Protein AF-A0A926AVX8-F1 (afdb_monomer)

pLDDT: mean 85.63, std 16.53, range [31.19, 98.56]

Solvent-accessible surface area (backbone atoms only — not comparable to full-atom values): 35028 Å² total; per-residue (Å²): 134,72,65,56,65,64,80,76,30,74,44,33,40,34,42,50,52,87,84,45,58,72,36,53,54,46,38,57,54,56,36,50,76,71,71,48,70,72,44,80,40,50,66,49,30,65,89,67,63,47,70,69,58,46,65,71,46,37,43,97,56,89,71,49,60,70,45,52,20,52,32,48,34,52,52,48,54,28,48,51,30,49,77,69,69,33,66,30,37,38,39,32,34,45,43,59,40,75,42,98,58,33,56,56,57,48,42,54,37,51,60,56,55,72,71,55,84,74,34,34,34,39,38,36,42,32,50,91,77,59,79,85,89,75,88,84,55,96,83,57,51,61,38,78,54,93,60,80,63,72,58,66,48,30,36,33,39,29,30,60,32,25,47,49,45,51,58,47,52,74,77,42,62,44,64,59,50,49,36,56,41,49,47,56,37,28,68,74,67,66,35,46,53,27,30,42,74,69,52,42,28,44,57,30,46,58,55,32,80,39,83,44,85,84,45,72,76,52,58,76,49,57,49,69,57,38,30,53,48,41,53,48,53,49,51,44,40,74,74,73,49,78,61,90,76,74,79,57,89,78,78,85,85,59,62,69,61,52,52,47,25,56,50,21,45,51,51,17,52,53,21,41,43,40,18,35,50,11,31,39,75,35,65,68,50,17,51,53,20,46,51,50,17,50,53,25,36,69,68,13,78,55,35,68,60,32,50,56,54,29,58,73,34,59,38,34,41,25,43,54,50,34,54,48,45,48,55,58,23,35,78,64,23,78,45,60,68,67,53,14,50,53,42,50,58,50,47,49,35,51,58,44,21,44,54,31,35,46,67,30,44,42,69,67,57,48,49,52,41,39,50,56,48,32,54,54,44,45,53,50,45,51,52,16,51,53,33,45,74,68,57,62,29,77,79,46,97,78,30,64,60,24,32,78,32,86,39,36,57,53,38,23,52,51,32,47,52,28,27,51,38,23,54,46,52,35,75,72,42,60,93,87,44,70,65,37,56,50,26,50,48,51,24,50,53,30,49,50,40,42,65,77,50,25,76,34,74,57,40,56,55,28,44,51,42,29,51,52,39,34,23,65,60,72,39,61,73,70,57,21,54,54,42,48,51,49,50,52,52,50,51,52,49,46,56,74,74,25,67,65,54,55,52,52,55,50,48,48,54,49,38,56,73,41,39,89,77,52,90,65,85,44,85,52,32,50,42,54,51,36,45,52,52,49,50,53,50,29,68,76,28,47,60,54,26,44,4,25,58,20,55,36,61,60,45,46,61,49,32,60,73,77,35,60,74,72,67,33,63,79,54,79,66,56,38,19,38,64,61,48,37,24,33,19,24,2,50,56,37,42,52,33,47,50,47,26,54,52,21,56,70,64,40,92,54,76,62,56,48,32,36,43,31,45,17,49,49,53,16,51,55,63,40,17,68,66,25,38,45,74,52,38,71,39,50,14,36,32,50,16,36,49,40,12,42,29,60,16,50,38,56,80,72,66,73,59,70,97,82,82,86,80,84,90,79,82,89,84,133

Radius of gyration: 32.96 Å; Cα contacts (8 Å, |Δi|>4): 997; chains: 1; bounding box: 82×77×100 Å

Foldseek 3Di:
DFDQPCVLWVAEEEEDEPPPVVLVVVCCVQCVLSVHDHDYQHPLHLVNDDPVNQVVAADDAPDDSVLVSQQVSVLVVLVCQQVVVIFKYKYAYSQKHFAPCRRVLSRLQSVLVVPDDDWEKEDQECLLVDAADDPPDPPHQKDFDLDQQSDPRIMMTGNRLSVQLNVVSVVDHDHDGNSVSSRVSCVVSVYTYIYGNDRGIYGCCQLLNDPDPRDPVSNVPHSVVSNVVSVVVNCCCVFQNDDPVVSDDDDDDPPPLVVLQVVLLVQLLVLLLQLLLCLWQNVVSNVVSVVSNVVSLVSRPCNVVLLVVLCVALLSVLLVVLLVLQVVLLVQAPDPSVLSVVLSVLLCLSVLLSSLLSRQQAPVSLLVSLVSLLVSLLVLLVQLVVCQPPVVCPPPVQCHRSSNTNALVLNLLSLLSSLLSLLQVLLSGDPPDPVNVVSVVSNVSSLCCNLATSLDLLSLLLNLLLQLLLLVASDDDPSSVVSVVVSVVSNVCSVVVRPSNVVVVVVLVVCVVCLVVDPDDDLNSLLVLLVVLLVVQCVVPQAFANARSNQQVSSLVRQVVPDDDPSSDGDSFSQAQLSNQCNHGHPSSSVSVVSSLVSLLVGPADDSLSSSLNSSSVSCNVSNRRHNQCSDSSSVSSNSSSSSNSRRHHNVNVPDDPPPDPPPPPPDD

Structure (mmCIF, N/CA/C/O backbone):
data_AF-A0A926AVX8-F1
#
_entry.id   AF-A0A926AVX8-F1
#
loop_
_atom_site.group_PDB
_atom_site.id
_atom_site.type_symbol
_atom_site.label_atom_id
_atom_site.label_alt_id
_atom_site.label_comp_id
_atom_site.label_asym_id
_atom_site.label_entity_id
_atom_site.label_seq_id
_atom_site.pdbx_PDB_ins_code
_atom_site.Cartn_x
_atom_site.Cartn_y
_atom_site.Cartn_z
_atom_site.occupancy
_atom_site.B_iso_or_equiv
_atom_site.auth_seq_id
_atom_site.auth_comp_id
_atom_site.auth_asym_id
_atom_site.auth_atom_id
_atom_site.pdbx_PDB_model_num
ATOM 1 N N . MET A 1 1 ? -48.344 12.092 25.634 1.00 51.78 1 MET A N 1
ATOM 2 C CA . MET A 1 1 ? -47.621 12.722 26.759 1.00 51.78 1 MET A CA 1
ATOM 3 C C . MET A 1 1 ? -46.976 11.603 27.548 1.00 51.78 1 MET A C 1
ATOM 5 O O . MET A 1 1 ? -47.689 10.694 27.946 1.00 51.78 1 MET A O 1
ATOM 9 N N . HIS A 1 2 ? -45.653 11.618 27.679 1.00 68.19 2 HIS A N 1
ATOM 10 C CA . HIS A 1 2 ? -44.908 10.575 28.392 1.00 68.19 2 HIS A CA 1
ATOM 11 C C . HIS A 1 2 ? -44.983 10.832 29.889 1.00 68.19 2 HIS A C 1
ATOM 13 O O . HIS A 1 2 ? -45.101 11.986 30.309 1.00 68.19 2 HIS A O 1
ATOM 19 N N . ALA A 1 3 ? -44.926 9.768 30.686 1.00 78.25 3 ALA A N 1
ATOM 20 C CA . ALA A 1 3 ? -44.871 9.917 32.130 1.00 78.25 3 ALA A CA 1
ATOM 21 C C . ALA A 1 3 ? -43.577 10.665 32.525 1.00 78.25 3 ALA A C 1
ATOM 23 O O . ALA A 1 3 ? -42.517 10.383 31.956 1.00 78.25 3 ALA A O 1
ATOM 24 N N . PRO A 1 4 ? -43.624 11.599 33.493 1.00 86.81 4 PRO A N 1
ATOM 25 C CA . PRO A 1 4 ? -42.421 12.223 34.037 1.00 86.81 4 PRO A CA 1
ATOM 26 C C . PRO A 1 4 ? -41.419 11.167 34.519 1.00 86.81 4 PRO A C 1
ATOM 28 O O . PRO A 1 4 ? -41.816 10.102 34.988 1.00 86.81 4 PRO A O 1
ATOM 31 N N . VAL A 1 5 ? -40.117 11.456 34.449 1.00 91.25 5 VAL A N 1
ATOM 32 C CA . VAL A 1 5 ? -39.061 10.517 34.884 1.00 91.25 5 VAL A CA 1
ATOM 33 C C . VAL A 1 5 ? -39.277 10.090 36.340 1.00 91.25 5 VAL A C 1
ATOM 35 O O . VAL A 1 5 ? -39.290 8.899 36.632 1.00 91.25 5 VAL A O 1
ATOM 38 N N . ASN A 1 6 ? -39.556 11.046 37.231 1.00 94.38 6 ASN A N 1
ATOM 39 C CA . ASN A 1 6 ? -39.831 10.795 38.650 1.00 94.38 6 ASN A CA 1
ATOM 40 C C . ASN A 1 6 ? -41.132 10.027 38.932 1.00 94.38 6 ASN A C 1
ATOM 42 O O . ASN A 1 6 ? -41.327 9.592 40.057 1.00 94.38 6 ASN A O 1
ATOM 46 N N . ALA A 1 7 ? -42.021 9.854 37.950 1.00 91.56 7 ALA A N 1
ATOM 47 C CA . ALA A 1 7 ? -43.192 8.984 38.093 1.00 91.56 7 ALA A CA 1
ATOM 48 C C . ALA A 1 7 ? -42.873 7.519 37.743 1.00 91.56 7 ALA A C 1
ATOM 50 O O . ALA A 1 7 ? -43.683 6.630 37.989 1.00 91.56 7 ALA A O 1
ATOM 51 N N . GLN A 1 8 ? -41.711 7.268 37.133 1.00 93.06 8 GLN A N 1
ATOM 52 C CA . GLN A 1 8 ? -41.311 5.956 36.625 1.00 93.06 8 GLN A CA 1
ATOM 53 C C . GLN A 1 8 ? -40.211 5.302 37.464 1.00 93.06 8 GLN A C 1
ATOM 55 O O . GLN A 1 8 ? -40.005 4.096 37.343 1.00 93.06 8 GLN A O 1
ATOM 60 N N . VAL A 1 9 ? -39.524 6.067 38.314 1.00 95.00 9 VAL A N 1
ATOM 61 C CA . VAL A 1 9 ? -38.547 5.583 39.299 1.00 95.00 9 VAL A CA 1
ATOM 62 C C . VAL A 1 9 ? -38.852 6.174 40.668 1.00 95.00 9 VAL A C 1
ATOM 64 O O . VAL A 1 9 ? -39.303 7.312 40.750 1.00 95.00 9 VAL A O 1
ATOM 67 N N . ASP A 1 10 ? -38.576 5.427 41.737 1.00 95.56 10 ASP A N 1
ATOM 68 C CA . ASP A 1 10 ? -38.892 5.871 43.102 1.00 95.56 10 ASP A CA 1
ATOM 69 C C . ASP A 1 10 ? -37.887 6.907 43.620 1.00 95.56 10 ASP A C 1
ATOM 71 O O . ASP A 1 10 ? -38.207 7.729 44.476 1.00 95.56 10 ASP A O 1
ATOM 75 N N . ALA A 1 11 ? -36.662 6.881 43.089 1.00 96.38 11 ALA A N 1
ATOM 76 C CA . ALA A 1 11 ? -35.636 7.869 43.383 1.00 96.38 11 ALA A CA 1
ATOM 77 C C . ALA A 1 11 ? -34.667 8.052 42.212 1.00 96.38 11 ALA A C 1
ATOM 79 O O . ALA A 1 11 ? -34.384 7.121 41.449 1.00 96.38 11 ALA A O 1
ATOM 80 N N . VAL A 1 12 ? -34.124 9.265 42.122 1.00 97.56 12 VAL A N 1
ATOM 81 C CA . VAL A 1 12 ? -32.999 9.610 41.254 1.00 97.56 12 VAL A CA 1
ATOM 82 C C . VAL A 1 12 ? -31.847 10.046 42.149 1.00 97.56 12 VAL A C 1
ATOM 84 O O . VAL A 1 12 ? -32.004 10.981 42.931 1.00 97.56 12 VAL A O 1
ATOM 87 N N . PHE A 1 13 ? -30.702 9.384 42.038 1.00 97.81 13 PHE A N 1
ATOM 88 C CA . PHE A 1 13 ? -29.490 9.715 42.778 1.00 97.81 13 PHE A CA 1
ATOM 89 C C . PHE A 1 13 ? -28.431 10.289 41.845 1.00 97.81 13 PHE A C 1
ATOM 91 O O . PHE A 1 13 ? -28.248 9.785 40.736 1.00 97.81 13 PHE A O 1
ATOM 98 N N . VAL A 1 14 ? -27.695 11.299 42.307 1.00 96.50 14 VAL A N 1
ATOM 99 C CA . VAL A 1 14 ? -26.518 11.803 41.590 1.00 96.50 14 VAL A CA 1
ATOM 100 C C . VAL A 1 14 ? -25.284 11.720 42.476 1.00 96.50 14 VAL A C 1
ATOM 102 O O . VAL A 1 14 ? -25.272 12.226 43.599 1.00 96.50 14 VAL A O 1
ATOM 105 N N . LEU A 1 15 ? -24.237 11.078 41.962 1.00 95.19 15 LEU A N 1
ATOM 106 C CA . LEU A 1 15 ? -22.964 10.899 42.652 1.00 95.19 15 LEU A CA 1
ATOM 107 C C . LEU A 1 15 ? -22.029 12.054 42.299 1.00 95.19 15 LEU A C 1
ATOM 109 O O . LEU A 1 15 ? -21.693 12.237 41.132 1.00 95.19 15 LEU A O 1
ATOM 113 N N . SER A 1 16 ? -21.585 12.811 43.300 1.00 92.06 16 SER A N 1
ATOM 114 C CA . SER A 1 16 ? -20.639 13.919 43.118 1.00 92.06 16 SER A CA 1
ATOM 115 C C . SER A 1 16 ? -19.751 14.079 44.342 1.00 92.06 16 SER A C 1
ATOM 117 O O . SER A 1 16 ? -20.050 13.555 45.415 1.00 92.06 16 SER A O 1
ATOM 119 N N . VAL A 1 17 ? -18.680 14.852 44.180 1.00 87.81 17 VAL A N 1
ATOM 120 C CA . VAL A 1 17 ? -17.858 15.367 45.282 1.00 87.81 17 VAL A CA 1
ATOM 121 C C . VAL A 1 17 ? -18.250 16.816 45.575 1.00 87.81 17 VAL A C 1
ATOM 123 O O . VAL A 1 17 ? -18.502 17.588 44.645 1.00 87.81 17 VAL A O 1
ATOM 126 N N . ARG A 1 18 ? -18.290 17.228 46.849 1.00 87.38 18 ARG A N 1
ATOM 127 C CA . ARG A 1 18 ? -18.731 18.581 47.265 1.00 87.38 18 ARG A CA 1
ATOM 128 C C . ARG A 1 18 ? -17.867 19.711 46.704 1.00 87.38 18 ARG A C 1
ATOM 130 O O . ARG A 1 18 ? -18.332 20.853 46.588 1.00 87.38 18 ARG A O 1
ATOM 137 N N . SER A 1 19 ? -16.612 19.405 46.379 1.00 85.44 19 SER A N 1
ATOM 138 C CA . SER A 1 19 ? -15.644 20.341 45.805 1.00 85.44 19 SER A CA 1
ATOM 139 C C . SER A 1 19 ? -15.871 20.615 44.313 1.00 85.44 19 SER A C 1
ATOM 141 O O . SER A 1 19 ? -15.392 21.629 43.805 1.00 85.44 19 SER A O 1
ATOM 143 N N . PHE A 1 20 ? -16.641 19.785 43.598 1.00 86.69 20 PHE A N 1
ATOM 144 C CA . PHE A 1 20 ? -16.857 19.919 42.152 1.00 86.69 20 PHE A CA 1
ATOM 145 C C . PHE A 1 20 ? -18.002 20.885 41.819 1.00 86.69 20 PHE A C 1
ATOM 147 O O . PHE A 1 20 ? -18.997 20.513 41.199 1.00 86.69 20 PHE A O 1
ATOM 154 N N . LYS A 1 21 ? -17.848 22.157 42.209 1.00 87.56 21 LYS A N 1
ATOM 155 C CA . LYS A 1 21 ? -18.882 23.199 42.051 1.00 87.56 21 LYS A CA 1
ATOM 156 C C . LYS A 1 21 ? -19.420 23.319 40.621 1.00 87.56 21 LYS A C 1
ATOM 158 O O . LYS A 1 21 ? -20.630 23.381 40.439 1.00 87.56 21 LYS A O 1
ATOM 163 N N . ASP A 1 22 ? -18.543 23.256 39.619 1.00 81.06 22 ASP A N 1
ATOM 164 C CA . ASP A 1 22 ? -18.941 23.344 38.207 1.00 81.06 22 ASP A CA 1
ATOM 165 C C . ASP A 1 22 ? -19.785 22.145 37.742 1.00 81.06 22 ASP A C 1
ATOM 167 O O . ASP A 1 22 ? -20.680 22.302 36.913 1.00 81.06 22 ASP A O 1
ATOM 171 N N . ARG A 1 23 ? -19.509 20.940 38.263 1.00 86.38 23 ARG A N 1
ATOM 172 C CA . ARG A 1 23 ? -20.263 19.724 37.918 1.00 86.38 23 ARG A CA 1
ATOM 173 C C . ARG A 1 23 ? -21.626 19.701 38.603 1.00 86.38 23 ARG A C 1
ATOM 175 O O . ARG A 1 23 ? -22.620 19.384 37.960 1.00 86.38 23 ARG A O 1
ATOM 182 N N . ILE A 1 24 ? -21.677 20.138 39.862 1.00 90.19 24 ILE A N 1
ATOM 183 C CA . ILE A 1 24 ? -22.925 20.312 40.617 1.00 90.19 24 ILE A CA 1
ATOM 184 C C . ILE A 1 24 ? -23.860 21.277 39.876 1.00 90.19 24 ILE A C 1
ATOM 186 O O . ILE A 1 24 ? -24.984 20.901 39.549 1.00 90.19 24 ILE A O 1
ATOM 190 N N . ALA A 1 25 ? -23.369 22.468 39.515 1.00 88.00 25 ALA A N 1
ATOM 191 C CA . ALA A 1 25 ? -24.158 23.455 38.775 1.00 88.00 25 ALA A CA 1
ATOM 192 C C . ALA A 1 25 ? -24.605 22.941 37.392 1.00 88.00 25 ALA A C 1
ATOM 194 O O . ALA A 1 25 ? -25.724 23.209 36.955 1.00 88.00 25 ALA A O 1
ATOM 195 N N . HIS A 1 26 ? -23.745 22.179 36.700 1.00 89.69 26 HIS A N 1
ATOM 196 C CA . HIS A 1 26 ? -24.091 21.548 35.423 1.00 89.69 26 HIS A CA 1
ATOM 197 C C . HIS A 1 26 ? -25.247 20.558 35.571 1.00 89.69 26 HIS A C 1
ATOM 199 O O . HIS A 1 26 ? -26.196 20.636 34.799 1.00 89.69 26 HIS A O 1
ATOM 205 N N . ILE A 1 27 ? -25.201 19.664 36.558 1.00 92.56 27 ILE A N 1
ATOM 206 C CA . ILE A 1 27 ? -26.264 18.680 36.795 1.00 92.56 27 ILE A CA 1
ATOM 207 C C . ILE A 1 27 ? -27.577 19.353 37.193 1.00 92.56 27 ILE A C 1
ATOM 209 O O . ILE A 1 27 ? -28.620 18.981 36.660 1.00 92.56 27 ILE A O 1
ATOM 213 N N . GLU A 1 28 ? -27.543 20.346 38.085 1.00 92.56 28 GLU A N 1
ATOM 214 C CA . GLU A 1 28 ? -28.742 21.097 38.486 1.00 92.56 28 GLU A CA 1
ATOM 215 C C . GLU A 1 28 ? -29.423 21.734 37.271 1.00 92.56 28 GLU A C 1
ATOM 217 O O . GLU A 1 28 ? -30.640 21.636 37.102 1.00 92.56 28 GLU A O 1
ATOM 222 N N . GLN A 1 29 ? -28.630 22.323 36.371 1.00 90.12 29 GLN A N 1
ATOM 223 C CA . GLN A 1 29 ? -29.141 22.880 35.127 1.00 90.12 29 GLN A CA 1
ATOM 224 C C . GLN A 1 29 ? -29.639 21.790 34.166 1.00 90.12 29 GLN A C 1
ATOM 226 O O . GLN A 1 29 ? -30.690 21.949 33.548 1.00 90.12 29 GLN A O 1
ATOM 231 N N . GLU A 1 30 ? -28.881 20.707 33.990 1.00 91.25 30 GLU A N 1
ATOM 232 C CA . GLU A 1 30 ? -29.168 19.661 33.008 1.00 91.25 30 GLU A CA 1
ATOM 233 C C . GLU A 1 30 ? -30.417 18.857 33.383 1.00 91.25 30 GLU A C 1
ATOM 235 O O . GLU A 1 30 ? -31.342 18.765 32.580 1.00 91.25 30 GLU A O 1
ATOM 240 N N . LEU A 1 31 ? -30.500 18.348 34.615 1.00 92.19 31 LEU A N 1
ATOM 241 C CA . LEU A 1 31 ? -31.686 17.649 35.120 1.00 92.19 31 LEU A CA 1
ATOM 242 C C . LEU A 1 31 ? -32.885 18.601 35.243 1.00 92.19 31 LEU A C 1
ATOM 244 O O . LEU A 1 31 ? -34.017 18.200 34.957 1.00 92.19 31 LEU A O 1
ATOM 248 N N . GLY A 1 32 ? -32.640 19.877 35.566 1.00 89.44 32 GLY A N 1
ATOM 249 C CA . GLY A 1 32 ? -33.659 20.926 35.601 1.00 89.44 32 GLY A CA 1
ATOM 250 C C . GLY A 1 32 ? -34.366 21.140 34.258 1.00 89.44 32 GLY A C 1
ATOM 251 O O . GLY A 1 32 ? -35.588 21.273 34.232 1.00 89.44 32 GLY A O 1
ATOM 252 N N . LYS A 1 33 ? -33.646 21.074 33.124 1.00 88.25 33 LYS A N 1
ATOM 253 C CA . LYS A 1 33 ? -34.249 21.151 31.770 1.00 88.25 33 LYS A CA 1
ATOM 254 C C . LYS A 1 33 ? -35.266 20.043 31.505 1.00 88.25 33 LYS A C 1
ATOM 256 O O . LYS A 1 33 ? -36.189 20.236 30.720 1.00 88.25 33 LYS A O 1
ATOM 261 N N . HIS A 1 34 ? -35.074 18.889 32.137 1.00 87.94 34 HIS A N 1
ATOM 262 C CA . HIS A 1 34 ? -35.932 17.719 31.985 1.00 87.94 34 HIS A CA 1
ATOM 263 C C . HIS A 1 34 ? -36.956 17.576 33.121 1.00 87.94 34 HIS A C 1
ATOM 265 O O . HIS A 1 34 ? -37.720 16.613 33.122 1.00 87.94 34 HIS A O 1
ATOM 271 N N . GLY A 1 35 ? -36.986 18.517 34.075 1.00 90.62 35 GLY A N 1
ATOM 272 C CA . GLY A 1 35 ? -37.882 18.472 35.231 1.00 90.62 35 GLY A CA 1
ATOM 273 C C . GLY A 1 35 ? -37.626 17.278 36.154 1.00 90.62 35 GLY A C 1
ATOM 274 O O . GLY A 1 35 ? -38.568 16.768 36.755 1.00 90.62 35 GLY A O 1
ATOM 275 N N . ILE A 1 36 ? -36.379 16.800 36.234 1.00 94.81 36 ILE A N 1
ATOM 276 C CA . ILE A 1 36 ? -36.017 15.622 37.027 1.00 94.81 36 ILE A CA 1
ATOM 277 C C . ILE A 1 36 ? -35.621 16.066 38.436 1.00 94.81 36 ILE A C 1
ATOM 279 O O . ILE A 1 36 ? -34.623 16.759 38.614 1.00 94.81 36 ILE A O 1
ATOM 283 N N . SER A 1 37 ? -36.386 15.653 39.446 1.00 94.81 37 SER A N 1
ATOM 284 C CA . SER A 1 37 ? -36.007 15.805 40.858 1.00 94.81 37 SER A CA 1
ATOM 285 C C . SER A 1 37 ? -35.032 14.705 41.271 1.00 94.81 37 SER A C 1
ATOM 287 O O . SER A 1 37 ? -35.189 13.558 40.851 1.00 94.81 37 SER A O 1
ATOM 289 N N . PHE A 1 38 ? -34.036 15.029 42.092 1.00 96.69 38 PHE A N 1
ATOM 290 C CA . PHE A 1 38 ? -32.984 14.087 42.469 1.00 96.69 38 PHE A CA 1
ATOM 291 C C . PHE A 1 38 ? -32.404 14.375 43.859 1.00 96.69 38 PHE A C 1
ATOM 293 O O . PHE A 1 38 ? -32.599 15.450 44.424 1.00 96.69 38 PHE A O 1
ATOM 300 N N . GLU A 1 39 ? -31.681 13.395 44.396 1.00 96.62 39 GLU A N 1
ATOM 301 C CA . GLU A 1 39 ? -30.971 13.444 45.673 1.00 96.62 39 GLU A CA 1
ATOM 302 C C . GLU A 1 39 ? -29.462 13.280 45.433 1.00 96.62 39 GLU A C 1
ATOM 304 O O . GLU A 1 39 ? -29.022 12.408 44.680 1.00 96.62 39 GLU A O 1
ATOM 309 N N . TRP A 1 40 ? -28.654 14.125 46.072 1.00 96.50 40 TRP A N 1
ATOM 310 C CA . TRP A 1 40 ? -27.197 14.039 45.992 1.00 96.50 40 TRP A CA 1
ATOM 311 C C . TRP A 1 40 ? -26.642 12.956 46.921 1.00 96.50 40 TRP A C 1
ATOM 313 O O . TRP A 1 40 ? -27.041 12.871 48.081 1.00 96.50 40 TRP A O 1
ATOM 323 N N . ILE A 1 41 ? -25.651 12.205 46.435 1.00 95.69 41 ILE A N 1
ATOM 324 C CA . ILE A 1 41 ? -24.812 11.310 47.241 1.00 95.69 41 ILE A CA 1
ATOM 325 C C . ILE A 1 41 ? -23.423 11.942 47.372 1.00 95.69 41 ILE A C 1
ATOM 327 O O . ILE A 1 41 ? -22.554 11.797 46.502 1.00 95.69 41 ILE A O 1
ATOM 331 N N . PHE A 1 42 ? -23.233 12.685 48.460 1.00 91.56 42 PHE A N 1
ATOM 332 C CA . PHE A 1 42 ? -21.960 13.330 48.800 1.00 91.56 42 PHE A CA 1
ATOM 333 C C . PHE A 1 42 ? -21.149 12.536 49.818 1.00 91.56 42 PHE A C 1
ATOM 335 O O . PHE A 1 42 ? -19.959 12.780 49.953 1.00 91.56 42 PHE A O 1
ATOM 342 N N . GLU A 1 43 ? -21.768 11.580 50.498 1.00 90.12 43 GLU A N 1
ATOM 343 C CA . GLU A 1 43 ? -21.108 10.698 51.447 1.00 90.12 43 GLU A CA 1
ATOM 344 C C . GLU A 1 43 ? -19.907 10.020 50.790 1.00 90.12 43 GLU A C 1
ATOM 346 O O . GLU A 1 43 ? -19.909 9.751 49.580 1.00 90.12 43 GLU A O 1
ATOM 351 N N . TYR A 1 44 ? -18.888 9.742 51.600 1.00 90.56 44 TYR A N 1
ATOM 352 C CA . TYR A 1 44 ? -17.649 9.123 51.142 1.00 90.56 44 TYR A CA 1
ATOM 353 C C . TYR A 1 44 ? -16.862 10.022 50.188 1.00 90.56 44 TYR A C 1
ATOM 355 O O . TYR A 1 44 ? -16.199 9.521 49.275 1.00 90.56 44 TYR A O 1
ATOM 363 N N . ASP A 1 45 ? -16.921 11.344 50.376 1.00 87.00 45 ASP A N 1
ATOM 364 C CA . ASP A 1 45 ? -15.983 12.257 49.722 1.00 87.00 45 ASP A CA 1
ATOM 365 C C . ASP A 1 45 ? -14.539 11.872 50.077 1.00 87.00 45 ASP A C 1
ATOM 367 O O . ASP A 1 45 ? -14.265 11.214 51.080 1.00 87.00 45 ASP A O 1
ATOM 371 N N . THR A 1 46 ? -13.594 12.192 49.193 1.00 79.06 46 THR A N 1
ATOM 372 C CA . THR A 1 46 ? -12.232 11.633 49.277 1.00 79.06 46 THR A CA 1
ATOM 373 C C . THR A 1 46 ? -11.513 12.000 50.584 1.00 79.06 46 THR A C 1
ATOM 375 O O . THR A 1 46 ? -10.680 11.236 51.061 1.00 79.06 46 THR A O 1
ATOM 378 N N . ASP A 1 47 ? -11.850 13.147 51.164 1.00 79.94 47 ASP A N 1
ATOM 379 C CA . ASP A 1 47 ? -11.391 13.653 52.459 1.00 79.94 47 ASP A CA 1
ATOM 380 C C . ASP A 1 47 ? -12.114 13.033 53.670 1.00 79.94 47 ASP A C 1
ATOM 382 O O . ASP A 1 47 ? -11.597 13.102 54.782 1.00 79.94 47 ASP A O 1
ATOM 386 N N . GLU A 1 48 ? -13.252 12.367 53.466 1.00 83.50 48 GLU A N 1
ATOM 387 C CA . GLU A 1 48 ? -14.026 11.668 54.505 1.00 83.50 48 GLU A CA 1
ATOM 388 C C . GLU A 1 48 ? -13.624 10.182 54.654 1.00 83.50 48 GLU A C 1
ATOM 390 O O . GLU A 1 48 ? -14.096 9.486 55.557 1.00 83.50 48 GLU A O 1
ATOM 395 N N . LEU A 1 49 ? -12.752 9.662 53.778 1.00 87.12 49 LEU A N 1
ATOM 396 C CA . LEU A 1 49 ? -12.350 8.251 53.777 1.00 87.12 49 LEU A CA 1
ATOM 397 C C . LEU A 1 49 ? -11.329 7.945 54.885 1.00 87.12 49 LEU A C 1
ATOM 399 O O . LEU A 1 49 ? -10.131 8.194 54.741 1.00 87.12 49 LEU A O 1
ATOM 403 N N . THR A 1 50 ? -11.788 7.340 55.983 1.00 88.19 50 THR A N 1
ATOM 404 C CA . THR A 1 50 ? -10.903 6.908 57.075 1.00 88.19 50 THR A CA 1
ATOM 405 C C . THR A 1 50 ? -10.101 5.651 56.702 1.00 88.19 50 THR A C 1
ATOM 407 O O . THR A 1 50 ? -10.616 4.774 55.998 1.00 88.19 50 THR A O 1
ATOM 410 N N . PRO A 1 51 ? -8.858 5.490 57.202 1.00 85.81 51 PRO A N 1
ATOM 411 C CA . PRO A 1 51 ? -8.059 4.285 56.959 1.00 85.81 51 PRO A CA 1
ATOM 412 C C . PRO A 1 51 ? -8.779 2.988 57.354 1.00 85.81 51 PRO A C 1
ATOM 414 O O . PRO A 1 51 ? -8.719 2.001 56.627 1.00 85.81 51 PRO A O 1
ATOM 417 N N . GLN A 1 52 ? -9.534 3.008 58.455 1.00 88.38 52 GLN A N 1
ATOM 418 C CA . GLN A 1 52 ? -10.292 1.855 58.944 1.00 88.38 52 GLN A CA 1
ATOM 419 C C . GLN A 1 52 ? -11.415 1.446 57.976 1.00 88.38 52 GLN A C 1
ATOM 421 O O . GLN A 1 52 ? -11.640 0.255 57.744 1.00 88.38 52 GLN A O 1
ATOM 426 N N . LEU A 1 53 ? -12.116 2.418 57.380 1.00 89.12 53 LEU A N 1
ATOM 427 C CA . LEU A 1 53 ? -13.141 2.150 56.368 1.00 89.12 53 LEU A CA 1
ATOM 428 C C . LEU A 1 53 ? -12.516 1.559 55.098 1.00 89.12 53 LEU A C 1
ATOM 430 O O . LEU A 1 53 ? -13.062 0.623 54.511 1.00 89.12 53 LEU A O 1
ATOM 434 N N . ILE A 1 54 ? -11.349 2.069 54.697 1.00 89.00 54 ILE A N 1
ATOM 435 C CA . ILE A 1 54 ? -10.624 1.566 53.529 1.00 89.00 54 ILE A CA 1
ATOM 436 C C . ILE A 1 54 ? -10.165 0.121 53.758 1.00 89.00 54 ILE A C 1
ATOM 438 O O . ILE A 1 54 ? -10.430 -0.730 52.914 1.00 89.00 54 ILE A O 1
ATOM 442 N N . GLU A 1 55 ? -9.534 -0.184 54.893 1.00 87.50 55 GLU A N 1
ATOM 443 C CA . GLU A 1 55 ? -9.010 -1.526 55.201 1.00 87.50 55 GLU A CA 1
ATOM 444 C C . GLU A 1 55 ? -10.104 -2.589 55.379 1.00 87.50 55 GLU A C 1
ATOM 446 O O . GLU A 1 55 ? -9.899 -3.762 55.049 1.00 87.50 55 GLU A O 1
ATOM 451 N N . SER A 1 56 ? -11.269 -2.190 55.896 1.00 89.44 56 SER A N 1
ATOM 452 C CA . SER A 1 56 ? -12.421 -3.087 56.046 1.00 89.44 56 SER A CA 1
ATOM 453 C C . SER A 1 56 ? -13.137 -3.358 54.721 1.00 89.44 56 SER A C 1
ATOM 455 O O . SER A 1 56 ? -13.619 -4.472 54.517 1.00 89.44 56 SER A O 1
ATOM 457 N N . THR A 1 57 ? -13.164 -2.387 53.802 1.00 89.75 57 THR A N 1
ATOM 458 C CA . THR A 1 57 ? -13.931 -2.479 52.546 1.00 89.75 57 THR A CA 1
ATOM 459 C C . THR A 1 57 ? -13.093 -2.960 51.357 1.00 89.75 57 THR A C 1
ATOM 461 O O . THR A 1 57 ? -13.559 -3.752 50.534 1.00 89.75 57 THR A O 1
ATOM 464 N N . PHE A 1 58 ? -11.848 -2.501 51.240 1.00 91.25 58 PHE A N 1
ATOM 465 C CA . PHE A 1 58 ? -10.995 -2.735 50.076 1.00 91.25 58 PHE A CA 1
ATOM 466 C C . PHE A 1 58 ? -9.853 -3.701 50.398 1.00 91.25 58 PHE A C 1
ATOM 468 O O . PHE A 1 58 ? -9.270 -3.694 51.480 1.00 91.25 58 PHE A O 1
ATOM 475 N N . ALA A 1 59 ? -9.502 -4.540 49.427 1.00 87.12 59 ALA A N 1
ATOM 476 C CA . ALA A 1 59 ? -8.260 -5.305 49.458 1.00 87.12 59 ALA A CA 1
ATOM 477 C C . ALA A 1 59 ? -7.151 -4.527 48.720 1.00 87.12 59 ALA A C 1
ATOM 479 O O . ALA A 1 59 ? -7.459 -3.640 47.912 1.00 87.12 59 ALA A O 1
ATOM 480 N N . PRO A 1 60 ? -5.862 -4.844 48.966 1.00 84.19 60 PRO A N 1
ATOM 481 C CA . PRO A 1 60 ? -4.752 -4.197 48.270 1.00 84.19 60 PRO A CA 1
ATOM 482 C C . PRO A 1 60 ? -4.944 -4.226 46.744 1.00 84.19 60 PRO A C 1
ATOM 484 O O . PRO A 1 60 ? -5.078 -5.294 46.147 1.00 84.19 60 PRO A O 1
ATOM 487 N N . SER A 1 61 ? -4.997 -3.047 46.119 1.00 83.25 61 SER A N 1
ATOM 488 C CA . SER A 1 61 ? -5.275 -2.857 44.687 1.00 83.25 61 SER A CA 1
ATOM 489 C C . SER A 1 61 ? -4.674 -1.541 44.176 1.00 83.25 61 SER A C 1
ATOM 491 O O . SER A 1 61 ? -4.080 -0.780 44.939 1.00 83.25 61 SER A O 1
ATOM 493 N N . ASP A 1 62 ? -4.804 -1.270 42.877 1.00 81.19 62 ASP A N 1
ATOM 494 C CA . ASP A 1 62 ? -4.357 -0.033 42.225 1.00 81.19 62 ASP A CA 1
ATOM 495 C C . ASP A 1 62 ? -5.387 1.113 42.293 1.00 81.19 62 ASP A C 1
ATOM 497 O O . ASP A 1 62 ? -5.190 2.161 41.669 1.00 81.19 62 ASP A O 1
ATOM 501 N N . LEU A 1 63 ? -6.464 0.934 43.067 1.00 81.88 63 LEU A N 1
ATOM 502 C CA . LEU A 1 63 ? -7.520 1.923 43.254 1.00 81.88 63 LEU A CA 1
ATOM 503 C C . LEU A 1 63 ? -7.026 3.147 44.026 1.00 81.88 63 LEU A C 1
ATOM 505 O O . LEU A 1 63 ? -6.632 3.060 45.188 1.00 81.88 63 LEU A O 1
ATOM 509 N N . GLY A 1 64 ? -7.098 4.314 43.387 1.00 84.94 64 GLY A N 1
ATOM 510 C CA . GLY A 1 64 ? -6.832 5.587 44.055 1.00 84.94 64 GLY A CA 1
ATOM 511 C C . GLY A 1 64 ? -8.012 6.062 44.921 1.00 84.94 64 GLY A C 1
ATOM 512 O O . GLY A 1 64 ? -9.148 5.647 44.675 1.00 84.94 64 GLY A O 1
ATOM 513 N N . PRO A 1 65 ? -7.792 7.016 45.848 1.00 84.75 65 PRO A N 1
ATOM 514 C CA . PRO A 1 65 ? -8.848 7.545 46.719 1.00 84.75 65 PRO A CA 1
ATOM 515 C C . PRO A 1 65 ? -10.111 8.054 45.987 1.00 84.75 65 PRO A C 1
ATOM 517 O O . PRO A 1 65 ? -11.213 7.724 46.420 1.00 84.75 65 PRO A O 1
ATOM 520 N N . PRO A 1 66 ? -10.020 8.737 44.822 1.00 85.44 66 PRO A N 1
ATOM 521 C CA . PRO A 1 66 ? -11.216 9.123 44.063 1.00 85.44 66 PRO A CA 1
ATOM 522 C C . PRO A 1 66 ? -12.030 7.937 43.521 1.00 85.44 66 PRO A C 1
ATOM 524 O O . PRO A 1 66 ? -13.250 8.016 43.414 1.00 85.44 66 PRO A O 1
ATOM 527 N N . GLN A 1 67 ? -11.374 6.823 43.175 1.00 85.69 67 GLN A N 1
ATOM 528 C CA . GLN A 1 67 ? -12.065 5.619 42.703 1.00 85.69 67 GLN A CA 1
ATOM 529 C C . GLN A 1 67 ? -12.710 4.862 43.867 1.00 85.69 67 GLN A C 1
ATOM 531 O O . GLN A 1 67 ? -13.819 4.360 43.716 1.00 85.69 67 GLN A O 1
ATOM 536 N N . GLN A 1 68 ? -12.042 4.810 45.024 1.00 90.69 68 GLN A N 1
ATOM 537 C CA . GLN A 1 68 ? -12.601 4.242 46.256 1.00 90.69 68 GLN A CA 1
ATOM 538 C C . GLN A 1 68 ? -13.840 5.025 46.715 1.00 90.69 68 GLN A C 1
ATOM 540 O O . GLN A 1 68 ? -14.867 4.421 47.013 1.00 90.69 68 GLN A O 1
ATOM 545 N N . SER A 1 69 ? -13.766 6.360 46.678 1.00 92.69 69 SER A N 1
ATOM 546 C CA . SER A 1 69 ? -14.890 7.269 46.931 1.00 92.69 69 SER A CA 1
ATOM 547 C C . SER A 1 69 ? -16.083 6.959 46.019 1.00 92.69 69 SER A C 1
ATOM 549 O O . SER A 1 69 ? -17.182 6.699 46.505 1.00 92.69 69 SER A O 1
ATOM 551 N N . LEU A 1 70 ? -15.866 6.881 44.700 1.00 92.00 70 LEU A N 1
ATOM 552 C CA . LEU A 1 70 ? -16.940 6.586 43.746 1.00 92.00 70 LEU A CA 1
ATOM 553 C C . LEU A 1 70 ? -17.558 5.191 43.955 1.00 92.00 70 LEU A C 1
ATOM 555 O O . LEU A 1 70 ? -18.776 5.041 43.885 1.00 92.00 70 LEU A O 1
ATOM 559 N N . VAL A 1 71 ? -16.742 4.173 44.253 1.00 93.88 71 VAL A N 1
ATOM 560 C CA . VAL A 1 71 ? -17.232 2.823 44.584 1.00 93.88 71 VAL A CA 1
ATOM 561 C C . VAL A 1 71 ? -18.165 2.858 45.795 1.00 93.88 71 VAL A C 1
ATOM 563 O O . VAL A 1 71 ? -19.263 2.306 45.732 1.00 93.88 71 VAL A O 1
ATOM 566 N N . LEU A 1 72 ? -17.755 3.522 46.877 1.00 95.00 72 LEU A N 1
ATOM 567 C CA . LEU A 1 72 ? -18.563 3.637 48.092 1.00 95.00 72 LEU A CA 1
ATOM 568 C C . LEU A 1 72 ? -19.868 4.405 47.841 1.00 95.00 72 LEU A C 1
ATOM 570 O O . LEU A 1 72 ? -20.921 3.972 48.303 1.00 95.00 72 LEU A O 1
ATOM 574 N N . LYS A 1 73 ? -19.829 5.475 47.037 1.00 96.00 73 LYS A N 1
ATOM 575 C CA . LYS A 1 73 ? -21.026 6.220 46.611 1.00 96.00 73 LYS A CA 1
ATOM 576 C C . LYS A 1 73 ? -22.013 5.340 45.835 1.00 96.00 73 LYS A C 1
ATOM 578 O O . LYS A 1 73 ? -23.214 5.406 46.082 1.00 96.00 73 LYS A O 1
ATOM 583 N N . HIS A 1 74 ? -21.540 4.461 44.947 1.00 96.19 74 HIS A N 1
ATOM 584 C CA . HIS A 1 74 ? -22.424 3.491 44.288 1.00 96.19 74 HIS A CA 1
ATOM 585 C C . HIS A 1 74 ? -23.012 2.470 45.270 1.00 96.19 74 HIS A C 1
ATOM 587 O O . HIS A 1 74 ? -24.212 2.202 45.204 1.00 96.19 74 HIS A O 1
ATOM 593 N N . ILE A 1 75 ? -22.217 1.938 46.203 1.00 96.06 75 ILE A N 1
ATOM 594 C CA . ILE A 1 75 ? -22.711 1.015 47.242 1.00 96.06 75 ILE A CA 1
ATOM 595 C C . ILE A 1 75 ? -23.799 1.682 48.090 1.00 96.06 75 ILE A C 1
ATOM 597 O O . ILE A 1 75 ? -24.807 1.051 48.407 1.00 96.06 75 ILE A O 1
ATOM 601 N N . GLU A 1 76 ? -23.644 2.969 48.392 1.00 97.00 76 GLU A N 1
ATOM 602 C CA . GLU A 1 76 ? -24.640 3.749 49.123 1.00 97.00 76 GLU A CA 1
ATOM 603 C C . GLU A 1 76 ? -25.971 3.854 48.367 1.00 97.00 76 GLU A C 1
ATOM 605 O O . GLU A 1 76 ? -27.031 3.718 48.976 1.00 97.00 76 GLU A O 1
ATOM 610 N N . THR A 1 77 ? -25.955 3.984 47.033 1.00 97.31 77 THR A N 1
ATOM 611 C CA . THR A 1 77 ? -27.208 3.930 46.252 1.00 97.31 77 THR A CA 1
ATOM 612 C C . THR A 1 77 ? -27.903 2.575 46.347 1.00 97.31 77 THR A C 1
ATOM 614 O O . THR A 1 77 ? -29.134 2.522 46.401 1.00 97.31 77 THR A O 1
ATOM 617 N N . TRP A 1 78 ? -27.143 1.475 46.410 1.00 97.56 78 TRP A N 1
ATOM 618 C CA . TRP A 1 78 ? -27.713 0.138 46.594 1.00 97.56 78 TRP A CA 1
ATOM 619 C C . TRP A 1 78 ? -28.325 0.004 47.987 1.00 97.56 78 TRP A C 1
ATOM 621 O O . TRP A 1 78 ? -29.460 -0.458 48.107 1.00 97.56 78 TRP A O 1
ATOM 631 N N . ARG A 1 79 ? -27.614 0.472 49.022 1.00 97.50 79 ARG A N 1
ATOM 632 C CA . ARG A 1 79 ? -28.090 0.484 50.410 1.00 97.50 79 ARG A CA 1
ATOM 633 C C . ARG A 1 79 ? -29.389 1.277 50.542 1.00 97.50 79 ARG A C 1
ATOM 635 O O . ARG A 1 79 ? -30.383 0.721 50.991 1.00 97.50 79 ARG A O 1
ATOM 642 N N . ARG A 1 80 ? -29.439 2.520 50.047 1.00 98.00 80 ARG A N 1
ATOM 643 C CA . ARG A 1 80 ? -30.658 3.354 50.094 1.00 98.00 80 ARG A CA 1
ATOM 644 C C . ARG A 1 80 ? -31.832 2.735 49.351 1.00 98.00 80 ARG A C 1
ATOM 646 O O . ARG A 1 80 ? -32.957 2.819 49.832 1.00 98.00 80 ARG A O 1
ATOM 653 N N . CYS A 1 81 ? -31.588 2.114 48.197 1.00 97.44 81 CYS A N 1
ATOM 654 C CA . CYS A 1 81 ? -32.633 1.424 47.444 1.00 97.44 81 CYS A CA 1
ATOM 655 C C . CYS A 1 81 ? -33.262 0.277 48.257 1.00 97.44 81 CYS A C 1
ATOM 657 O O . CYS A 1 81 ? -34.486 0.128 48.278 1.00 97.44 81 CYS A O 1
ATOM 659 N N . VAL A 1 82 ? -32.441 -0.501 48.968 1.00 97.44 82 VAL A N 1
ATOM 660 C CA . VAL A 1 82 ? -32.917 -1.602 49.816 1.00 97.44 82 VAL A CA 1
ATOM 661 C C . VAL A 1 82 ? -33.582 -1.084 51.092 1.00 97.44 82 VAL A C 1
ATOM 663 O O . VAL A 1 82 ? -34.722 -1.462 51.360 1.00 97.44 82 VAL A O 1
ATOM 666 N N . ASP A 1 83 ? -32.921 -0.197 51.833 1.00 97.00 83 ASP A N 1
ATOM 667 C CA . ASP A 1 83 ? -33.379 0.294 53.140 1.00 97.00 83 ASP A CA 1
ATOM 668 C C . ASP A 1 83 ? -34.693 1.075 53.041 1.00 97.00 83 ASP A C 1
ATOM 670 O O . ASP A 1 83 ? -35.555 0.965 53.911 1.00 97.00 83 ASP A O 1
ATOM 674 N N . ARG A 1 84 ? -34.873 1.850 51.963 1.00 97.44 84 ARG A N 1
ATOM 675 C CA . ARG A 1 84 ? -36.072 2.676 51.753 1.00 97.44 84 ARG A CA 1
ATOM 676 C C . ARG A 1 84 ? -37.196 1.960 51.004 1.00 97.44 84 ARG A C 1
ATOM 678 O O . ARG A 1 84 ? -38.216 2.578 50.720 1.00 97.44 84 ARG A O 1
ATOM 685 N N . GLY A 1 85 ? -37.043 0.678 50.671 1.00 94.81 85 GLY A N 1
ATOM 686 C CA . GLY A 1 85 ? -38.130 -0.066 50.030 1.00 94.81 85 GLY A CA 1
ATOM 687 C C . GLY A 1 85 ? -38.380 0.294 48.556 1.00 94.81 85 GLY A C 1
ATOM 688 O O . GLY A 1 85 ? -39.451 -0.014 48.045 1.00 94.81 85 GLY A O 1
ATOM 689 N N . TYR A 1 86 ? -37.441 0.957 47.872 1.00 97.31 86 TYR A N 1
ATOM 690 C CA . TYR A 1 86 ? -37.642 1.427 46.496 1.00 97.31 86 TYR A CA 1
ATOM 691 C C . TYR A 1 86 ? -37.690 0.268 45.501 1.00 97.31 86 TYR A C 1
ATOM 693 O O . TYR A 1 86 ? -36.809 -0.586 45.517 1.00 97.31 86 TYR A O 1
ATOM 701 N N . ARG A 1 87 ? -38.671 0.269 44.591 1.00 95.12 87 ARG A N 1
ATOM 702 C CA . ARG A 1 87 ? -38.826 -0.726 43.519 1.00 95.12 87 ARG A CA 1
ATOM 703 C C . ARG A 1 87 ? -37.698 -0.608 42.498 1.00 95.12 87 ARG A C 1
ATOM 705 O O . ARG A 1 87 ? -37.103 -1.621 42.127 1.00 95.12 87 ARG A O 1
ATOM 712 N N . ARG A 1 88 ? -37.412 0.610 42.032 1.00 95.31 88 ARG A N 1
ATOM 713 C CA . ARG A 1 88 ? -36.315 0.911 41.100 1.00 95.31 88 ARG A CA 1
ATOM 714 C C . ARG A 1 88 ? -35.787 2.327 41.279 1.00 95.31 88 ARG A C 1
ATOM 716 O O . ARG A 1 88 ? -36.540 3.252 41.579 1.00 95.31 88 ARG A O 1
ATOM 723 N N . VAL A 1 89 ? -34.498 2.501 41.015 1.00 97.31 89 VAL A N 1
ATOM 724 C CA . VAL A 1 89 ? -33.818 3.797 41.126 1.00 97.31 89 VAL A CA 1
ATOM 725 C C . VAL A 1 89 ? -33.005 4.102 39.876 1.00 97.31 89 VAL A C 1
ATOM 727 O O . VAL A 1 89 ? -32.525 3.192 39.197 1.00 97.31 89 VAL A O 1
ATOM 730 N N . LEU A 1 90 ? -32.854 5.390 39.582 1.00 97.44 90 LEU A N 1
ATOM 731 C CA . LEU A 1 90 ? -31.991 5.921 38.529 1.00 97.44 90 LEU A CA 1
ATOM 732 C C . LEU A 1 90 ? -30.769 6.574 39.174 1.00 97.44 90 LEU A C 1
ATOM 734 O O . LEU A 1 90 ? -30.912 7.359 40.104 1.00 97.44 90 LEU A O 1
ATOM 738 N N . VAL A 1 91 ? -29.574 6.262 38.687 1.00 96.94 91 VAL A N 1
ATOM 739 C CA . VAL A 1 91 ? -28.318 6.806 39.208 1.00 96.94 91 VAL A CA 1
ATOM 740 C C . VAL A 1 91 ? -27.538 7.471 38.084 1.00 96.94 91 VAL A C 1
ATOM 742 O O . VAL A 1 91 ? -27.334 6.859 37.034 1.00 96.94 91 VAL A O 1
ATOM 745 N N . PHE A 1 92 ? -27.084 8.697 38.334 1.00 95.31 92 PHE A N 1
ATOM 746 C CA . PHE A 1 92 ? -26.184 9.456 37.470 1.00 95.31 92 PHE A CA 1
ATOM 747 C C . PHE A 1 92 ? -24.847 9.740 38.159 1.00 95.31 92 PHE A C 1
ATOM 749 O O . PHE A 1 92 ? -24.794 9.975 39.367 1.00 95.31 92 PHE A O 1
ATOM 756 N N . GLU A 1 93 ? -23.776 9.796 37.374 1.00 93.00 93 GLU A N 1
ATOM 757 C CA . GLU A 1 93 ? -22.554 10.515 37.744 1.00 93.00 93 GLU A CA 1
ATOM 758 C C . GLU A 1 93 ? -22.692 12.023 37.440 1.00 93.00 93 GLU A C 1
ATOM 760 O O . GLU A 1 93 ? -23.540 12.459 36.657 1.00 93.00 93 GLU A O 1
ATOM 765 N N . ASP A 1 94 ? -21.838 12.837 38.056 1.00 87.50 94 ASP A N 1
ATOM 766 C CA . ASP A 1 94 ? -21.870 14.304 37.995 1.00 87.50 94 ASP A CA 1
ATOM 767 C C . ASP A 1 94 ? -21.467 14.938 36.646 1.00 87.50 94 ASP A C 1
ATOM 769 O O . ASP A 1 94 ? -21.480 16.162 36.499 1.00 87.50 94 ASP A O 1
ATOM 773 N N . ASP A 1 95 ? -21.113 14.136 35.641 1.00 83.56 95 ASP A N 1
ATOM 774 C CA . ASP A 1 95 ? -20.806 14.589 34.282 1.00 83.56 95 ASP A CA 1
ATOM 775 C C . ASP A 1 95 ? -21.797 14.094 33.219 1.00 83.56 95 ASP A C 1
ATOM 777 O O . ASP A 1 95 ? -21.506 14.188 32.020 1.00 83.56 95 ASP A O 1
ATOM 781 N N . ALA A 1 96 ? -22.975 13.625 33.639 1.00 87.00 96 ALA A N 1
ATOM 782 C CA . ALA A 1 96 ? -24.051 13.214 32.746 1.00 87.00 96 ALA A CA 1
ATOM 783 C C . ALA A 1 96 ? -24.585 14.381 31.891 1.00 87.00 96 ALA A C 1
ATOM 785 O O . ALA A 1 96 ? -24.819 15.492 32.372 1.00 87.00 96 ALA A O 1
ATOM 786 N N . MET A 1 97 ? -24.800 14.123 30.599 1.00 85.31 97 MET A N 1
ATOM 787 C CA . MET A 1 97 ? -25.463 15.029 29.655 1.00 85.31 97 MET A CA 1
ATOM 788 C C . MET A 1 97 ? -26.629 14.309 28.986 1.00 85.31 97 MET A C 1
ATOM 790 O O . MET A 1 97 ? -26.431 13.234 28.419 1.00 85.31 97 MET A O 1
ATOM 794 N N . LEU A 1 98 ? -27.825 14.892 29.040 1.00 88.38 98 LEU A N 1
ATOM 795 C CA . LEU A 1 98 ? -29.060 14.234 28.613 1.00 88.38 98 LEU A CA 1
ATOM 796 C C . LEU A 1 98 ? -29.434 14.658 27.185 1.00 88.38 98 LEU A C 1
ATOM 798 O O . LEU A 1 98 ? -29.280 15.814 26.788 1.00 88.38 98 LEU A O 1
ATOM 802 N N . ALA A 1 99 ? -29.927 13.708 26.390 1.00 84.56 99 ALA A N 1
ATOM 803 C CA . ALA A 1 99 ? -30.480 13.996 25.071 1.00 84.56 99 ALA A CA 1
ATOM 804 C C . ALA A 1 99 ? -31.799 14.784 25.179 1.00 84.56 99 ALA A C 1
ATOM 806 O O . ALA A 1 99 ? -32.553 14.635 26.139 1.00 84.56 99 ALA A O 1
ATOM 807 N N . SER A 1 100 ? -32.131 15.599 24.174 1.00 80.88 100 SER A N 1
ATOM 808 C CA . SER A 1 100 ? -33.363 16.407 24.189 1.00 80.88 100 SER A CA 1
ATOM 809 C C . SER A 1 100 ? -34.643 15.569 24.293 1.00 80.88 100 SER A C 1
ATOM 811 O O . SER A 1 100 ? -35.638 16.022 24.846 1.00 80.88 100 SER A O 1
ATOM 813 N N . ASP A 1 101 ? -34.609 14.340 23.786 1.00 83.12 101 ASP A N 1
ATOM 814 C CA . ASP A 1 101 ? -35.681 13.347 23.809 1.00 83.12 101 ASP A CA 1
ATOM 815 C C . ASP A 1 101 ? -35.575 12.359 24.989 1.00 83.12 101 ASP A C 1
ATOM 817 O O . ASP A 1 101 ? -36.284 11.351 25.007 1.00 83.12 101 ASP A O 1
ATOM 821 N N . PHE A 1 102 ? -34.749 12.653 26.007 1.00 89.69 102 PHE A N 1
ATOM 822 C CA . PHE A 1 102 ? -34.481 11.763 27.145 1.00 89.69 102 PHE A CA 1
ATOM 823 C C . PHE A 1 102 ? -35.754 11.178 27.769 1.00 89.69 102 PHE A C 1
ATOM 825 O O . PHE A 1 102 ? -35.870 9.963 27.894 1.00 89.69 102 PHE A O 1
ATOM 832 N N . ALA A 1 103 ? -36.732 12.019 28.125 1.00 87.94 103 ALA A N 1
ATOM 833 C CA . ALA A 1 103 ? -37.955 11.573 28.799 1.00 87.94 103 ALA A CA 1
ATOM 834 C C . ALA A 1 103 ? -38.784 10.594 27.949 1.00 87.94 103 ALA A C 1
ATOM 836 O O . ALA A 1 103 ? -39.402 9.680 28.493 1.00 87.94 103 ALA A O 1
ATOM 837 N N . GLN A 1 104 ? -38.765 10.760 26.623 1.00 85.44 104 GLN A N 1
ATOM 838 C CA . GLN A 1 104 ? -39.452 9.867 25.693 1.00 85.44 104 GLN A CA 1
ATOM 839 C C . GLN A 1 104 ? -38.834 8.478 25.724 1.00 85.44 104 GLN A C 1
ATOM 841 O O . GLN A 1 104 ? -39.517 7.504 26.026 1.00 85.44 104 GLN A O 1
ATOM 846 N N . VAL A 1 105 ? -37.535 8.406 25.434 1.00 86.06 105 VAL A N 1
ATOM 847 C CA . VAL A 1 105 ? -36.820 7.136 25.289 1.00 86.06 105 VAL A CA 1
ATOM 848 C C . VAL A 1 105 ? -36.709 6.430 26.638 1.00 86.06 105 VAL A C 1
ATOM 850 O O . VAL A 1 105 ? -36.816 5.207 26.713 1.00 86.06 105 VAL A O 1
ATOM 853 N N . PHE A 1 106 ? -36.548 7.195 27.720 1.00 92.00 106 PHE A N 1
ATOM 854 C CA . PHE A 1 106 ? -36.578 6.670 29.078 1.00 92.00 106 PHE A CA 1
ATOM 855 C C . PHE A 1 106 ? -37.927 6.018 29.397 1.00 92.00 106 PHE A C 1
ATOM 857 O O . PHE A 1 106 ? -37.950 4.940 29.987 1.00 92.00 106 PHE A O 1
ATOM 864 N N . SER A 1 107 ? -39.042 6.623 28.971 1.00 90.56 107 SER A N 1
ATOM 865 C CA . SER A 1 107 ? -40.371 6.063 29.226 1.00 90.56 107 SER A CA 1
ATOM 866 C C . SER A 1 107 ? -40.607 4.739 28.501 1.00 90.56 107 SER A C 1
ATOM 868 O O . SER A 1 107 ? -41.097 3.777 29.100 1.00 90.56 107 SER A O 1
ATOM 870 N N . ASP A 1 108 ? -40.171 4.655 27.246 1.00 87.50 108 ASP A N 1
ATOM 871 C CA . ASP A 1 108 ? -40.244 3.422 26.461 1.00 87.50 108 ASP A CA 1
ATOM 872 C C . ASP A 1 108 ? -39.367 2.324 27.092 1.00 87.50 108 ASP A C 1
ATOM 874 O O . ASP A 1 108 ? -39.774 1.166 27.215 1.00 87.50 108 ASP A O 1
ATOM 878 N N . ALA A 1 109 ? -38.173 2.694 27.566 1.00 89.94 109 ALA A N 1
ATOM 879 C CA . ALA A 1 109 ? -37.253 1.782 28.237 1.00 89.94 109 ALA A CA 1
ATOM 880 C C . ALA A 1 109 ? -37.794 1.260 29.575 1.00 89.94 109 ALA A C 1
ATOM 882 O O . ALA A 1 109 ? -37.637 0.076 29.866 1.00 89.94 109 ALA A O 1
ATOM 883 N N . MET A 1 110 ? -38.432 2.108 30.388 1.00 93.81 110 MET A N 1
ATOM 884 C CA . MET A 1 110 ? -39.013 1.693 31.671 1.00 93.81 110 MET A CA 1
ATOM 885 C C . MET A 1 110 ? -40.238 0.800 31.488 1.00 93.81 110 MET A C 1
ATOM 887 O O . MET A 1 110 ? -40.375 -0.175 32.226 1.00 93.81 110 MET A O 1
ATOM 891 N N . SER A 1 111 ? -41.049 1.070 30.462 1.00 90.75 111 SER A N 1
ATOM 892 C CA . SER A 1 111 ? -42.167 0.204 30.071 1.00 90.75 111 SER A CA 1
ATOM 893 C C . SER A 1 111 ? -41.673 -1.185 29.649 1.00 90.75 111 SER A C 1
ATOM 895 O O . SER A 1 111 ? -42.234 -2.200 30.049 1.00 90.75 111 SER A O 1
ATOM 897 N N . ALA A 1 112 ? -40.570 -1.253 28.895 1.00 88.31 112 ALA A N 1
ATOM 898 C CA . ALA A 1 112 ? -39.929 -2.523 28.558 1.00 88.31 112 ALA A CA 1
ATOM 899 C C . ALA A 1 112 ? -39.284 -3.205 29.780 1.00 88.31 112 ALA A C 1
ATOM 901 O O . ALA A 1 112 ? -39.297 -4.430 29.873 1.00 88.31 112 ALA A O 1
ATOM 902 N N . ALA A 1 113 ? -38.741 -2.432 30.728 1.00 90.19 113 ALA A N 1
ATOM 903 C CA . ALA A 1 113 ? -38.146 -2.957 31.956 1.00 90.19 113 ALA A CA 1
ATOM 904 C C . ALA A 1 113 ? -39.189 -3.561 32.912 1.00 90.19 113 ALA A C 1
ATOM 906 O O . ALA A 1 113 ? -38.867 -4.485 33.654 1.00 90.19 113 ALA A O 1
ATOM 907 N N . ASP A 1 114 ? -40.436 -3.077 32.889 1.00 90.00 114 ASP A N 1
ATOM 908 C CA . ASP A 1 114 ? -41.547 -3.659 33.657 1.00 90.00 114 ASP A CA 1
ATOM 909 C C . ASP A 1 114 ? -41.898 -5.090 33.216 1.00 90.00 114 ASP A C 1
ATOM 911 O O . ASP A 1 114 ? -42.440 -5.853 34.011 1.00 90.00 114 ASP A O 1
ATOM 915 N N . ALA A 1 115 ? -41.546 -5.473 31.984 1.00 88.25 115 ALA A N 1
ATOM 916 C CA . ALA A 1 115 ? -41.745 -6.822 31.457 1.00 88.25 115 ALA A CA 1
ATOM 917 C C . ALA A 1 115 ? -40.569 -7.781 31.736 1.00 88.25 115 ALA A C 1
ATOM 919 O O . ALA A 1 115 ? -40.620 -8.939 31.323 1.00 88.25 115 ALA A O 1
ATOM 920 N N . LEU A 1 116 ? -39.493 -7.325 32.390 1.00 87.88 116 LEU A N 1
ATOM 921 C CA . LEU A 1 116 ? -38.328 -8.166 32.672 1.00 87.88 116 LEU A CA 1
ATOM 922 C C . LEU A 1 116 ? -38.579 -9.098 33.864 1.00 87.88 116 LEU A C 1
ATOM 924 O O . LEU A 1 116 ? -38.950 -8.668 34.959 1.00 87.88 116 LEU A O 1
ATOM 928 N N . GLU A 1 117 ? -38.296 -10.383 33.663 1.00 83.69 117 GLU A N 1
ATOM 929 C CA . GLU A 1 117 ? -38.293 -11.383 34.727 1.00 83.69 117 GLU A CA 1
ATOM 930 C C . GLU A 1 117 ? -36.931 -11.394 35.442 1.00 83.69 117 GLU A C 1
ATOM 932 O O . GLU A 1 117 ? -35.878 -11.472 34.811 1.00 83.69 117 GLU A O 1
ATOM 937 N N . GLY A 1 118 ? -36.943 -11.335 36.777 1.00 88.19 118 GLY A N 1
ATOM 938 C CA . GLY A 1 118 ? -35.726 -11.362 37.599 1.00 88.19 118 GLY A CA 1
ATOM 939 C C . GLY A 1 118 ? -35.038 -10.000 37.819 1.00 88.19 118 GLY A C 1
ATOM 940 O O . GLY A 1 118 ? -35.554 -8.963 37.399 1.00 88.19 118 GLY A O 1
ATOM 941 N N . PRO A 1 119 ? -33.914 -9.983 38.563 1.00 93.62 119 PRO A N 1
ATOM 942 C CA . PRO A 1 119 ? -33.157 -8.770 38.875 1.00 93.62 119 PRO A CA 1
ATOM 943 C C . PRO A 1 119 ? -32.459 -8.213 37.631 1.00 93.62 119 PRO A C 1
ATOM 945 O O . PRO A 1 119 ? -31.857 -8.967 36.860 1.00 93.62 119 PRO A O 1
ATOM 948 N N . TYR A 1 120 ? -32.479 -6.892 37.456 1.00 93.75 120 TYR A N 1
ATOM 949 C CA . TYR A 1 120 ? -31.938 -6.274 36.246 1.00 93.75 120 TYR A CA 1
ATOM 950 C C . TYR A 1 120 ? -31.224 -4.946 36.497 1.00 93.75 120 TYR A C 1
ATOM 952 O O . TYR A 1 120 ? -31.440 -4.242 37.487 1.00 93.75 120 TYR A O 1
ATOM 960 N N . MET A 1 121 ? -30.412 -4.570 35.512 1.00 93.88 121 MET A N 1
ATOM 961 C CA . MET A 1 121 ? -29.859 -3.233 35.353 1.00 93.88 121 MET A CA 1
ATOM 962 C C . MET A 1 121 ? -29.998 -2.776 33.896 1.00 93.88 121 MET A C 1
ATOM 964 O O . MET A 1 121 ? -29.681 -3.529 32.979 1.00 93.88 121 MET A O 1
ATOM 968 N N . VAL A 1 122 ? -30.420 -1.530 33.681 1.00 92.62 122 VAL A N 1
ATOM 969 C CA . VAL A 1 122 ? -30.458 -0.865 32.373 1.00 92.62 122 VAL A CA 1
ATOM 970 C C . VAL A 1 122 ? -29.381 0.217 32.310 1.00 92.62 122 VAL A C 1
ATOM 972 O O . VAL A 1 122 ? -29.373 1.135 33.126 1.00 92.62 122 VAL A O 1
ATOM 975 N N . TYR A 1 123 ? -28.493 0.136 31.323 1.00 91.88 123 TYR A N 1
ATOM 976 C CA . TYR A 1 123 ? -27.482 1.149 31.024 1.00 91.88 123 TYR A CA 1
ATOM 977 C C . TYR A 1 123 ? -28.001 2.157 29.988 1.00 91.88 123 TYR A C 1
ATOM 979 O O . TYR A 1 123 ? -28.401 1.766 28.887 1.00 91.88 123 TYR A O 1
ATOM 987 N N . LEU A 1 124 ? -27.985 3.450 30.338 1.00 89.44 124 LEU A N 1
ATOM 988 C CA . LEU A 1 124 ? -28.517 4.542 29.504 1.00 89.44 124 LEU A CA 1
ATOM 989 C C . LEU A 1 124 ? -27.433 5.292 28.707 1.00 89.44 124 LEU A C 1
ATOM 991 O O . LEU A 1 124 ? -27.754 6.067 27.798 1.00 89.44 124 LEU A O 1
ATOM 995 N N . GLY A 1 125 ? -26.163 5.090 29.068 1.00 82.69 125 GLY A N 1
ATOM 996 C CA . GLY A 1 125 ? -25.024 5.831 28.537 1.00 82.69 125 GLY A CA 1
ATOM 997 C C . GLY A 1 125 ? -24.516 5.341 27.178 1.00 82.69 125 GLY A C 1
ATOM 998 O O . GLY A 1 125 ? -24.867 4.270 26.682 1.00 82.69 125 GLY A O 1
ATOM 999 N N . CYS A 1 126 ? -23.642 6.137 26.558 1.00 71.19 126 CYS A N 1
ATOM 1000 C CA . CYS A 1 126 ? -23.072 5.842 25.239 1.00 71.19 126 CYS A CA 1
ATOM 1001 C C . CYS A 1 126 ? -21.795 4.981 25.269 1.00 71.19 126 CYS A C 1
ATOM 1003 O O . CYS A 1 126 ? -21.277 4.620 24.206 1.00 71.19 126 CYS A O 1
ATOM 1005 N N . GLY A 1 127 ? -21.270 4.645 26.455 1.00 59.50 127 GLY A N 1
ATOM 1006 C CA . GLY A 1 127 ? -20.239 3.620 26.633 1.00 59.50 127 GLY A CA 1
ATOM 1007 C C . GLY A 1 127 ? -18.967 3.792 25.794 1.00 59.50 127 GLY A C 1
ATOM 1008 O O . GLY A 1 127 ? -18.427 2.800 25.305 1.00 59.50 127 GLY A O 1
ATOM 1009 N N . ASP A 1 128 ? -18.508 5.029 25.575 1.00 60.41 128 ASP A N 1
ATOM 1010 C CA . ASP A 1 128 ? -17.404 5.383 24.658 1.00 60.41 128 ASP A CA 1
ATOM 1011 C C . ASP A 1 128 ? -17.720 5.031 23.191 1.00 60.41 128 ASP A C 1
ATOM 1013 O O . ASP A 1 128 ? -16.899 4.457 22.473 1.00 60.41 128 ASP A O 1
ATOM 1017 N N . ASN A 1 129 ? -18.946 5.330 22.744 1.00 55.31 129 ASN A N 1
ATOM 1018 C CA . ASN A 1 129 ? -19.494 4.983 21.427 1.00 55.31 129 ASN A CA 1
ATOM 1019 C C . ASN A 1 129 ? -19.481 3.470 21.127 1.00 55.31 129 ASN A C 1
ATOM 1021 O O . ASN A 1 129 ? -19.288 3.066 19.971 1.00 55.31 129 ASN A O 1
ATOM 1025 N N . LYS A 1 130 ? -19.580 2.608 22.146 1.00 54.56 130 LYS A N 1
ATOM 1026 C CA . LYS A 1 130 ? -19.773 1.161 21.951 1.00 54.56 130 LYS A CA 1
ATOM 1027 C C . LYS A 1 130 ? -21.251 0.913 21.643 1.00 54.56 130 LYS A C 1
ATOM 1029 O O . LYS A 1 130 ? -22.115 1.489 22.289 1.00 54.56 130 LYS A O 1
ATOM 1034 N N . HIS A 1 131 ? -21.542 0.089 20.639 1.00 53.97 131 HIS A N 1
ATOM 1035 C CA . HIS A 1 131 ? -22.909 -0.182 20.188 1.00 53.97 131 HIS A CA 1
ATOM 1036 C C . HIS A 1 131 ? -23.193 -1.681 20.265 1.00 53.97 131 HIS A C 1
ATOM 1038 O O . HIS A 1 131 ? -22.404 -2.473 19.747 1.00 53.97 131 HIS A O 1
ATOM 1044 N N . VAL A 1 132 ? -24.311 -2.053 20.887 1.00 52.41 132 VAL A N 1
ATOM 1045 C CA . VAL A 1 132 ? -24.761 -3.446 20.993 1.00 52.41 132 VAL A CA 1
ATOM 1046 C C . VAL A 1 132 ? -25.508 -3.810 19.714 1.00 52.41 132 VAL A C 1
ATOM 1048 O O . VAL A 1 132 ? -26.543 -3.227 19.395 1.00 52.41 132 VAL A O 1
ATOM 1051 N N . ARG A 1 133 ? -24.978 -4.769 18.948 1.00 45.78 133 ARG A N 1
ATOM 1052 C CA . ARG A 1 133 ? -25.659 -5.328 17.772 1.00 45.78 133 ARG A CA 1
ATOM 1053 C C . ARG A 1 133 ? -26.458 -6.552 18.205 1.00 45.78 133 ARG A C 1
ATOM 1055 O O . ARG A 1 133 ? -25.992 -7.667 18.008 1.00 45.78 133 ARG A O 1
ATOM 1062 N N . SER A 1 134 ? -27.669 -6.371 18.725 1.00 46.97 134 SER A N 1
ATOM 1063 C CA . SER A 1 134 ? -28.587 -7.512 18.828 1.00 46.97 134 SER A CA 1
ATOM 1064 C C . SER A 1 134 ? -29.658 -7.467 17.751 1.00 46.97 134 SER A C 1
ATOM 1066 O O . SER A 1 134 ? -30.364 -6.474 17.582 1.00 46.97 134 SER A O 1
ATOM 1068 N N . ALA A 1 135 ? -29.746 -8.585 17.033 1.00 42.97 135 ALA A N 1
ATOM 1069 C CA . ALA A 1 135 ? -30.695 -8.886 15.970 1.00 42.97 135 ALA A CA 1
ATOM 1070 C C . ALA A 1 135 ? -31.972 -9.587 16.481 1.00 42.97 135 ALA A C 1
ATOM 1072 O O . ALA A 1 135 ? -32.776 -10.030 15.669 1.00 42.97 135 ALA A O 1
ATOM 1073 N N . ALA A 1 136 ? -32.154 -9.735 17.800 1.00 44.81 136 ALA A N 1
ATOM 1074 C CA . ALA A 1 136 ? -33.169 -10.642 18.338 1.00 44.81 136 ALA A CA 1
ATOM 1075 C C . ALA A 1 136 ? -34.601 -10.072 18.347 1.00 44.81 136 ALA A C 1
ATOM 1077 O O . ALA A 1 136 ? -35.546 -10.841 18.217 1.00 44.81 136 ALA A O 1
ATOM 1078 N N . ASN A 1 137 ? -34.787 -8.751 18.466 1.00 52.53 137 ASN A N 1
ATOM 1079 C CA . ASN A 1 137 ? -36.118 -8.141 18.372 1.00 52.53 137 ASN A CA 1
ATOM 1080 C C . ASN A 1 137 ? -36.031 -6.656 17.962 1.00 52.53 137 ASN A C 1
ATOM 1082 O O . ASN A 1 137 ? -35.636 -5.830 18.788 1.00 52.53 137 ASN A O 1
ATOM 1086 N N . PRO A 1 138 ? -36.365 -6.276 16.714 1.00 57.47 138 PRO A N 1
ATOM 1087 C CA . PRO A 1 138 ? -36.288 -4.893 16.246 1.00 57.47 138 PRO A CA 1
ATOM 1088 C C . PRO A 1 138 ? -37.266 -3.934 16.942 1.00 57.47 138 PRO A C 1
ATOM 1090 O O . PRO A 1 138 ? -37.113 -2.732 16.757 1.00 57.47 138 PRO A O 1
ATOM 1093 N N . GLU A 1 139 ? -38.182 -4.402 17.791 1.00 61.50 139 GLU A N 1
ATOM 1094 C CA . GLU A 1 139 ? -39.190 -3.532 18.419 1.00 61.50 139 GLU A CA 1
ATOM 1095 C C . GLU A 1 139 ? -38.888 -3.147 19.878 1.00 61.50 139 GLU A C 1
ATOM 1097 O O . GLU A 1 139 ? -39.421 -2.156 20.364 1.00 61.50 139 GLU A O 1
ATOM 1102 N N . SER A 1 140 ? -37.997 -3.858 20.583 1.00 71.75 140 SER A N 1
ATOM 1103 C CA . SER A 1 140 ? -37.678 -3.517 21.981 1.00 71.75 140 SER A CA 1
ATOM 1104 C C . SER A 1 140 ? -36.615 -2.406 22.092 1.00 71.75 140 SER A C 1
ATOM 1106 O O . SER A 1 140 ? -35.577 -2.492 21.419 1.00 71.75 140 SER A O 1
ATOM 1108 N N . PRO A 1 141 ? -36.811 -1.389 22.963 1.00 78.50 141 PRO A N 1
ATOM 1109 C CA . PRO A 1 141 ? -35.799 -0.368 23.252 1.00 78.50 141 PRO A CA 1
ATOM 1110 C C . PRO A 1 141 ? -34.628 -0.914 24.085 1.00 78.50 141 PRO A C 1
ATOM 1112 O O . PRO A 1 141 ? -33.543 -0.322 24.081 1.00 78.50 141 PRO A O 1
ATOM 1115 N N . LEU A 1 142 ? -34.831 -2.051 24.764 1.00 82.38 142 LEU A N 1
ATOM 1116 C CA . LEU A 1 142 ? -33.837 -2.731 25.586 1.00 82.38 142 LEU A CA 1
ATOM 1117 C C . LEU A 1 142 ? -33.192 -3.882 24.824 1.00 82.38 142 LEU A C 1
ATOM 1119 O O . LEU A 1 142 ? -33.852 -4.699 24.183 1.00 82.38 142 LEU A O 1
ATOM 1123 N N . VAL A 1 143 ? -31.877 -3.983 24.951 1.00 79.00 143 VAL A N 1
ATOM 1124 C CA . VAL A 1 143 ? -31.098 -5.066 24.368 1.00 79.00 143 VAL A CA 1
ATOM 1125 C C . VAL A 1 143 ? -30.305 -5.747 25.470 1.00 79.00 143 VAL A C 1
ATOM 1127 O O . VAL A 1 143 ? -29.577 -5.075 26.195 1.00 79.00 143 VAL A O 1
ATOM 1130 N N . LEU A 1 144 ? -30.432 -7.071 25.603 1.00 76.38 144 LEU A N 1
ATOM 1131 C CA . LEU A 1 144 ? -29.570 -7.833 26.507 1.00 76.38 144 LEU A CA 1
ATOM 1132 C C . LEU A 1 144 ? -28.112 -7.650 26.067 1.00 76.38 144 LEU A C 1
ATOM 1134 O O . LEU A 1 144 ? -27.785 -7.866 24.896 1.00 76.38 144 LEU A O 1
ATOM 1138 N N . ALA A 1 145 ? -27.262 -7.204 26.986 1.00 65.38 145 ALA A N 1
ATOM 1139 C CA . ALA A 1 145 ? -25.889 -6.857 26.675 1.00 65.38 145 ALA A CA 1
ATOM 1140 C C . ALA A 1 145 ? -25.087 -8.111 26.302 1.00 65.38 145 ALA A C 1
ATOM 1142 O O . ALA A 1 145 ? -24.928 -9.025 27.106 1.00 65.38 145 ALA A O 1
ATOM 1143 N N . ASP A 1 146 ? -24.532 -8.135 25.090 1.00 61.12 146 ASP A N 1
ATOM 1144 C CA . ASP A 1 146 ? -23.523 -9.113 24.662 1.00 61.12 146 ASP A CA 1
ATOM 1145 C C . ASP A 1 146 ? -22.096 -8.688 25.068 1.00 61.12 146 ASP A C 1
ATOM 1147 O O . ASP A 1 146 ? -21.119 -9.390 24.798 1.00 61.12 146 ASP A O 1
ATOM 1151 N N . MET A 1 147 ? -21.973 -7.524 25.714 1.00 61.19 147 MET A N 1
ATOM 1152 C CA . MET A 1 147 ? -20.723 -6.851 26.051 1.00 61.19 147 MET A CA 1
ATOM 1153 C C . MET A 1 147 ? -20.722 -6.379 27.517 1.00 61.19 147 MET A C 1
ATOM 1155 O O . MET A 1 147 ? -21.767 -5.983 28.031 1.00 61.19 147 MET A O 1
ATOM 1159 N N . PRO A 1 148 ? -19.556 -6.337 28.195 1.00 67.25 148 PRO A N 1
ATOM 1160 C CA . PRO A 1 148 ? -19.472 -5.870 29.582 1.00 67.25 148 PRO A CA 1
ATOM 1161 C C . PRO A 1 148 ? -19.826 -4.377 29.742 1.00 67.25 148 PRO A C 1
ATOM 1163 O O . PRO A 1 148 ? -19.402 -3.564 28.915 1.00 67.25 148 PRO A O 1
ATOM 1166 N N . LEU A 1 149 ? -20.518 -4.011 30.835 1.00 76.44 149 LEU A N 1
ATOM 1167 C CA . LEU A 1 149 ? -20.945 -2.640 31.196 1.00 76.44 149 LEU A CA 1
ATOM 1168 C C . LEU A 1 149 ? -19.825 -1.590 31.055 1.00 76.44 149 LEU A C 1
ATOM 1170 O O . LEU A 1 149 ? -18.935 -1.569 31.893 1.00 76.44 149 LEU A O 1
ATOM 1174 N N . PRO A 1 150 ? -19.817 -0.689 30.066 1.00 68.44 150 PRO A N 1
ATOM 1175 C CA . PRO A 1 150 ? -18.636 0.093 29.702 1.00 68.44 150 PRO A CA 1
ATOM 1176 C C . PRO A 1 150 ? -18.290 1.214 30.687 1.00 68.44 150 PRO A C 1
ATOM 1178 O O . PRO A 1 150 ? -17.119 1.583 30.744 1.00 68.44 150 PRO A O 1
ATOM 1181 N N . ALA A 1 151 ? -19.283 1.730 31.408 1.00 80.94 151 ALA A N 1
ATOM 1182 C CA . ALA A 1 151 ? -19.185 2.754 32.444 1.00 80.94 151 ALA A CA 1
ATOM 1183 C C . ALA A 1 151 ? -20.430 2.672 33.351 1.00 80.94 151 ALA A C 1
ATOM 1185 O O . ALA A 1 151 ? -21.387 1.976 33.008 1.00 80.94 151 ALA A O 1
ATOM 1186 N N . ALA A 1 152 ? -20.417 3.370 34.488 1.00 80.06 152 ALA A N 1
ATOM 1187 C CA . ALA A 1 152 ? -21.531 3.435 35.442 1.00 80.06 152 ALA A CA 1
ATOM 1188 C C . ALA A 1 152 ? -22.174 4.840 35.505 1.00 80.06 152 ALA A C 1
ATOM 1190 O O . ALA A 1 152 ? -22.861 5.165 36.470 1.00 80.06 152 ALA A O 1
ATOM 1191 N N . ASP A 1 153 ? -21.987 5.638 34.448 1.00 81.62 153 ASP A N 1
ATOM 1192 C CA . ASP A 1 153 ? -22.343 7.060 34.354 1.00 81.62 153 ASP A CA 1
ATOM 1193 C C . ASP A 1 153 ? -23.853 7.336 34.373 1.00 81.62 153 ASP A C 1
ATOM 1195 O O . ASP A 1 153 ? -24.284 8.374 34.873 1.00 81.62 153 ASP A O 1
ATOM 1199 N N . ALA A 1 154 ? -24.663 6.414 33.845 1.00 91.81 154 ALA A N 1
ATOM 1200 C CA . ALA A 1 154 ? -26.120 6.491 33.908 1.00 91.81 154 ALA A CA 1
ATOM 1201 C C . ALA A 1 154 ? -26.757 5.097 33.876 1.00 91.81 154 ALA A C 1
ATOM 1203 O O . ALA A 1 154 ? -26.780 4.431 32.832 1.00 91.81 154 ALA A O 1
ATOM 1204 N N . ILE A 1 155 ? -27.286 4.658 35.018 1.00 94.56 155 ILE A N 1
ATOM 1205 C CA . ILE A 1 155 ? -27.849 3.313 35.198 1.00 94.56 155 ILE A CA 1
ATOM 1206 C C . ILE A 1 155 ? -29.192 3.343 35.925 1.00 94.56 155 ILE A C 1
ATOM 1208 O O . ILE A 1 155 ? -29.410 4.139 36.831 1.00 94.56 155 ILE A O 1
ATOM 1212 N N . VAL A 1 156 ? -30.073 2.411 35.568 1.00 96.12 156 VAL A N 1
ATOM 1213 C CA . VAL A 1 156 ? -31.284 2.071 36.327 1.00 96.12 156 VAL A CA 1
ATOM 1214 C C . VAL A 1 156 ? -31.139 0.649 36.838 1.00 96.12 156 VAL A C 1
ATOM 1216 O O . VAL A 1 156 ? -30.700 -0.218 36.090 1.00 96.12 156 VAL A O 1
ATOM 1219 N N . PHE A 1 157 ? -31.525 0.375 38.077 1.00 96.25 157 PHE A N 1
ATOM 1220 C CA . PHE A 1 157 ? -31.589 -0.993 38.597 1.00 96.25 157 PHE A CA 1
ATOM 1221 C C . PHE A 1 157 ? -32.775 -1.167 39.542 1.00 96.25 157 PHE A C 1
ATOM 1223 O O . PHE A 1 157 ? -33.291 -0.192 40.098 1.00 96.25 157 PHE A O 1
ATOM 1230 N N . ASP A 1 158 ? -33.220 -2.413 39.694 1.00 96.19 158 ASP A N 1
ATOM 1231 C CA . ASP A 1 158 ? -34.292 -2.770 40.617 1.00 96.19 158 ASP A CA 1
ATOM 1232 C C . ASP A 1 158 ? -33.767 -3.140 42.011 1.00 96.19 158 ASP A C 1
ATOM 1234 O O . ASP A 1 158 ? -32.578 -3.402 42.224 1.00 96.19 158 ASP A O 1
ATOM 1238 N N . GLN A 1 159 ? -34.672 -3.172 42.989 1.00 96.62 159 GLN A N 1
ATOM 1239 C CA . GLN A 1 159 ? -34.318 -3.476 44.376 1.00 96.62 159 GLN A CA 1
ATOM 1240 C C . GLN A 1 159 ? -33.632 -4.835 44.548 1.00 96.62 159 GLN A C 1
ATOM 1242 O O . GLN A 1 159 ? -32.756 -5.003 45.399 1.00 96.62 159 GLN A O 1
ATOM 1247 N N . ARG A 1 160 ? -34.039 -5.824 43.744 1.00 96.56 160 ARG A N 1
ATOM 1248 C CA . ARG A 1 160 ? -33.485 -7.181 43.791 1.00 96.56 160 ARG A CA 1
ATOM 1249 C C . ARG A 1 160 ? -32.021 -7.171 43.362 1.00 96.56 160 ARG A C 1
ATOM 1251 O O . ARG A 1 160 ? -31.196 -7.739 44.073 1.00 96.56 160 ARG A O 1
ATOM 1258 N N . ALA A 1 161 ? -31.684 -6.472 42.274 1.00 96.19 161 ALA A N 1
ATOM 1259 C CA . ALA A 1 161 ? -30.297 -6.268 41.868 1.00 96.19 161 ALA A CA 1
ATOM 1260 C C . ALA A 1 161 ? -29.481 -5.547 42.955 1.00 96.19 161 ALA A C 1
ATOM 1262 O O . ALA A 1 161 ? -28.360 -5.958 43.253 1.00 96.19 161 ALA A O 1
ATOM 1263 N N . ALA A 1 162 ? -30.046 -4.518 43.597 1.00 97.00 162 ALA A N 1
ATOM 1264 C CA . ALA A 1 162 ? -29.381 -3.805 44.690 1.00 97.00 162 ALA A CA 1
ATOM 1265 C C . ALA A 1 162 ? -29.049 -4.727 45.877 1.00 97.00 162 ALA A C 1
ATOM 1267 O O . ALA A 1 162 ? -27.911 -4.740 46.344 1.00 97.00 162 ALA A O 1
ATOM 1268 N N . ARG A 1 163 ? -30.012 -5.545 46.325 1.00 97.56 163 ARG A N 1
ATOM 1269 C CA . ARG A 1 163 ? -29.820 -6.499 47.430 1.00 97.56 163 ARG A CA 1
ATOM 1270 C C . ARG A 1 163 ? -28.748 -7.537 47.110 1.00 97.56 163 ARG A C 1
ATOM 1272 O O . ARG A 1 163 ? -27.832 -7.724 47.899 1.00 97.56 163 ARG A O 1
ATOM 1279 N N . LEU A 1 164 ? -28.801 -8.122 45.916 1.00 97.06 164 LEU A N 1
ATOM 1280 C CA . LEU A 1 164 ? -27.807 -9.095 45.464 1.00 97.06 164 LEU A CA 1
ATOM 1281 C C . LEU A 1 164 ? -26.391 -8.498 45.389 1.00 97.06 164 LEU A C 1
ATOM 1283 O O . LEU A 1 164 ? -25.419 -9.153 45.760 1.00 97.06 164 LEU A O 1
ATOM 1287 N N . ARG A 1 165 ? -26.250 -7.242 44.951 1.00 96.88 165 ARG A N 1
ATOM 1288 C CA . ARG A 1 165 ? -24.953 -6.546 44.954 1.00 96.88 165 ARG A CA 1
ATOM 1289 C C . ARG A 1 165 ? -24.442 -6.272 46.367 1.00 96.88 165 ARG A C 1
ATOM 1291 O O . ARG A 1 165 ? -23.242 -6.403 46.596 1.00 96.88 165 ARG A O 1
ATOM 1298 N N . LEU A 1 166 ? -25.324 -5.926 47.308 1.00 97.25 166 LEU A N 1
ATOM 1299 C CA . LEU A 1 166 ? -24.958 -5.770 48.721 1.00 97.25 166 LEU A CA 1
A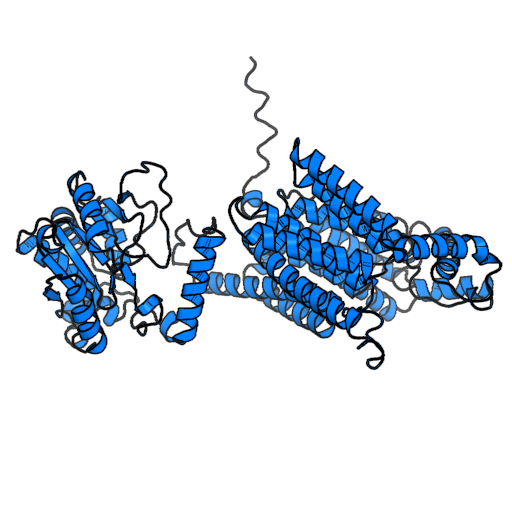TOM 1300 C C . LEU A 1 166 ? -24.481 -7.096 49.324 1.00 97.25 166 LEU A C 1
ATOM 1302 O O . LEU A 1 166 ? -23.427 -7.120 49.958 1.00 97.25 166 LEU A O 1
ATOM 1306 N N . ASP A 1 167 ? -25.179 -8.200 49.050 1.00 95.56 167 ASP A N 1
ATOM 1307 C CA . ASP A 1 167 ? -24.764 -9.542 49.477 1.00 95.56 167 ASP A CA 1
ATOM 1308 C C . ASP A 1 167 ? -23.391 -9.917 48.889 1.00 95.56 167 ASP A C 1
ATOM 1310 O O . ASP A 1 167 ? -22.542 -10.488 49.578 1.00 95.56 167 ASP A O 1
ATOM 1314 N N . TYR A 1 168 ? -23.137 -9.538 47.629 1.00 94.81 168 TYR A N 1
ATOM 1315 C CA . TYR A 1 168 ? -21.856 -9.764 46.957 1.00 94.81 168 TYR A CA 1
ATOM 1316 C C . TYR A 1 168 ? -20.689 -9.056 47.658 1.00 94.81 168 TYR A C 1
ATOM 1318 O O . TYR A 1 168 ? -19.646 -9.678 47.885 1.00 94.81 168 TYR A O 1
ATOM 1326 N N . VAL A 1 169 ? -20.851 -7.769 47.992 1.00 95.19 169 VAL A N 1
ATOM 1327 C CA . VAL A 1 169 ? -19.794 -6.969 48.639 1.00 95.19 169 VAL A CA 1
ATOM 1328 C C . VAL A 1 169 ? -19.673 -7.241 50.137 1.00 95.19 169 VAL A C 1
ATOM 1330 O O . VAL A 1 169 ? -18.597 -7.058 50.693 1.00 95.19 169 VAL A O 1
ATOM 1333 N N . ALA A 1 170 ? -20.719 -7.747 50.796 1.00 92.62 170 ALA A N 1
ATOM 1334 C CA . ALA A 1 170 ? -20.645 -8.158 52.200 1.00 92.62 170 ALA A CA 1
ATOM 1335 C C . ALA A 1 170 ? -19.691 -9.348 52.418 1.00 92.62 170 ALA A C 1
ATOM 1337 O O . ALA A 1 170 ? -19.114 -9.500 53.492 1.00 92.62 170 ALA A O 1
ATOM 1338 N N . GLN A 1 171 ? -19.503 -10.188 51.395 1.00 91.06 171 GLN A N 1
ATOM 1339 C CA . GLN A 1 171 ? -18.683 -11.402 51.467 1.00 91.06 171 GLN A CA 1
ATOM 1340 C C . GLN A 1 171 ? -17.265 -11.219 50.907 1.00 91.06 171 GLN A C 1
ATOM 1342 O O . GLN A 1 171 ? -16.451 -12.143 50.979 1.00 91.06 171 GLN A O 1
ATOM 1347 N N . ARG A 1 172 ? -16.953 -10.067 50.296 1.00 91.25 172 ARG A N 1
ATOM 1348 C CA . ARG A 1 172 ? -15.715 -9.867 49.528 1.00 91.25 172 ARG A CA 1
ATOM 1349 C C . ARG A 1 172 ? -15.150 -8.470 49.723 1.00 91.25 172 ARG A C 1
ATOM 1351 O O . ARG A 1 172 ? -15.859 -7.479 49.611 1.00 91.25 172 ARG A O 1
ATOM 1358 N N . ARG A 1 173 ? -13.831 -8.388 49.891 1.00 91.19 173 ARG A N 1
ATOM 1359 C CA . ARG A 1 173 ? -13.125 -7.106 49.815 1.00 91.19 173 ARG A CA 1
ATOM 1360 C C . ARG A 1 173 ? -12.995 -6.648 48.365 1.00 91.19 173 ARG A C 1
ATOM 1362 O O . ARG A 1 173 ? -12.673 -7.440 47.479 1.00 91.19 173 ARG A O 1
ATOM 1369 N N . ILE A 1 174 ? -13.203 -5.358 48.132 1.00 91.25 174 ILE A N 1
ATOM 1370 C CA . ILE A 1 174 ? -13.258 -4.777 46.789 1.00 91.25 174 ILE A CA 1
ATOM 1371 C C . ILE A 1 174 ? -11.846 -4.496 46.268 1.00 91.25 174 ILE A C 1
ATOM 1373 O O . ILE A 1 174 ? -11.007 -3.939 46.972 1.00 91.25 174 ILE A O 1
ATOM 1377 N N . THR A 1 175 ? -11.591 -4.857 45.010 1.00 87.94 175 THR A N 1
ATOM 1378 C CA . THR A 1 175 ? -10.316 -4.593 44.311 1.00 87.94 175 THR A CA 1
ATOM 1379 C C . THR A 1 175 ? -10.501 -3.880 42.972 1.00 87.94 175 THR A C 1
ATOM 1381 O O . THR A 1 175 ? -9.531 -3.637 42.258 1.00 87.94 175 THR A O 1
ATOM 1384 N N . ARG A 1 176 ? -11.748 -3.570 42.599 1.00 87.31 176 ARG A N 1
ATOM 1385 C CA . ARG A 1 176 ? -12.131 -3.087 41.269 1.00 87.31 176 ARG A CA 1
ATOM 1386 C C . ARG A 1 176 ? -12.902 -1.764 41.346 1.00 87.31 176 ARG A C 1
ATOM 1388 O O . ARG A 1 176 ? -13.614 -1.549 42.326 1.00 87.31 176 ARG A O 1
ATOM 1395 N N . PRO A 1 177 ? -12.780 -0.885 40.333 1.00 88.25 177 PRO A N 1
ATOM 1396 C CA . PRO A 1 177 ? -13.579 0.339 40.249 1.00 88.25 177 PRO A CA 1
ATOM 1397 C C . PRO A 1 177 ? -15.061 0.008 40.013 1.00 88.25 177 PRO A C 1
ATOM 1399 O O . PRO A 1 177 ? -15.394 -1.127 39.675 1.00 88.25 177 PRO A O 1
ATOM 1402 N N . ALA A 1 178 ? -15.950 0.987 40.198 1.00 88.31 178 ALA A N 1
ATOM 1403 C CA . ALA A 1 178 ? -17.396 0.764 40.294 1.00 88.31 178 ALA A CA 1
ATOM 1404 C C . ALA A 1 178 ? -18.009 0.021 39.093 1.00 88.31 178 ALA A C 1
ATOM 1406 O O . ALA A 1 178 ? -18.782 -0.917 39.281 1.00 88.31 178 ALA A O 1
ATOM 1407 N N . ASP A 1 179 ? -17.620 0.379 37.868 1.00 84.12 179 ASP A N 1
ATOM 1408 C CA . ASP A 1 179 ? -18.090 -0.271 36.642 1.00 84.12 179 ASP A CA 1
ATOM 1409 C C . ASP A 1 179 ? -17.672 -1.749 36.583 1.00 84.12 179 ASP A C 1
ATOM 1411 O O . ASP A 1 179 ? -18.474 -2.622 36.254 1.00 84.12 179 ASP A O 1
ATOM 1415 N N . TRP A 1 180 ? -16.426 -2.055 36.948 1.00 82.62 180 TRP A N 1
ATOM 1416 C CA . TRP A 1 180 ? -15.918 -3.426 37.005 1.00 82.62 180 TRP A CA 1
ATOM 1417 C C . TRP A 1 180 ? -16.512 -4.230 38.157 1.00 82.62 180 TRP A C 1
ATOM 1419 O O . TRP A 1 180 ? -16.832 -5.401 37.964 1.00 82.62 180 TRP A O 1
ATOM 1429 N N . LEU A 1 181 ? -16.700 -3.606 39.320 1.00 89.25 181 LEU A N 1
ATOM 1430 C CA . LEU A 1 181 ? -17.354 -4.224 40.467 1.00 89.25 181 LEU A CA 1
ATOM 1431 C C . LEU A 1 181 ? -18.780 -4.652 40.109 1.00 89.25 181 LEU A C 1
ATOM 1433 O O . LEU A 1 181 ? -19.150 -5.790 40.377 1.00 89.25 181 LEU A O 1
ATOM 1437 N N . MET A 1 182 ? -19.553 -3.781 39.452 1.00 90.50 182 MET A N 1
ATOM 1438 C CA . MET A 1 182 ? -20.904 -4.121 38.995 1.00 90.50 182 MET A CA 1
ATOM 1439 C C . MET A 1 182 ? -20.895 -5.264 37.982 1.00 90.50 182 MET A C 1
ATOM 1441 O O . MET A 1 182 ? -21.719 -6.158 38.090 1.00 90.50 182 MET A O 1
ATOM 1445 N N . ARG A 1 183 ? -19.952 -5.296 37.027 1.00 87.56 183 ARG A N 1
ATOM 1446 C CA . ARG A 1 183 ? -19.834 -6.431 36.087 1.00 87.56 183 ARG A CA 1
ATOM 1447 C C . ARG A 1 183 ? -19.620 -7.756 36.813 1.00 87.56 183 ARG A C 1
ATOM 1449 O O . ARG A 1 183 ? -20.240 -8.752 36.459 1.00 87.56 183 ARG A O 1
ATOM 1456 N N . GLU A 1 184 ? -18.708 -7.770 37.779 1.00 86.44 184 GLU A N 1
ATOM 1457 C CA . GLU A 1 184 ? -18.337 -8.979 38.512 1.00 86.44 184 GLU A CA 1
ATOM 1458 C C . GLU A 1 184 ? -19.473 -9.443 39.432 1.00 86.44 184 GLU A C 1
ATOM 1460 O O . GLU A 1 184 ? -19.833 -10.623 39.425 1.00 86.44 184 GLU A O 1
ATOM 1465 N N . ALA A 1 185 ? -20.084 -8.502 40.158 1.00 89.31 185 ALA A N 1
ATOM 1466 C CA . ALA A 1 185 ? -21.224 -8.761 41.025 1.00 89.31 185 ALA A CA 1
ATOM 1467 C C . ALA A 1 185 ? -22.437 -9.246 40.222 1.00 89.31 185 ALA A C 1
ATOM 1469 O O . ALA A 1 185 ? -23.007 -10.282 40.549 1.00 89.31 185 ALA A O 1
ATOM 1470 N N . ASP A 1 186 ? -22.790 -8.562 39.133 1.00 92.44 186 ASP A N 1
ATOM 1471 C CA . ASP A 1 186 ? -23.955 -8.908 38.318 1.00 92.44 186 ASP A CA 1
ATOM 1472 C C . ASP A 1 186 ? -23.804 -10.278 37.661 1.00 92.44 186 ASP A C 1
ATOM 1474 O O . ASP A 1 186 ? -24.729 -11.087 37.705 1.00 92.44 186 ASP A O 1
ATOM 1478 N N . ALA A 1 187 ? -22.622 -10.575 37.112 1.00 86.69 187 ALA A N 1
ATOM 1479 C CA . ALA A 1 187 ? -22.343 -11.880 36.525 1.00 86.69 187 ALA A CA 1
ATOM 1480 C C . ALA A 1 187 ? -22.396 -13.006 37.569 1.00 86.69 187 ALA A C 1
ATOM 1482 O O . ALA A 1 187 ? -22.896 -14.090 37.274 1.00 86.69 187 ALA A O 1
ATOM 1483 N N . THR A 1 188 ? -21.904 -12.756 38.786 1.00 87.62 188 THR A N 1
ATOM 1484 C CA . THR A 1 188 ? -21.887 -13.764 39.857 1.00 87.62 188 THR A CA 1
ATOM 1485 C C . THR A 1 188 ? -23.270 -13.990 40.459 1.00 87.62 188 THR A C 1
ATOM 1487 O O . THR A 1 188 ? -23.623 -15.123 40.775 1.00 87.62 188 THR A O 1
ATOM 1490 N N . MET A 1 189 ? -24.055 -12.924 40.618 1.00 92.25 189 MET A N 1
ATOM 1491 C CA . MET A 1 189 ? -25.362 -12.969 41.277 1.00 92.25 189 MET A CA 1
ATOM 1492 C C . MET A 1 189 ? -26.528 -13.187 40.302 1.00 92.25 189 MET A C 1
ATOM 1494 O O . MET A 1 189 ? -27.678 -13.233 40.730 1.00 92.25 189 MET A O 1
ATOM 1498 N N . GLY A 1 190 ? -26.253 -13.316 38.999 1.00 88.50 190 GLY A N 1
ATOM 1499 C CA . GLY A 1 190 ? -27.274 -13.560 37.979 1.00 88.50 190 GLY A CA 1
ATOM 1500 C C . GLY A 1 190 ? -28.160 -12.347 37.676 1.00 88.50 190 GLY A C 1
ATOM 1501 O O . GLY A 1 190 ? -29.342 -12.513 37.390 1.00 88.50 190 GLY A O 1
ATOM 1502 N N . ILE A 1 191 ? -27.611 -11.131 37.749 1.00 92.38 191 ILE A N 1
ATOM 1503 C CA . ILE A 1 191 ? -28.324 -9.887 37.423 1.00 92.38 191 ILE A CA 1
ATOM 1504 C C . ILE A 1 191 ? -28.211 -9.625 35.917 1.00 92.38 191 ILE A C 1
ATOM 1506 O O . ILE A 1 191 ? -27.110 -9.523 35.371 1.00 92.38 191 ILE A O 1
ATOM 1510 N N . ALA A 1 192 ? -29.348 -9.486 35.231 1.00 88.69 192 ALA A N 1
ATOM 1511 C CA . ALA A 1 192 ? -29.367 -9.248 33.791 1.00 88.69 192 ALA A CA 1
ATOM 1512 C C . ALA A 1 192 ? -28.991 -7.794 33.453 1.00 88.69 192 ALA A C 1
ATOM 1514 O O . ALA A 1 192 ? -29.622 -6.846 33.925 1.00 88.69 192 ALA A O 1
ATOM 1515 N N . GLN A 1 193 ? -27.977 -7.605 32.600 1.00 89.75 193 GLN A N 1
ATOM 1516 C CA . GLN A 1 193 ? -27.574 -6.282 32.116 1.00 89.75 193 GLN A CA 1
ATOM 1517 C C . GLN A 1 193 ? -28.193 -5.994 30.744 1.00 89.75 193 GLN A C 1
ATOM 1519 O O . GLN A 1 193 ? -27.900 -6.668 29.755 1.00 89.75 193 GLN A O 1
ATOM 1524 N N . HIS A 1 194 ? -29.011 -4.950 30.670 1.00 88.19 194 HIS A N 1
ATOM 1525 C CA . HIS A 1 194 ? -29.645 -4.457 29.451 1.00 88.19 194 HIS A CA 1
ATOM 1526 C C . HIS A 1 194 ? -29.075 -3.094 29.068 1.00 88.19 194 HIS A C 1
ATOM 1528 O O . HIS A 1 194 ? -28.759 -2.278 29.929 1.00 88.19 194 HIS A O 1
ATOM 1534 N N . TRP A 1 195 ? -28.918 -2.830 27.776 1.00 87.06 195 TRP A N 1
ATOM 1535 C CA . TRP A 1 195 ? -28.501 -1.526 27.257 1.00 87.06 195 TRP A CA 1
ATOM 1536 C C . TRP A 1 195 ? -29.619 -0.928 26.417 1.00 87.06 195 TRP A C 1
ATOM 1538 O O . TRP A 1 195 ? -30.371 -1.656 25.760 1.00 87.06 195 TRP A O 1
ATOM 1548 N N . LEU A 1 196 ? -29.687 0.400 26.383 1.00 80.50 196 LEU A N 1
ATOM 1549 C CA . LEU A 1 196 ? -30.504 1.075 25.386 1.00 80.50 196 LEU A CA 1
ATOM 1550 C C . LEU A 1 196 ? -29.943 0.849 23.986 1.00 80.50 196 LEU A C 1
ATOM 1552 O O . LEU A 1 196 ? -28.741 0.975 23.738 1.00 80.50 196 LEU A O 1
ATOM 1556 N N . ARG A 1 197 ? -30.840 0.601 23.031 1.00 72.44 197 ARG A N 1
ATOM 1557 C CA . ARG A 1 197 ? -30.471 0.584 21.611 1.00 72.44 197 ARG A CA 1
ATOM 1558 C C . ARG A 1 197 ? -29.934 1.938 21.143 1.00 72.44 197 ARG A C 1
ATOM 1560 O O . ARG A 1 197 ? -28.993 1.989 20.348 1.00 72.44 197 ARG A O 1
ATOM 1567 N N . GLN A 1 198 ? -30.551 3.018 21.610 1.00 73.50 198 GLN A N 1
ATOM 1568 C CA . GLN A 1 198 ? -30.108 4.385 21.370 1.00 73.50 198 GLN A CA 1
ATOM 1569 C C . GLN A 1 198 ? -29.704 4.995 22.714 1.00 73.50 198 GLN A C 1
ATOM 1571 O O . GLN A 1 198 ? -30.573 5.184 23.562 1.00 73.50 198 GLN A O 1
ATOM 1576 N N . PRO A 1 199 ? -28.405 5.249 22.950 1.00 81.44 199 PRO A N 1
ATOM 1577 C CA . PRO A 1 199 ? -27.972 5.857 24.197 1.00 81.44 199 PRO A CA 1
ATOM 1578 C C . PRO A 1 199 ? -28.495 7.291 24.279 1.00 81.44 199 PRO A C 1
ATOM 1580 O O . PRO A 1 199 ? -28.403 8.040 23.306 1.00 81.44 199 PRO A O 1
ATOM 1583 N N . ILE A 1 200 ? -29.011 7.663 25.447 1.00 82.94 200 ILE A N 1
ATOM 1584 C CA . ILE A 1 200 ? -29.621 8.980 25.702 1.00 82.94 200 ILE A CA 1
ATOM 1585 C C . ILE A 1 200 ? -28.843 9.809 26.719 1.00 82.94 200 ILE A C 1
ATOM 1587 O O . ILE A 1 200 ? -29.254 10.921 27.049 1.00 82.94 200 ILE A O 1
ATOM 1591 N N . VAL A 1 201 ? -27.717 9.271 27.200 1.00 82.81 201 VAL A N 1
ATOM 1592 C CA . VAL A 1 201 ? -26.788 9.968 28.086 1.00 82.81 201 VAL A CA 1
ATOM 1593 C C . VAL A 1 201 ? -25.374 9.925 27.504 1.00 82.81 201 VAL A C 1
ATOM 1595 O O . VAL A 1 201 ? -24.871 8.868 27.112 1.00 82.81 201 VAL A O 1
ATOM 1598 N N . GLU A 1 202 ? -24.730 11.088 27.428 1.00 81.62 202 GLU A N 1
ATOM 1599 C CA . GLU A 1 202 ? -23.312 11.226 27.086 1.00 81.62 202 GLU A CA 1
ATOM 1600 C C . GLU A 1 202 ? -22.494 11.631 28.323 1.00 81.62 202 GLU A C 1
ATOM 1602 O O . GLU A 1 202 ? -22.930 12.451 29.127 1.00 81.62 202 GLU A O 1
ATOM 1607 N N . GLN A 1 203 ? -21.269 11.107 28.434 1.00 74.31 203 GLN A N 1
ATOM 1608 C CA . GLN A 1 203 ? -20.344 11.457 29.513 1.00 74.31 203 GLN A CA 1
ATOM 1609 C C . GLN A 1 203 ? -19.507 12.702 29.156 1.00 74.31 203 GLN A C 1
ATOM 1611 O O . GLN A 1 203 ? -18.663 12.677 28.248 1.00 74.31 203 GLN A O 1
ATOM 1616 N N . GLY A 1 204 ? -19.686 13.797 29.898 1.00 55.97 204 GLY A N 1
ATOM 1617 C CA . GLY A 1 204 ? -19.034 15.088 29.651 1.00 55.97 204 GLY A CA 1
ATOM 1618 C C . GLY A 1 204 ? -17.505 15.086 29.819 1.00 55.97 204 GLY A C 1
ATOM 1619 O O . GLY A 1 204 ? -16.797 15.857 29.163 1.00 55.97 204 GLY A O 1
ATOM 1620 N N . SER A 1 205 ? -16.939 14.198 30.642 1.00 59.06 205 SER A N 1
ATOM 1621 C CA . SER A 1 205 ? -15.478 14.026 30.718 1.00 59.06 205 SER A CA 1
ATOM 1622 C C . SER A 1 205 ? -14.878 13.305 29.500 1.00 59.06 205 SER A C 1
ATOM 1624 O O . SER A 1 205 ? -13.672 13.404 29.251 1.00 59.06 205 SER A O 1
ATOM 1626 N N . MET A 1 206 ? -15.702 12.621 28.694 1.00 54.28 206 MET A N 1
ATOM 1627 C CA . MET A 1 206 ? -15.268 11.931 27.472 1.00 54.28 206 MET A CA 1
ATOM 1628 C C . MET A 1 206 ? -15.317 12.812 26.225 1.00 54.28 206 MET A C 1
ATOM 1630 O O . MET A 1 206 ? -14.444 12.689 25.364 1.00 54.28 206 MET A O 1
ATOM 1634 N N . ASN A 1 207 ? -16.281 13.731 26.135 1.00 54.56 207 ASN A N 1
ATOM 1635 C CA . ASN A 1 207 ? -16.401 14.660 25.004 1.00 54.56 207 ASN A CA 1
ATOM 1636 C C . ASN A 1 207 ? -15.521 15.926 25.145 1.00 54.56 207 ASN A C 1
ATOM 1638 O O . ASN A 1 207 ? -15.460 16.745 24.226 1.00 54.56 207 ASN A O 1
ATOM 1642 N N . GLY A 1 208 ? -14.791 16.055 26.262 1.00 49.97 208 GLY A N 1
ATOM 1643 C CA . GLY A 1 208 ? -13.838 17.138 26.522 1.00 49.97 208 GLY A CA 1
ATOM 1644 C C . GLY A 1 208 ? -14.427 18.367 27.221 1.00 49.97 208 GLY A C 1
ATOM 1645 O O . GLY A 1 208 ? -13.697 19.348 27.387 1.00 49.97 208 GLY A O 1
ATOM 1646 N N . ARG A 1 209 ? -15.700 18.322 27.644 1.00 57.28 209 ARG A N 1
ATOM 1647 C CA . ARG A 1 209 ? -16.368 19.399 28.395 1.00 57.28 209 ARG A CA 1
ATOM 1648 C C . ARG A 1 209 ? -15.843 19.520 29.828 1.00 57.28 209 ARG A C 1
ATOM 1650 O O . ARG A 1 209 ? -15.620 20.635 30.289 1.00 57.28 209 ARG A O 1
ATOM 1657 N N . PHE A 1 210 ? -15.546 18.395 30.484 1.00 54.97 210 PHE A N 1
ATOM 1658 C CA . PHE A 1 210 ? -14.906 18.359 31.806 1.00 54.97 210 PHE A CA 1
ATOM 1659 C C . PHE A 1 210 ? -13.533 17.679 31.763 1.00 54.97 210 PHE A C 1
ATOM 1661 O O . PHE A 1 210 ? -13.256 16.835 30.909 1.00 54.97 210 PHE A O 1
ATOM 1668 N N . ALA A 1 211 ? -12.648 18.031 32.700 1.00 46.78 211 ALA A N 1
ATOM 1669 C CA . ALA A 1 211 ? -11.395 17.304 32.882 1.00 46.78 211 ALA A CA 1
ATOM 1670 C C . ALA A 1 211 ? -11.672 15.902 33.457 1.00 46.78 211 ALA A C 1
ATOM 1672 O O . ALA A 1 211 ? -12.464 15.750 34.388 1.00 46.78 211 ALA A O 1
ATOM 1673 N N . SER A 1 212 ? -11.005 14.879 32.915 1.00 58.66 212 SER A N 1
ATOM 1674 C CA . SER A 1 212 ? -11.044 13.520 33.464 1.00 58.66 212 SER A CA 1
ATOM 1675 C C . SER A 1 212 ? -10.237 13.468 34.761 1.00 58.66 212 SER A C 1
ATOM 1677 O O . SER A 1 212 ? -9.018 13.591 34.703 1.00 58.66 212 SER A O 1
ATOM 1679 N N . VAL A 1 213 ? -10.893 13.254 35.903 1.00 53.97 213 VAL A N 1
ATOM 1680 C CA . VAL A 1 213 ? -10.235 13.163 37.224 1.00 53.97 213 VAL A CA 1
ATOM 1681 C C . VAL A 1 213 ? -9.788 11.728 37.543 1.00 53.97 213 VAL A C 1
ATOM 1683 O O . VAL A 1 213 ? -8.769 11.527 38.196 1.00 53.97 213 VAL A O 1
ATOM 1686 N N . LEU A 1 214 ? -10.505 10.723 37.024 1.00 49.62 214 LEU A N 1
ATOM 1687 C CA . LEU A 1 214 ? -10.282 9.306 37.346 1.00 49.62 214 LEU A CA 1
ATOM 1688 C C . LEU A 1 214 ? -9.281 8.609 36.401 1.00 49.62 214 LEU A C 1
ATOM 1690 O O . LEU A 1 214 ? -8.504 7.763 36.839 1.00 49.62 214 LEU A O 1
ATOM 1694 N N . ASP A 1 215 ? -9.233 8.972 35.111 1.00 51.31 215 ASP A N 1
ATOM 1695 C CA . ASP A 1 215 ? -8.314 8.352 34.139 1.00 51.31 215 ASP A CA 1
ATOM 1696 C C . ASP A 1 215 ? -7.018 9.170 33.949 1.00 51.31 215 ASP A C 1
ATOM 1698 O O . ASP A 1 215 ? -6.953 10.122 33.158 1.00 51.31 215 ASP A O 1
ATOM 1702 N N . ARG A 1 216 ? -5.932 8.732 34.611 1.00 48.12 216 ARG A N 1
ATOM 1703 C CA . ARG A 1 216 ? -4.576 9.318 34.498 1.00 48.12 216 ARG A CA 1
ATOM 1704 C C . ARG A 1 216 ? -4.047 9.389 33.055 1.00 48.12 216 ARG A C 1
ATOM 1706 O O . ARG A 1 216 ? -3.208 10.240 32.751 1.00 48.12 216 ARG A O 1
ATOM 1713 N N . LYS A 1 217 ? -4.495 8.516 32.139 1.00 46.88 217 LYS A N 1
ATOM 1714 C CA . LYS A 1 217 ? -4.069 8.531 30.721 1.00 46.88 217 LYS A CA 1
ATOM 1715 C C . LYS A 1 217 ? -4.759 9.650 29.945 1.00 46.88 217 LYS A C 1
ATOM 1717 O O . LYS A 1 217 ? -4.162 10.179 29.005 1.00 46.88 217 LYS A O 1
ATOM 1722 N N . ARG A 1 218 ? -5.991 10.001 30.326 1.00 49.59 218 ARG A N 1
ATOM 1723 C CA . ARG A 1 218 ? -6.755 11.120 29.757 1.00 49.59 218 ARG A CA 1
ATOM 1724 C C . ARG A 1 218 ? -6.324 12.458 30.355 1.00 49.59 218 ARG A C 1
ATOM 1726 O O . ARG A 1 218 ? -6.230 13.413 29.599 1.00 49.59 218 ARG A O 1
ATOM 1733 N N . MET A 1 219 ? -5.918 12.505 31.629 1.00 49.84 219 MET A N 1
ATOM 1734 C CA . MET A 1 219 ? -5.331 13.709 32.254 1.00 49.84 219 MET A CA 1
ATOM 1735 C C . MET A 1 219 ? -4.112 14.258 31.494 1.00 49.84 219 MET A C 1
ATOM 1737 O O . MET A 1 219 ? -3.913 15.465 31.426 1.00 49.84 219 MET A O 1
ATOM 1741 N N . ARG A 1 220 ? -3.298 13.380 30.886 1.00 47.88 220 ARG A N 1
ATOM 1742 C CA . ARG A 1 220 ? -2.101 13.772 30.114 1.00 47.88 220 ARG A CA 1
ATOM 1743 C C . ARG A 1 220 ? -2.400 14.328 28.714 1.00 47.88 220 ARG A C 1
ATOM 1745 O O . ARG A 1 220 ? -1.470 14.727 28.019 1.00 47.88 220 ARG A O 1
ATOM 1752 N N . ARG A 1 221 ? -3.652 14.297 28.250 1.00 54.19 221 ARG A N 1
ATOM 1753 C CA . ARG A 1 221 ? -4.042 14.698 26.888 1.00 54.19 221 ARG A CA 1
ATOM 1754 C C . ARG A 1 221 ? -4.980 15.907 26.970 1.00 54.19 221 ARG A C 1
ATOM 1756 O O . ARG A 1 221 ? -5.967 15.867 27.689 1.00 54.19 221 ARG A O 1
ATOM 1763 N N . GLY A 1 222 ? -4.665 16.990 26.255 1.00 52.31 222 GLY A N 1
ATOM 1764 C CA . GLY A 1 222 ? -5.429 18.245 26.323 1.00 52.31 222 GLY A CA 1
ATOM 1765 C C . GLY A 1 222 ? -6.889 18.115 25.859 1.00 52.31 222 GLY A C 1
ATOM 1766 O O . GLY A 1 222 ? -7.216 17.246 25.050 1.00 52.31 222 GLY A O 1
ATOM 1767 N N . ARG A 1 223 ? -7.769 19.016 26.327 1.00 54.97 223 ARG A N 1
ATOM 1768 C CA . ARG A 1 223 ? -9.230 18.984 26.071 1.00 54.97 223 ARG A CA 1
ATOM 1769 C C . ARG A 1 223 ? -9.583 18.935 24.577 1.00 54.97 223 ARG A C 1
ATOM 1771 O O . ARG A 1 223 ? -10.427 18.142 24.170 1.00 54.97 223 ARG A O 1
ATOM 1778 N N . ALA A 1 224 ? -8.866 19.703 23.753 1.00 54.72 224 ALA A N 1
ATOM 1779 C CA . ALA A 1 224 ? -9.048 19.730 22.299 1.00 54.72 224 ALA A CA 1
ATOM 1780 C C . ALA A 1 224 ? -8.768 18.371 21.630 1.00 54.72 224 ALA A C 1
ATOM 1782 O O . ALA A 1 224 ? -9.451 17.986 20.682 1.00 54.72 224 ALA A O 1
ATOM 1783 N N . TRP A 1 225 ? -7.795 17.612 22.145 1.00 59.03 225 TRP A N 1
ATOM 1784 C CA . TRP A 1 225 ? -7.482 16.277 21.638 1.00 59.03 225 TRP A CA 1
ATOM 1785 C C . TRP A 1 225 ? -8.586 15.272 21.971 1.00 59.03 225 TRP A C 1
ATOM 1787 O O . TRP A 1 225 ? -8.958 14.473 21.114 1.00 59.03 225 TRP A O 1
ATOM 1797 N N . SER A 1 226 ? -9.127 15.317 23.192 1.00 54.53 226 SER A N 1
ATOM 1798 C CA . SER A 1 226 ? -10.252 14.464 23.595 1.00 54.53 226 SER A CA 1
ATOM 1799 C C . SER A 1 226 ? -11.497 14.756 22.757 1.00 54.53 226 SER A C 1
ATOM 1801 O O . SER A 1 226 ? -12.112 13.823 22.247 1.00 54.53 226 SER A O 1
ATOM 1803 N N . TRP A 1 227 ? -11.787 16.035 22.502 1.00 62.84 227 TRP A N 1
ATOM 1804 C CA . TRP A 1 227 ? -12.880 16.459 21.626 1.00 62.84 227 TRP A CA 1
ATOM 1805 C C . TRP A 1 227 ? -12.705 15.972 20.175 1.00 62.84 227 TRP A C 1
ATOM 1807 O O . TRP A 1 227 ? -13.600 15.327 19.622 1.00 62.84 227 TRP A O 1
ATOM 1817 N N . LEU A 1 228 ? -11.532 16.203 19.564 1.00 60.69 228 LEU A N 1
ATOM 1818 C CA . LEU A 1 228 ? -11.234 15.752 18.195 1.00 60.69 228 LEU A CA 1
ATOM 1819 C C . LEU A 1 228 ? -11.299 14.230 18.072 1.00 60.69 228 LEU A C 1
ATOM 1821 O O . LEU A 1 228 ? -11.885 13.705 17.125 1.00 60.69 228 LEU A O 1
ATOM 1825 N N . ARG A 1 229 ? -10.721 13.513 19.040 1.00 66.12 229 ARG A N 1
ATOM 1826 C CA . ARG A 1 229 ? -10.748 12.053 19.075 1.00 66.12 229 ARG A CA 1
ATOM 1827 C C . ARG A 1 229 ? -12.174 11.530 19.215 1.00 66.12 229 ARG A C 1
ATOM 1829 O O . ARG A 1 229 ? -12.520 10.610 18.486 1.00 66.12 229 ARG A O 1
ATOM 1836 N N . PHE A 1 230 ? -12.988 12.095 20.106 1.00 59.41 230 PHE A N 1
ATOM 1837 C CA . PHE A 1 230 ? -14.370 11.659 20.307 1.00 59.41 230 PHE A CA 1
ATOM 1838 C C . PHE A 1 230 ? -15.196 11.826 19.028 1.00 59.41 230 PHE A C 1
ATOM 1840 O O . PHE A 1 230 ? -15.869 10.889 18.600 1.00 59.41 230 PHE A O 1
ATOM 1847 N N . ARG A 1 231 ? -15.075 12.975 18.344 1.00 65.38 231 ARG A N 1
ATOM 1848 C CA . ARG A 1 231 ? -15.738 13.195 17.047 1.00 65.38 231 ARG A CA 1
ATOM 1849 C C . ARG A 1 231 ? -15.207 12.271 15.956 1.00 65.38 231 ARG A C 1
ATOM 1851 O O . ARG A 1 231 ? -16.000 11.764 15.168 1.00 65.38 231 ARG A O 1
ATOM 1858 N N . TRP A 1 232 ? -13.897 12.026 15.926 1.00 61.91 232 TRP A N 1
ATOM 1859 C CA . TRP A 1 232 ? -13.283 11.077 15.000 1.00 61.91 232 TRP A CA 1
ATOM 1860 C C . TRP A 1 232 ? -13.769 9.648 15.241 1.00 61.91 232 TRP A C 1
ATOM 1862 O O . TRP A 1 232 ? -14.161 8.985 14.290 1.00 61.91 232 TRP A O 1
ATOM 1872 N N . ASP A 1 233 ? -13.777 9.172 16.486 1.00 61.69 233 ASP A N 1
ATOM 1873 C CA . ASP A 1 233 ? -14.207 7.820 16.844 1.00 61.69 233 ASP A CA 1
ATOM 1874 C C . ASP A 1 233 ? -15.718 7.646 16.593 1.00 61.69 233 ASP A C 1
ATOM 1876 O O . ASP A 1 233 ? -16.118 6.618 16.040 1.00 61.69 233 ASP A O 1
ATOM 1880 N N . ARG A 1 234 ? -16.542 8.671 16.877 1.00 60.81 234 ARG A N 1
ATOM 1881 C CA . ARG A 1 234 ? -17.975 8.723 16.524 1.00 60.81 234 ARG A CA 1
ATOM 1882 C C . ARG A 1 234 ? -18.175 8.640 15.013 1.00 60.81 234 ARG A C 1
ATOM 1884 O O . ARG A 1 234 ? -18.844 7.724 14.542 1.00 60.81 234 ARG A O 1
ATOM 1891 N N . TRP A 1 235 ? -17.538 9.531 14.249 1.00 65.12 235 TRP A N 1
ATOM 1892 C CA . TRP A 1 235 ? -17.602 9.523 12.785 1.00 65.12 235 TRP A CA 1
ATOM 1893 C C . TRP A 1 235 ? -17.130 8.181 12.226 1.00 65.12 235 TRP A C 1
ATOM 1895 O O . TRP A 1 235 ? -17.846 7.562 11.447 1.00 65.12 235 TRP A O 1
ATOM 1905 N N . ARG A 1 236 ? -15.977 7.676 12.676 1.00 64.69 236 ARG A N 1
ATOM 1906 C CA . ARG A 1 236 ? -15.375 6.407 12.247 1.00 64.69 236 ARG A CA 1
ATOM 1907 C C . ARG A 1 236 ? -16.307 5.226 12.490 1.00 64.69 236 ARG A C 1
ATOM 1909 O O . ARG A 1 236 ? -16.504 4.428 11.580 1.00 64.69 236 ARG A O 1
ATOM 1916 N N . ARG A 1 237 ? -16.866 5.084 13.695 1.00 59.34 237 ARG A N 1
ATOM 1917 C CA . ARG A 1 237 ? -17.741 3.947 14.028 1.00 59.34 237 ARG A CA 1
ATOM 1918 C C . ARG A 1 237 ? -19.093 4.035 13.317 1.00 59.34 237 ARG A C 1
ATOM 1920 O O . ARG A 1 237 ? -19.602 2.997 12.904 1.00 59.34 237 ARG A O 1
ATOM 1927 N N . GLN A 1 238 ? -19.619 5.243 13.095 1.00 54.25 238 GLN A N 1
ATOM 1928 C CA . GLN A 1 238 ? -20.851 5.470 12.329 1.00 54.25 238 GLN A CA 1
ATOM 1929 C C . GLN A 1 238 ? -20.671 5.262 10.815 1.00 54.25 238 GLN A C 1
ATOM 1931 O O . GLN A 1 238 ? -21.577 4.757 10.159 1.00 54.25 238 GLN A O 1
ATOM 1936 N N . THR A 1 239 ? -19.510 5.613 10.248 1.00 44.38 239 THR A N 1
ATOM 1937 C CA . THR A 1 239 ? -19.268 5.555 8.790 1.00 44.38 239 THR A CA 1
ATOM 1938 C C . THR A 1 239 ? -18.600 4.269 8.308 1.00 44.38 239 THR A C 1
ATOM 1940 O O . THR A 1 239 ? -18.899 3.808 7.208 1.00 44.38 239 THR A O 1
ATOM 1943 N N . LEU A 1 240 ? -17.707 3.675 9.104 1.00 45.31 240 LEU A N 1
ATOM 1944 C CA . LEU A 1 240 ? -16.899 2.509 8.718 1.00 45.31 240 LEU A CA 1
ATOM 1945 C C . LEU A 1 240 ? -17.269 1.227 9.490 1.00 45.31 240 LEU A C 1
ATOM 1947 O O . LEU A 1 240 ? -16.766 0.154 9.153 1.00 45.31 240 LEU A O 1
ATOM 1951 N N . GLY A 1 241 ? -18.148 1.323 10.496 1.00 44.62 241 GLY A N 1
ATOM 1952 C CA . GLY A 1 241 ? -18.510 0.226 11.401 1.00 44.62 241 GLY A CA 1
ATOM 1953 C C . GLY A 1 241 ? -17.445 -0.079 12.469 1.00 44.62 241 GLY A C 1
ATOM 1954 O O . GLY A 1 241 ? -16.289 0.337 12.367 1.00 44.62 241 GLY A O 1
ATOM 1955 N N . ALA A 1 242 ? -17.832 -0.811 13.522 1.00 45.34 242 ALA A N 1
ATOM 1956 C CA . ALA A 1 242 ? -16.910 -1.285 14.561 1.00 45.34 242 ALA A CA 1
ATOM 1957 C C . ALA A 1 242 ? -15.971 -2.383 14.023 1.00 45.34 242 ALA A C 1
ATOM 1959 O O . ALA A 1 242 ? -16.360 -3.195 13.177 1.00 45.34 242 ALA A O 1
ATOM 1960 N N . LEU A 1 243 ? -14.721 -2.418 14.501 1.00 45.09 243 LEU A N 1
ATOM 1961 C CA . LEU A 1 243 ? -13.770 -3.447 14.075 1.00 45.09 243 LEU A CA 1
ATOM 1962 C C . LEU A 1 243 ? -14.134 -4.813 14.672 1.00 45.09 243 LEU A C 1
ATOM 1964 O O . LEU A 1 243 ? -14.479 -4.879 15.847 1.00 45.09 243 LEU A O 1
ATOM 1968 N N . PRO A 1 244 ? -13.922 -5.919 13.937 1.00 40.28 244 PRO A N 1
ATOM 1969 C CA . PRO A 1 244 ? -14.059 -7.281 14.457 1.00 40.28 244 PRO A CA 1
ATOM 1970 C C . PRO A 1 244 ? -13.262 -7.625 15.722 1.00 40.28 244 PRO A C 1
ATOM 1972 O O . PRO A 1 244 ? -13.518 -8.655 16.327 1.00 40.28 244 PRO A O 1
ATOM 1975 N N . ASP A 1 245 ? -12.251 -6.822 16.052 1.00 39.25 245 ASP A N 1
ATOM 1976 C CA . ASP A 1 245 ? -11.327 -7.024 17.175 1.00 39.25 245 ASP A CA 1
ATOM 1977 C C . ASP A 1 245 ? -11.745 -6.220 18.427 1.00 39.25 245 ASP A C 1
ATOM 1979 O O . ASP A 1 245 ? -11.091 -6.281 19.463 1.00 39.25 245 ASP A O 1
ATOM 1983 N N . GLU A 1 246 ? -12.829 -5.437 18.334 1.00 40.81 246 GLU A N 1
ATOM 1984 C CA . GLU A 1 246 ? -13.388 -4.657 19.451 1.00 40.81 246 GLU A CA 1
ATOM 1985 C C . GLU A 1 246 ? -14.458 -5.446 20.247 1.00 40.81 246 GLU A C 1
ATOM 1987 O O . GLU A 1 246 ? -14.895 -4.966 21.288 1.00 40.81 246 GLU A O 1
ATOM 1992 N N . SER A 1 247 ? -14.839 -6.658 19.805 1.00 35.66 247 SER A N 1
ATOM 1993 C CA . SER A 1 247 ? -15.863 -7.527 20.425 1.00 35.66 247 SER A CA 1
ATOM 1994 C C . SER A 1 247 ? -15.303 -8.645 21.321 1.00 35.66 247 SER A C 1
ATOM 1996 O O . SER A 1 247 ? -16.035 -9.552 21.701 1.00 35.66 247 SER A O 1
ATOM 1998 N N . VAL A 1 248 ? -14.000 -8.636 21.619 1.00 31.19 248 VAL A N 1
ATOM 1999 C CA . VAL A 1 248 ? -13.355 -9.627 22.496 1.00 31.19 248 VAL A CA 1
ATOM 2000 C C . VAL A 1 248 ? -12.802 -8.898 23.726 1.00 31.19 248 VAL A C 1
ATOM 2002 O O . VAL A 1 248 ? -11.970 -7.999 23.560 1.00 31.19 248 VAL A O 1
ATOM 2005 N N . PRO A 1 249 ? -13.234 -9.235 24.958 1.00 32.66 249 PRO A N 1
ATOM 2006 C CA . PRO A 1 249 ? -12.701 -8.607 26.160 1.00 32.66 249 PRO A CA 1
ATOM 2007 C C . PRO A 1 249 ? -11.201 -8.909 26.289 1.00 32.66 249 PRO A C 1
ATOM 2009 O O . PRO A 1 249 ? -10.774 -10.062 26.352 1.00 32.66 249 PRO A O 1
ATOM 2012 N N . ARG A 1 250 ? -10.378 -7.854 26.294 1.00 35.78 250 ARG A N 1
ATOM 2013 C CA . ARG A 1 250 ? -8.928 -7.955 26.505 1.00 35.78 250 ARG A CA 1
ATOM 2014 C C . ARG A 1 250 ? -8.663 -8.129 28.004 1.00 35.78 250 ARG A C 1
ATOM 2016 O O . ARG A 1 250 ? -8.842 -7.186 28.766 1.00 35.78 250 ARG A O 1
ATOM 2023 N N . VAL A 1 251 ? -8.232 -9.326 28.406 1.00 34.38 251 VAL A N 1
ATOM 2024 C CA . VAL A 1 251 ? -7.779 -9.652 29.770 1.00 34.38 251 VAL A CA 1
ATOM 2025 C C . VAL A 1 251 ? -6.567 -8.783 30.146 1.00 34.38 251 VAL A C 1
ATOM 2027 O O . VAL A 1 251 ? -5.614 -8.649 29.378 1.00 34.38 251 VAL A O 1
ATOM 2030 N N . GLU A 1 252 ? -6.614 -8.167 31.327 1.00 38.44 252 GLU A N 1
ATOM 2031 C CA . GLU A 1 252 ? -5.833 -6.974 31.697 1.00 38.44 252 GLU A CA 1
ATOM 2032 C C . GLU A 1 252 ? -4.396 -7.236 32.213 1.00 38.44 252 GLU A C 1
ATOM 2034 O O . GLU A 1 252 ? -3.744 -6.337 32.734 1.00 38.44 252 GLU A O 1
ATOM 2039 N N . VAL A 1 253 ? -3.844 -8.444 32.035 1.00 38.97 253 VAL A N 1
ATOM 2040 C CA . VAL A 1 253 ? -2.578 -8.852 32.695 1.00 38.97 253 VAL A CA 1
ATOM 2041 C C . VAL A 1 253 ? -1.309 -8.661 31.816 1.00 38.97 253 VAL A C 1
ATOM 2043 O O . VAL A 1 253 ? -0.195 -8.772 32.312 1.00 38.97 253 VAL A O 1
ATOM 2046 N N . ALA A 1 254 ? -1.414 -8.267 30.532 1.00 41.03 254 ALA A N 1
ATOM 2047 C CA . ALA A 1 254 ? -0.267 -8.179 29.585 1.00 41.03 254 ALA A CA 1
ATOM 2048 C C . ALA A 1 254 ? 0.081 -6.754 29.055 1.00 41.03 254 ALA A C 1
ATOM 2050 O O . ALA A 1 254 ? 0.562 -6.567 27.932 1.00 41.03 254 ALA A O 1
ATOM 2051 N N . HIS A 1 255 ? -0.207 -5.702 29.825 1.00 56.75 255 HIS A N 1
ATOM 2052 C CA . HIS A 1 255 ? -0.490 -4.366 29.279 1.00 56.75 255 HIS A CA 1
ATOM 2053 C C . HIS A 1 255 ? 0.660 -3.481 28.763 1.00 56.75 255 HIS A C 1
ATOM 2055 O O . HIS A 1 255 ? 0.402 -2.627 27.911 1.00 56.75 255 HIS A O 1
ATOM 2061 N N . SER A 1 256 ? 1.909 -3.618 29.210 1.00 59.44 256 SER A N 1
ATOM 2062 C CA . SER A 1 256 ? 2.984 -2.713 28.752 1.00 59.44 256 SER A CA 1
ATOM 2063 C C . SER A 1 256 ? 3.544 -3.120 27.384 1.00 59.44 256 SER A C 1
ATOM 2065 O O . SER A 1 256 ? 3.701 -2.276 26.499 1.00 59.44 256 SER A O 1
ATOM 2067 N N . GLN A 1 257 ? 3.784 -4.416 27.186 1.00 60.81 257 GLN A N 1
ATOM 2068 C CA . GLN A 1 257 ? 4.343 -4.974 25.956 1.00 60.81 257 GLN A CA 1
ATOM 2069 C C . GLN A 1 257 ? 3.341 -4.910 24.801 1.00 60.81 257 GLN A C 1
ATOM 2071 O O . GLN A 1 257 ? 3.694 -4.432 23.726 1.00 60.81 257 GLN A O 1
ATOM 2076 N N . GLN A 1 258 ? 2.077 -5.274 25.038 1.00 71.88 258 GLN A N 1
ATOM 2077 C CA . GLN A 1 258 ? 1.036 -5.224 24.007 1.00 71.88 258 GLN A CA 1
ATOM 2078 C C . GLN A 1 258 ? 0.742 -3.788 23.545 1.00 71.88 258 GLN A C 1
ATOM 2080 O O . GLN A 1 258 ? 0.586 -3.534 22.356 1.00 71.88 258 GLN A O 1
ATOM 2085 N N . ARG A 1 259 ? 0.736 -2.811 24.463 1.00 76.25 259 ARG A N 1
ATOM 2086 C CA . ARG A 1 259 ? 0.569 -1.392 24.101 1.00 76.25 259 ARG A CA 1
ATOM 2087 C C . ARG A 1 259 ? 1.744 -0.842 23.297 1.00 76.25 259 ARG A C 1
ATOM 2089 O O . ARG A 1 259 ? 1.526 -0.049 22.382 1.00 76.25 259 ARG A O 1
ATOM 2096 N N . ARG A 1 260 ? 2.976 -1.228 23.650 1.00 79.38 260 ARG A N 1
ATOM 2097 C CA . ARG A 1 260 ? 4.179 -0.867 22.883 1.00 79.38 260 ARG A CA 1
ATOM 2098 C C . ARG A 1 260 ? 4.125 -1.469 21.482 1.00 79.38 260 ARG A C 1
ATOM 2100 O O . ARG A 1 260 ? 4.397 -0.754 20.526 1.00 79.38 260 ARG A O 1
ATOM 2107 N N . ASP A 1 261 ? 3.705 -2.726 21.369 1.00 86.19 261 ASP A N 1
ATOM 2108 C CA . ASP A 1 261 ? 3.533 -3.420 20.092 1.00 86.19 261 ASP A CA 1
ATOM 2109 C C . ASP A 1 261 ? 2.483 -2.742 19.200 1.00 86.19 261 ASP A C 1
ATOM 2111 O O . ASP A 1 261 ? 2.773 -2.379 18.060 1.00 86.19 261 ASP A O 1
ATOM 2115 N N . ASP A 1 262 ? 1.298 -2.458 19.749 1.00 86.56 262 ASP A N 1
ATOM 2116 C CA . ASP A 1 262 ? 0.220 -1.768 19.035 1.00 86.56 262 ASP A CA 1
ATOM 2117 C C . ASP A 1 262 ? 0.668 -0.390 18.520 1.00 86.56 262 ASP A C 1
ATOM 2119 O O . ASP A 1 262 ? 0.391 -0.028 17.370 1.00 86.56 262 ASP A O 1
ATOM 2123 N N . TRP A 1 263 ? 1.375 0.385 19.352 1.00 91.44 263 TRP A N 1
ATOM 2124 C CA . TRP A 1 263 ? 1.898 1.697 18.968 1.00 91.44 263 TRP A CA 1
ATOM 2125 C C . TRP A 1 263 ? 2.971 1.585 17.881 1.00 91.44 263 TRP A C 1
ATOM 2127 O O . TRP A 1 263 ? 2.853 2.238 16.845 1.00 91.44 263 TRP A O 1
ATOM 2137 N N . ALA A 1 264 ? 3.968 0.723 18.081 1.00 93.94 264 ALA A N 1
ATOM 2138 C CA . ALA A 1 264 ? 5.079 0.522 17.159 1.00 93.94 264 ALA A CA 1
ATOM 2139 C C . ALA A 1 264 ? 4.586 0.085 15.769 1.00 93.94 264 ALA A C 1
ATOM 2141 O O . ALA A 1 264 ? 4.933 0.684 14.751 1.00 93.94 264 ALA A O 1
ATOM 2142 N N . LEU A 1 265 ? 3.667 -0.881 15.716 1.00 95.19 265 LEU A N 1
ATOM 2143 C CA . LEU A 1 265 ? 3.095 -1.361 14.458 1.00 95.19 265 LEU A CA 1
ATOM 2144 C C . LEU A 1 265 ? 2.174 -0.333 13.798 1.00 95.19 265 LEU A C 1
ATOM 2146 O O . LEU A 1 265 ? 2.109 -0.259 12.571 1.00 95.19 265 LEU A O 1
ATOM 2150 N N . LYS A 1 266 ? 1.444 0.477 14.575 1.00 95.12 266 LYS A N 1
ATOM 2151 C CA . LYS A 1 266 ? 0.661 1.585 14.012 1.00 95.12 266 LYS A CA 1
ATOM 2152 C C . LYS A 1 266 ? 1.578 2.624 13.364 1.00 95.12 266 LYS A C 1
ATOM 2154 O O . LYS A 1 266 ? 1.295 3.035 12.240 1.00 95.12 266 LYS A O 1
ATOM 2159 N N . THR A 1 267 ? 2.677 2.985 14.024 1.00 96.75 267 THR A N 1
ATOM 2160 C CA . THR A 1 267 ? 3.707 3.876 13.471 1.00 96.75 267 THR A CA 1
ATOM 2161 C C . THR A 1 267 ? 4.304 3.293 12.191 1.00 96.75 267 THR A C 1
ATOM 2163 O O . THR A 1 267 ? 4.343 3.986 11.178 1.00 96.75 267 THR A O 1
ATOM 2166 N N . ALA A 1 268 ? 4.657 2.002 12.184 1.00 97.81 268 ALA A N 1
ATOM 2167 C CA . ALA A 1 268 ? 5.186 1.328 10.999 1.00 97.81 268 ALA A CA 1
ATOM 2168 C C . ALA A 1 268 ? 4.207 1.357 9.810 1.00 97.81 268 ALA A C 1
ATOM 2170 O O . ALA A 1 268 ? 4.614 1.629 8.686 1.00 97.81 268 ALA A O 1
ATOM 2171 N N . ARG A 1 269 ? 2.903 1.141 10.035 1.00 98.00 269 ARG A N 1
ATOM 2172 C CA . ARG A 1 269 ? 1.880 1.182 8.967 1.00 98.00 269 ARG A CA 1
ATOM 2173 C C . ARG A 1 269 ? 1.676 2.580 8.386 1.00 98.00 269 ARG A C 1
ATOM 2175 O O . ARG A 1 269 ? 1.516 2.712 7.176 1.00 98.00 269 ARG A O 1
ATOM 2182 N N . VAL A 1 270 ? 1.664 3.615 9.232 1.00 97.19 270 VAL A N 1
ATOM 2183 C CA . VAL A 1 270 ? 1.576 5.010 8.764 1.00 97.19 270 VAL A CA 1
ATOM 2184 C C . VAL A 1 270 ? 2.831 5.360 7.972 1.00 97.19 270 VAL A C 1
ATOM 2186 O O . VAL A 1 270 ? 2.726 5.881 6.867 1.00 97.19 270 VAL A O 1
ATOM 2189 N N . ALA A 1 271 ? 4.007 4.995 8.482 1.00 98.06 271 ALA A N 1
ATOM 2190 C CA . ALA A 1 271 ? 5.265 5.175 7.775 1.00 98.06 271 ALA A CA 1
ATOM 2191 C C . ALA A 1 271 ? 5.274 4.433 6.424 1.00 98.06 271 ALA A C 1
ATOM 2193 O O . ALA A 1 271 ? 5.670 5.023 5.429 1.00 98.06 271 ALA A O 1
ATOM 2194 N N . ALA A 1 272 ? 4.731 3.213 6.336 1.00 98.31 272 ALA A N 1
ATOM 2195 C CA . ALA A 1 272 ? 4.572 2.487 5.071 1.00 98.31 272 ALA A CA 1
ATOM 2196 C C . ALA A 1 272 ? 3.711 3.254 4.046 1.00 98.31 272 ALA A C 1
ATOM 2198 O O . ALA A 1 272 ? 4.064 3.332 2.869 1.00 98.31 272 ALA A O 1
ATOM 2199 N N . ALA A 1 273 ? 2.605 3.871 4.482 1.00 98.12 273 ALA A N 1
ATOM 2200 C CA . ALA A 1 273 ? 1.809 4.745 3.615 1.00 98.12 273 ALA A CA 1
ATOM 2201 C C . ALA A 1 273 ? 2.622 5.962 3.143 1.00 98.12 273 ALA A C 1
ATOM 2203 O O . ALA A 1 273 ? 2.581 6.312 1.964 1.00 98.12 273 ALA A O 1
ATOM 2204 N N . MET A 1 274 ? 3.426 6.556 4.029 1.00 97.94 274 MET A N 1
ATOM 2205 C CA . MET A 1 274 ? 4.310 7.674 3.686 1.00 97.94 274 MET A CA 1
ATOM 2206 C C . MET A 1 274 ? 5.466 7.272 2.760 1.00 97.94 274 MET A C 1
ATOM 2208 O O . MET A 1 274 ? 5.872 8.090 1.944 1.00 97.94 274 MET A O 1
ATOM 2212 N N . VAL A 1 275 ? 5.961 6.028 2.813 1.00 98.25 275 VAL A N 1
ATOM 2213 C CA . VAL A 1 275 ? 6.914 5.496 1.818 1.00 98.25 275 VAL A CA 1
ATOM 2214 C C . VAL A 1 275 ? 6.259 5.447 0.442 1.00 98.25 275 VAL A C 1
ATOM 2216 O O . VAL A 1 275 ? 6.837 5.934 -0.529 1.00 98.25 275 VAL A O 1
ATOM 2219 N N . ALA A 1 276 ? 5.038 4.906 0.358 1.00 97.75 276 ALA A N 1
ATOM 2220 C CA . ALA A 1 276 ? 4.297 4.827 -0.897 1.00 97.75 276 ALA A CA 1
ATOM 2221 C C . ALA A 1 276 ? 4.028 6.222 -1.476 1.00 97.75 276 ALA A C 1
ATOM 2223 O O . ALA A 1 276 ? 4.247 6.439 -2.661 1.00 97.75 276 ALA A O 1
ATOM 2224 N N . ILE A 1 277 ? 3.625 7.181 -0.639 1.00 96.56 277 ILE A N 1
ATOM 2225 C CA . ILE A 1 277 ? 3.395 8.575 -1.043 1.00 96.56 277 ILE A CA 1
ATOM 2226 C C . ILE A 1 277 ? 4.707 9.264 -1.447 1.00 96.56 277 ILE A C 1
ATOM 2228 O O . ILE A 1 277 ? 4.802 9.863 -2.516 1.00 96.56 277 ILE A O 1
ATOM 2232 N N . GLY A 1 278 ? 5.745 9.138 -0.619 1.00 95.06 278 GLY A N 1
ATOM 2233 C CA . GLY A 1 278 ? 7.069 9.705 -0.866 1.00 95.06 278 GLY A CA 1
ATOM 2234 C C . GLY A 1 278 ? 7.699 9.202 -2.161 1.00 95.06 278 GLY A C 1
ATOM 2235 O O . GLY A 1 278 ? 8.441 9.937 -2.807 1.00 95.06 278 GLY A O 1
ATOM 2236 N N . SER A 1 279 ? 7.379 7.978 -2.583 1.00 94.12 279 SER A N 1
ATOM 2237 C CA . SER A 1 279 ? 7.927 7.402 -3.811 1.00 94.12 279 SER A CA 1
ATOM 2238 C C . SER A 1 279 ? 7.650 8.255 -5.060 1.00 94.12 279 SER A C 1
ATOM 2240 O O . SER A 1 279 ? 8.504 8.323 -5.939 1.00 94.12 279 SER A O 1
ATOM 2242 N N . PHE A 1 280 ? 6.525 8.979 -5.110 1.00 90.38 280 PHE A N 1
ATOM 2243 C CA . PHE A 1 280 ? 6.172 9.851 -6.236 1.00 90.38 280 PHE A CA 1
ATOM 2244 C C . PHE A 1 280 ? 6.214 11.352 -5.914 1.00 90.38 280 PHE A C 1
ATOM 2246 O O . PHE A 1 280 ? 6.293 12.155 -6.844 1.00 90.38 280 PHE A O 1
ATOM 2253 N N . THR A 1 281 ? 6.222 11.745 -4.634 1.00 88.75 281 THR A N 1
ATOM 2254 C CA . THR A 1 281 ? 6.331 13.159 -4.223 1.00 88.75 281 THR A CA 1
ATOM 2255 C C . THR A 1 281 ? 7.758 13.595 -3.881 1.00 88.75 281 THR A C 1
ATOM 2257 O O . THR A 1 281 ? 8.141 14.717 -4.194 1.00 88.75 281 THR A O 1
ATOM 2260 N N . GLY A 1 282 ? 8.582 12.737 -3.268 1.00 89.25 282 GLY A N 1
ATOM 2261 C CA . GLY A 1 282 ? 9.923 13.114 -2.809 1.00 89.25 282 GLY A CA 1
ATOM 2262 C C . GLY A 1 282 ? 10.720 11.971 -2.167 1.00 89.25 282 GLY A C 1
ATOM 2263 O O . GLY A 1 282 ? 10.277 11.325 -1.219 1.00 89.25 282 GLY A O 1
ATOM 2264 N N . ALA A 1 283 ? 11.970 11.769 -2.610 1.00 89.69 283 ALA A N 1
ATOM 2265 C CA . ALA A 1 283 ? 12.785 10.630 -2.146 1.00 89.69 283 ALA A CA 1
ATOM 2266 C C . ALA A 1 283 ? 13.231 10.789 -0.691 1.00 89.69 283 ALA A C 1
ATOM 2268 O O . ALA A 1 283 ? 13.385 9.789 0.005 1.00 89.69 283 ALA A O 1
ATOM 2269 N N . ALA A 1 284 ? 13.410 12.029 -0.224 1.00 93.25 284 ALA A N 1
ATOM 2270 C CA . ALA A 1 284 ? 13.692 12.307 1.179 1.00 93.25 284 ALA A CA 1
ATOM 2271 C C . ALA A 1 284 ? 12.555 11.785 2.070 1.00 93.25 284 ALA A C 1
ATOM 2273 O O . ALA A 1 284 ? 12.812 11.026 3.001 1.00 93.25 284 ALA A O 1
ATOM 2274 N N . LEU A 1 285 ? 11.300 12.092 1.718 1.00 94.69 285 LEU A N 1
ATOM 2275 C CA . LEU A 1 285 ? 10.128 11.581 2.427 1.00 94.69 285 LEU A CA 1
ATOM 2276 C C . LEU A 1 285 ? 10.084 10.050 2.394 1.00 94.69 285 LEU A C 1
ATOM 2278 O O . LEU A 1 285 ? 9.918 9.433 3.443 1.00 94.69 285 LEU A O 1
ATOM 2282 N N . ALA A 1 286 ? 10.291 9.437 1.223 1.00 95.19 286 ALA A N 1
ATOM 2283 C CA . ALA A 1 286 ? 10.291 7.980 1.092 1.00 95.19 286 ALA A CA 1
ATOM 2284 C C . ALA A 1 286 ? 11.365 7.309 1.964 1.00 95.19 286 ALA A C 1
ATOM 2286 O O . ALA A 1 286 ? 11.070 6.347 2.669 1.00 95.19 286 ALA A O 1
ATOM 2287 N N . ASN A 1 287 ? 12.601 7.819 1.954 1.00 94.81 287 ASN A N 1
ATOM 2288 C CA . ASN A 1 287 ? 13.707 7.238 2.716 1.00 94.81 287 ASN A CA 1
ATOM 2289 C C . ASN A 1 287 ? 13.554 7.458 4.227 1.00 94.81 287 ASN A C 1
ATOM 2291 O O . ASN A 1 287 ? 13.750 6.513 4.990 1.00 94.81 287 ASN A O 1
ATOM 2295 N N . ILE A 1 288 ? 13.156 8.659 4.666 1.00 97.19 288 ILE A N 1
ATOM 2296 C CA . ILE A 1 288 ? 12.897 8.943 6.087 1.00 97.19 288 ILE A CA 1
ATOM 2297 C C . ILE A 1 288 ? 11.754 8.057 6.586 1.00 97.19 288 ILE A C 1
ATOM 2299 O O . ILE A 1 288 ? 11.887 7.398 7.616 1.00 97.19 288 ILE A O 1
ATOM 2303 N N . ALA A 1 289 ? 10.654 7.974 5.833 1.00 97.81 289 ALA A N 1
ATOM 2304 C CA . ALA A 1 289 ? 9.530 7.116 6.179 1.00 97.81 289 ALA A CA 1
ATOM 2305 C C . ALA A 1 289 ? 9.926 5.632 6.204 1.00 97.81 289 ALA A C 1
ATOM 2307 O O . ALA A 1 289 ? 9.506 4.914 7.106 1.00 97.81 289 ALA A O 1
ATOM 2308 N N . ALA A 1 290 ? 10.773 5.167 5.280 1.00 97.12 290 ALA A N 1
ATOM 2309 C CA . ALA A 1 290 ? 11.263 3.790 5.286 1.00 97.12 290 ALA A CA 1
ATOM 2310 C C . ALA A 1 290 ? 12.127 3.511 6.525 1.00 97.12 290 ALA A C 1
ATOM 2312 O O . ALA A 1 290 ? 11.961 2.470 7.159 1.00 97.12 290 ALA A O 1
ATOM 2313 N N . GLY A 1 291 ? 12.985 4.457 6.921 1.00 97.31 291 GLY A N 1
ATOM 2314 C CA . GLY A 1 291 ? 13.759 4.383 8.162 1.00 97.31 291 GLY A CA 1
ATOM 2315 C C . GLY A 1 291 ? 12.864 4.317 9.402 1.00 97.31 291 GLY A C 1
ATOM 2316 O O . GLY A 1 291 ? 13.017 3.416 10.222 1.00 97.31 291 GLY A O 1
ATOM 2317 N N . VAL A 1 292 ? 11.869 5.205 9.506 1.00 98.00 292 VAL A N 1
ATOM 2318 C CA . VAL A 1 292 ? 10.882 5.188 10.603 1.00 98.00 292 VAL A CA 1
ATOM 2319 C C . VAL A 1 292 ? 10.091 3.881 10.615 1.00 98.00 292 VAL A C 1
ATOM 2321 O O . VAL A 1 292 ? 9.885 3.305 11.680 1.00 98.00 292 VAL A O 1
ATOM 2324 N N . MET A 1 293 ? 9.676 3.382 9.448 1.00 97.94 293 MET A N 1
ATOM 2325 C CA . MET A 1 293 ? 8.968 2.108 9.320 1.00 97.94 293 MET A CA 1
ATOM 2326 C C . MET A 1 293 ? 9.811 0.952 9.858 1.00 97.94 293 MET A C 1
ATOM 2328 O O . MET A 1 293 ? 9.304 0.147 10.637 1.00 97.94 293 MET A O 1
ATOM 2332 N N . LEU A 1 294 ? 11.087 0.887 9.470 1.00 96.81 294 LEU A N 1
ATOM 2333 C CA . LEU A 1 294 ? 12.029 -0.139 9.913 1.00 96.81 294 LEU A CA 1
ATOM 2334 C C . LEU A 1 294 ? 12.276 -0.069 11.420 1.00 96.81 294 LEU A C 1
ATOM 2336 O O . LEU A 1 294 ? 12.129 -1.077 12.103 1.00 96.81 294 LEU A O 1
ATOM 2340 N N . LEU A 1 295 ? 12.593 1.114 11.951 1.00 97.56 295 LEU A N 1
ATOM 2341 C CA . LEU A 1 295 ? 12.853 1.304 13.380 1.00 97.56 295 LEU A CA 1
ATOM 2342 C C . LEU A 1 295 ? 11.617 0.985 14.227 1.00 97.56 295 LEU A C 1
ATOM 2344 O O . LEU A 1 295 ? 11.723 0.295 15.239 1.00 97.56 295 LEU A O 1
ATOM 2348 N N . ALA A 1 296 ? 10.434 1.427 13.793 1.00 97.06 296 ALA A N 1
ATOM 2349 C CA . ALA A 1 296 ? 9.183 1.118 14.473 1.00 97.06 296 ALA A CA 1
ATOM 2350 C C . ALA A 1 296 ? 8.852 -0.380 14.401 1.00 97.06 296 ALA A C 1
ATOM 2352 O O . ALA A 1 296 ? 8.410 -0.954 15.391 1.00 97.06 296 ALA A O 1
ATOM 2353 N N . PHE A 1 297 ? 9.097 -1.039 13.265 1.00 96.69 297 PHE A N 1
ATOM 2354 C CA . PHE A 1 297 ? 8.899 -2.481 13.138 1.00 96.69 297 PHE A CA 1
ATOM 2355 C C . PHE A 1 297 ? 9.859 -3.279 14.026 1.00 96.69 297 PHE A C 1
ATOM 2357 O O . PHE A 1 297 ? 9.415 -4.171 14.741 1.00 96.69 297 PHE A O 1
ATOM 2364 N N . LEU A 1 298 ? 11.151 -2.944 14.026 1.00 95.31 298 LEU A N 1
ATOM 2365 C CA . LEU A 1 298 ? 12.160 -3.613 14.854 1.00 95.31 298 LEU A CA 1
ATOM 2366 C C . LEU A 1 298 ? 11.938 -3.364 16.352 1.00 95.31 298 LEU A C 1
ATOM 2368 O O . LEU A 1 298 ? 12.184 -4.257 17.159 1.00 95.31 298 LEU A O 1
ATOM 2372 N N . GLY A 1 299 ? 11.424 -2.186 16.718 1.00 92.56 299 GLY A N 1
ATOM 2373 C CA . GLY A 1 299 ? 11.052 -1.840 18.092 1.00 92.56 299 GLY A CA 1
ATOM 2374 C C . GLY A 1 299 ? 9.753 -2.487 18.590 1.00 92.56 299 GLY A C 1
ATOM 2375 O O . GLY A 1 299 ? 9.441 -2.380 19.777 1.00 92.56 299 GLY A O 1
ATOM 2376 N N . ALA A 1 300 ? 8.984 -3.149 17.719 1.00 92.56 300 ALA A N 1
ATOM 2377 C CA . ALA A 1 300 ? 7.775 -3.866 18.108 1.00 92.56 300 ALA A CA 1
ATOM 2378 C C . ALA A 1 300 ? 8.146 -5.190 18.812 1.00 92.56 300 ALA A C 1
ATOM 2380 O O . ALA A 1 300 ? 8.835 -6.013 18.209 1.00 92.56 300 ALA A O 1
ATOM 2381 N N . PRO A 1 301 ? 7.682 -5.461 20.049 1.00 90.44 301 PRO A N 1
ATOM 2382 C CA . PRO A 1 301 ? 7.975 -6.718 20.744 1.00 90.44 301 PRO A CA 1
ATOM 2383 C C . PRO A 1 301 ? 7.612 -7.988 19.954 1.00 90.44 301 PRO A C 1
ATOM 2385 O O . PRO A 1 301 ? 8.252 -9.023 20.126 1.00 90.44 301 PRO A O 1
ATOM 2388 N N . SER A 1 302 ? 6.613 -7.924 19.067 1.00 89.81 302 SER A N 1
ATOM 2389 C CA . SER A 1 302 ? 6.199 -9.042 18.208 1.00 89.81 302 SER A CA 1
ATOM 2390 C C . SER A 1 302 ? 7.009 -9.190 16.909 1.00 89.81 302 SER A C 1
ATOM 2392 O O . SER A 1 302 ? 6.702 -10.080 16.108 1.00 89.81 302 SER A O 1
ATOM 2394 N N . CYS A 1 303 ? 8.037 -8.365 16.664 1.00 93.69 303 CYS A N 1
ATOM 2395 C CA . CYS A 1 303 ? 8.747 -8.293 15.379 1.00 93.69 303 CYS A CA 1
ATOM 2396 C C . CYS A 1 303 ? 9.261 -9.659 14.901 1.00 93.69 303 CYS A C 1
ATOM 2398 O O . CYS A 1 303 ? 8.966 -10.076 13.780 1.00 93.69 303 CYS A O 1
ATOM 2400 N N . TRP A 1 304 ? 9.920 -10.425 15.771 1.00 90.69 304 TRP A N 1
ATOM 2401 C CA . TRP A 1 304 ? 10.440 -11.752 15.440 1.00 90.69 304 TRP A CA 1
ATOM 2402 C C . TRP A 1 304 ? 9.340 -12.754 15.102 1.00 90.69 304 TRP A C 1
ATOM 2404 O O . TRP A 1 304 ? 9.484 -13.547 14.169 1.00 90.69 304 TRP A O 1
ATOM 2414 N N . GLN A 1 305 ? 8.210 -12.699 15.810 1.00 90.56 305 GLN A N 1
ATOM 2415 C CA . GLN A 1 305 ? 7.057 -13.543 15.508 1.00 90.56 305 GLN A CA 1
ATOM 2416 C C . GLN A 1 305 ? 6.490 -13.209 14.121 1.00 90.56 305 GLN A C 1
ATOM 2418 O O . GLN A 1 305 ? 6.148 -14.110 13.356 1.00 90.56 305 GLN A O 1
ATOM 2423 N N . ARG A 1 306 ? 6.432 -11.922 13.766 1.00 92.88 306 ARG A N 1
ATOM 2424 C CA . ARG A 1 306 ? 5.945 -11.435 12.466 1.00 92.88 306 ARG A CA 1
ATOM 2425 C C . ARG A 1 306 ? 6.891 -11.766 11.318 1.00 92.88 306 ARG A C 1
ATOM 2427 O O . ARG A 1 306 ? 6.426 -12.189 10.258 1.00 92.88 306 ARG A O 1
ATOM 2434 N N . ILE A 1 307 ? 8.201 -11.659 11.541 1.00 93.19 307 ILE A N 1
ATOM 2435 C CA . ILE A 1 307 ? 9.230 -12.114 10.598 1.00 93.19 307 ILE A CA 1
ATOM 2436 C C . ILE A 1 307 ? 9.036 -13.606 10.328 1.00 93.19 307 ILE A C 1
ATOM 2438 O O . ILE A 1 307 ? 8.826 -13.986 9.178 1.00 93.19 307 ILE A O 1
ATOM 2442 N N . ARG A 1 308 ? 8.996 -14.444 11.376 1.00 92.06 308 ARG A N 1
ATOM 2443 C CA . ARG A 1 308 ? 8.775 -15.896 11.241 1.00 92.06 308 ARG A CA 1
ATOM 2444 C C . ARG A 1 308 ? 7.490 -16.216 10.478 1.00 92.06 308 ARG A C 1
ATOM 2446 O O . ARG A 1 308 ? 7.502 -17.061 9.593 1.00 92.06 308 ARG A O 1
ATOM 2453 N N . ARG A 1 309 ? 6.390 -15.509 10.758 1.00 88.75 309 ARG A N 1
ATOM 2454 C CA . ARG A 1 309 ? 5.129 -15.673 10.012 1.00 88.75 309 ARG A CA 1
ATOM 2455 C C . ARG A 1 309 ? 5.287 -15.325 8.536 1.00 88.75 309 ARG A C 1
ATOM 2457 O O . ARG A 1 309 ? 4.771 -16.045 7.689 1.00 88.75 309 ARG A O 1
ATOM 2464 N N . THR A 1 310 ? 5.996 -14.252 8.211 1.00 93.62 310 THR A N 1
ATOM 2465 C CA . THR A 1 310 ? 6.206 -13.819 6.820 1.00 93.62 310 THR A CA 1
ATOM 2466 C C . THR A 1 310 ? 7.064 -14.813 6.044 1.00 93.62 310 THR A C 1
ATOM 2468 O O . THR A 1 310 ? 6.734 -15.131 4.906 1.00 93.62 310 THR A O 1
ATOM 2471 N N . TRP A 1 311 ? 8.071 -15.404 6.691 1.00 91.56 311 TRP A N 1
ATOM 2472 C CA . TRP A 1 311 ? 8.858 -16.513 6.143 1.00 91.56 311 TRP A CA 1
ATOM 2473 C C . TRP A 1 311 ? 8.032 -17.756 5.792 1.00 91.56 311 TRP A C 1
ATOM 2475 O O . TRP A 1 311 ? 8.470 -18.549 4.975 1.00 91.56 311 TRP A O 1
ATOM 2485 N N . THR A 1 312 ? 6.842 -17.946 6.367 1.00 90.31 312 THR A N 1
ATOM 2486 C CA . THR A 1 312 ? 5.954 -19.065 5.983 1.00 90.31 312 THR A CA 1
ATOM 2487 C C . THR A 1 312 ? 5.022 -18.731 4.815 1.00 90.31 312 THR A C 1
ATOM 2489 O O . THR A 1 312 ? 4.283 -19.593 4.341 1.00 90.31 312 THR A O 1
ATOM 2492 N N . GLN A 1 313 ? 5.007 -17.476 4.357 1.00 93.94 313 GLN A N 1
ATOM 2493 C CA . GLN A 1 313 ? 4.164 -17.044 3.245 1.00 93.94 313 GLN A CA 1
ATOM 2494 C C . GLN A 1 313 ? 4.891 -17.266 1.909 1.00 93.94 313 GLN A C 1
ATOM 2496 O O . GLN A 1 313 ? 6.052 -16.870 1.811 1.00 93.94 313 GLN A O 1
ATOM 2501 N N . PRO A 1 314 ? 4.218 -17.789 0.860 1.00 95.75 314 PRO A N 1
ATOM 2502 C CA . PRO A 1 314 ? 4.839 -18.016 -0.450 1.00 95.75 314 PRO A CA 1
ATOM 2503 C C . PRO A 1 314 ? 5.537 -16.778 -1.023 1.00 95.75 314 PRO A C 1
ATOM 2505 O O . PRO A 1 314 ? 6.659 -16.855 -1.517 1.00 95.75 314 PRO A O 1
ATOM 2508 N N . LEU A 1 315 ? 4.894 -15.609 -0.927 1.00 97.06 315 LEU A N 1
ATOM 2509 C CA . LEU A 1 315 ? 5.496 -14.363 -1.395 1.00 97.06 315 LEU A CA 1
ATOM 2510 C C . LEU A 1 315 ? 6.702 -13.941 -0.541 1.00 97.06 315 LEU A C 1
ATOM 2512 O O . LEU A 1 315 ? 7.699 -13.474 -1.084 1.00 97.06 315 LEU A O 1
ATOM 2516 N N . GLY A 1 316 ? 6.639 -14.140 0.779 1.00 96.25 316 GLY A N 1
ATOM 2517 C CA . GLY A 1 316 ? 7.739 -13.817 1.690 1.00 96.25 316 GLY A CA 1
ATOM 2518 C C . GLY A 1 316 ? 8.989 -14.651 1.408 1.00 96.25 316 GLY A C 1
ATOM 2519 O O . GLY A 1 316 ? 10.081 -14.095 1.314 1.00 96.25 316 GLY A O 1
ATOM 2520 N N . THR A 1 317 ? 8.833 -15.962 1.190 1.00 96.19 317 THR A N 1
ATOM 2521 C CA . THR A 1 317 ? 9.951 -16.845 0.815 1.00 96.19 317 THR A CA 1
ATOM 2522 C C . THR A 1 317 ? 10.545 -16.475 -0.535 1.00 96.19 317 THR A C 1
ATOM 2524 O O . THR A 1 317 ? 11.764 -16.413 -0.666 1.00 96.19 317 THR A O 1
ATOM 2527 N N . ALA A 1 318 ? 9.701 -16.190 -1.530 1.00 97.81 318 ALA A N 1
ATOM 2528 C CA . ALA A 1 318 ? 10.171 -15.885 -2.876 1.00 97.81 318 ALA A CA 1
ATOM 2529 C C . ALA A 1 318 ? 10.933 -14.549 -2.939 1.00 97.81 318 ALA A C 1
ATOM 2531 O O . ALA A 1 318 ? 11.921 -14.446 -3.661 1.00 97.81 318 ALA A O 1
ATOM 2532 N N . VAL A 1 319 ? 10.534 -13.552 -2.136 1.00 97.25 319 VAL A N 1
ATOM 2533 C CA . VAL A 1 319 ? 11.276 -12.289 -1.974 1.00 97.25 319 VAL A CA 1
ATOM 2534 C C . VAL A 1 319 ? 12.698 -12.539 -1.471 1.00 97.25 319 VAL A C 1
ATOM 2536 O O . VAL A 1 319 ? 13.653 -12.036 -2.064 1.00 97.25 319 VAL A O 1
ATOM 2539 N N . ILE A 1 320 ? 12.854 -13.314 -0.393 1.00 96.56 320 ILE A N 1
ATOM 2540 C CA . ILE A 1 320 ? 14.181 -13.566 0.182 1.00 96.56 320 ILE A CA 1
ATOM 2541 C C . ILE A 1 320 ? 15.023 -14.445 -0.743 1.00 96.56 320 ILE A C 1
ATOM 2543 O O . ILE A 1 320 ? 16.206 -14.174 -0.918 1.00 96.56 320 ILE A O 1
ATOM 2547 N N . ALA A 1 321 ? 14.421 -15.447 -1.385 1.00 96.94 321 ALA A N 1
ATOM 2548 C CA . ALA A 1 321 ? 15.119 -16.281 -2.354 1.00 96.94 321 ALA A CA 1
ATOM 2549 C C . ALA A 1 321 ? 15.636 -15.468 -3.550 1.00 96.94 321 ALA A C 1
ATOM 2551 O O . ALA A 1 321 ? 16.792 -15.621 -3.930 1.00 96.94 321 ALA A O 1
ATOM 2552 N N . PHE A 1 322 ? 14.823 -14.562 -4.102 1.00 98.06 322 PHE A N 1
ATOM 2553 C CA . PHE A 1 322 ? 15.250 -13.689 -5.195 1.00 98.06 322 PHE A CA 1
ATOM 2554 C C . PHE A 1 322 ? 16.409 -12.770 -4.782 1.00 98.06 322 PHE A C 1
ATOM 2556 O O . PHE A 1 322 ? 17.412 -12.687 -5.489 1.00 98.06 322 PHE A O 1
ATOM 2563 N N . LEU A 1 323 ? 16.329 -12.150 -3.600 1.00 97.38 323 LEU A N 1
ATOM 2564 C CA . LEU A 1 323 ? 17.429 -11.348 -3.051 1.00 97.38 323 LEU A CA 1
ATOM 2565 C C . LEU A 1 323 ? 18.693 -12.175 -2.781 1.00 97.38 323 LEU A C 1
ATOM 2567 O O . LEU A 1 323 ? 19.800 -11.668 -2.966 1.00 97.38 323 LEU A O 1
ATOM 2571 N N . GLY A 1 324 ? 18.532 -13.433 -2.365 1.00 97.25 324 GLY A N 1
ATOM 2572 C CA . GLY A 1 324 ? 19.623 -14.384 -2.174 1.00 97.25 324 GLY A CA 1
ATOM 2573 C C . GLY A 1 324 ? 20.307 -14.760 -3.487 1.00 97.25 324 GLY A C 1
ATOM 2574 O O . GLY A 1 324 ? 21.530 -14.787 -3.537 1.00 97.25 324 GLY A O 1
ATOM 2575 N N . VAL A 1 325 ? 19.545 -14.969 -4.566 1.00 97.81 325 VAL A N 1
ATOM 2576 C CA . VAL A 1 325 ? 20.103 -15.215 -5.907 1.00 97.81 325 VAL A CA 1
ATOM 2577 C C . VAL A 1 325 ? 20.848 -13.987 -6.430 1.00 97.81 325 VAL A C 1
ATOM 2579 O O . VAL A 1 325 ? 21.953 -14.127 -6.946 1.00 97.81 325 VAL A O 1
ATOM 2582 N N . LEU A 1 326 ? 20.299 -12.782 -6.242 1.00 97.12 326 LEU A N 1
ATOM 2583 C CA . LEU A 1 326 ? 20.997 -11.537 -6.580 1.00 97.12 326 LEU A CA 1
ATOM 2584 C C . LEU A 1 326 ? 22.305 -11.384 -5.789 1.00 97.12 326 LEU A C 1
ATOM 2586 O O . LEU A 1 326 ? 23.310 -10.963 -6.350 1.00 97.12 326 LEU A O 1
ATOM 2590 N N . LEU A 1 327 ? 22.302 -11.729 -4.497 1.00 97.19 327 LEU A N 1
ATOM 2591 C CA . LEU A 1 327 ? 23.507 -11.680 -3.666 1.00 97.19 327 LEU A CA 1
ATOM 2592 C C . LEU A 1 327 ? 24.535 -12.719 -4.122 1.00 97.19 327 LEU A C 1
ATOM 2594 O O . LEU A 1 327 ? 25.716 -12.419 -4.224 1.00 97.19 327 LEU A O 1
ATOM 2598 N N . LEU A 1 328 ? 24.096 -13.935 -4.441 1.00 96.88 328 LEU A N 1
ATOM 2599 C CA . LEU A 1 328 ? 24.975 -14.977 -4.961 1.00 96.88 328 LEU A CA 1
ATOM 2600 C C . LEU A 1 328 ? 25.637 -14.526 -6.273 1.00 96.88 328 LEU A C 1
ATOM 2602 O O . LEU A 1 328 ? 26.839 -14.705 -6.451 1.00 96.88 328 LEU A O 1
ATOM 2606 N N . ALA A 1 329 ? 24.883 -13.845 -7.136 1.00 96.88 329 ALA A N 1
ATOM 2607 C CA . ALA A 1 329 ? 25.378 -13.304 -8.394 1.00 96.88 329 ALA A CA 1
ATOM 2608 C C . ALA A 1 329 ? 26.379 -12.146 -8.256 1.00 96.88 329 ALA A C 1
ATOM 2610 O O . ALA A 1 329 ? 26.999 -11.764 -9.249 1.00 96.88 329 ALA A O 1
ATOM 2611 N N . THR A 1 330 ? 26.611 -11.601 -7.055 1.00 96.50 330 THR A N 1
ATOM 2612 C CA . THR A 1 330 ? 27.740 -10.679 -6.852 1.00 96.50 330 THR A CA 1
ATOM 2613 C C . THR A 1 330 ? 29.087 -11.405 -6.851 1.00 96.50 330 THR A C 1
ATOM 2615 O O . THR A 1 330 ? 30.104 -10.762 -7.085 1.00 96.50 330 THR A O 1
ATOM 2618 N N . LEU A 1 331 ? 29.120 -12.725 -6.610 1.00 95.31 331 LEU A N 1
ATOM 2619 C CA . LEU A 1 331 ? 30.364 -13.503 -6.500 1.00 95.31 331 LEU A CA 1
ATOM 2620 C C . LEU A 1 331 ? 31.117 -13.664 -7.828 1.00 95.31 331 LEU A C 1
ATOM 2622 O O . LEU A 1 331 ? 32.332 -13.825 -7.813 1.00 95.31 331 LEU A O 1
ATOM 2626 N N . TRP A 1 332 ? 30.413 -13.617 -8.961 1.00 94.38 332 TRP A N 1
ATOM 2627 C CA . TRP A 1 332 ? 31.004 -13.672 -10.307 1.00 94.38 332 TRP A CA 1
ATOM 2628 C C . TRP A 1 332 ? 30.810 -12.367 -11.087 1.00 94.38 332 TRP A C 1
ATOM 2630 O O . TRP A 1 332 ? 30.883 -12.359 -12.315 1.00 94.38 332 TRP A O 1
ATOM 2640 N N . SER A 1 333 ? 30.537 -11.263 -10.386 1.00 94.50 333 SER A N 1
ATOM 2641 C CA . SER A 1 333 ? 30.411 -9.957 -11.028 1.00 94.50 333 SER A CA 1
ATOM 2642 C C . SER A 1 333 ? 31.743 -9.496 -11.605 1.00 94.50 333 SER A C 1
ATOM 2644 O O . SER A 1 333 ? 32.786 -9.609 -10.965 1.00 94.50 333 SER A O 1
ATOM 2646 N N . THR A 1 334 ? 31.704 -8.958 -12.824 1.00 88.19 334 THR A N 1
ATOM 2647 C CA . THR A 1 334 ? 32.896 -8.441 -13.513 1.00 88.19 334 THR A CA 1
ATOM 2648 C C . THR A 1 334 ? 33.347 -7.074 -12.997 1.00 88.19 334 THR A C 1
ATOM 2650 O O . THR A 1 334 ? 34.382 -6.572 -13.430 1.00 88.19 334 THR A O 1
ATOM 2653 N N . VAL A 1 335 ? 32.569 -6.444 -12.110 1.00 94.31 335 VAL A N 1
ATOM 2654 C CA . VAL A 1 335 ? 32.899 -5.159 -11.476 1.00 94.31 335 VAL A CA 1
ATOM 2655 C C . VAL A 1 335 ? 33.456 -5.372 -10.063 1.00 94.31 335 VAL A C 1
ATOM 2657 O O . VAL A 1 335 ? 33.204 -6.418 -9.457 1.00 94.31 335 VAL A O 1
ATOM 2660 N N . PRO A 1 336 ? 34.196 -4.399 -9.496 1.00 95.12 336 PRO A N 1
ATOM 2661 C CA . PRO A 1 336 ? 34.679 -4.483 -8.122 1.00 95.12 336 PRO A CA 1
ATOM 2662 C C . PRO A 1 336 ? 33.564 -4.825 -7.127 1.00 95.12 336 PRO A C 1
ATOM 2664 O O . PRO A 1 336 ? 32.433 -4.352 -7.242 1.00 95.12 336 PRO A O 1
ATOM 2667 N N . TRP A 1 337 ? 33.896 -5.597 -6.088 1.00 92.81 337 TRP A N 1
ATOM 2668 C CA . TRP A 1 337 ? 32.915 -6.101 -5.116 1.00 92.81 337 TRP A CA 1
ATOM 2669 C C . TRP A 1 337 ? 32.068 -4.994 -4.461 1.00 92.81 337 TRP A C 1
ATOM 2671 O O . TRP A 1 337 ? 30.900 -5.212 -4.146 1.00 92.81 337 TRP A O 1
ATOM 2681 N N . ARG A 1 338 ? 32.632 -3.790 -4.281 1.00 94.31 338 ARG A N 1
ATOM 2682 C CA . ARG A 1 338 ? 31.914 -2.623 -3.742 1.00 94.31 338 ARG A CA 1
ATOM 2683 C C . ARG A 1 338 ? 30.784 -2.171 -4.664 1.00 94.31 338 ARG A C 1
ATOM 2685 O O . ARG A 1 338 ? 29.686 -1.909 -4.179 1.00 94.31 338 ARG A O 1
ATOM 2692 N N . ASP A 1 339 ? 31.037 -2.133 -5.968 1.00 94.31 339 ASP A N 1
ATOM 2693 C CA . ASP A 1 339 ? 30.061 -1.719 -6.978 1.00 94.31 339 ASP A CA 1
ATOM 2694 C C . ASP A 1 339 ? 28.985 -2.792 -7.166 1.00 94.31 339 ASP A C 1
ATOM 2696 O O . ASP A 1 339 ? 27.798 -2.473 -7.258 1.00 94.31 339 ASP A O 1
ATOM 2700 N N . ALA A 1 340 ? 29.374 -4.070 -7.115 1.00 95.50 340 ALA A N 1
ATOM 2701 C CA . ALA A 1 340 ? 28.437 -5.191 -7.134 1.00 95.50 340 ALA A CA 1
ATOM 2702 C C . ALA A 1 340 ? 27.479 -5.155 -5.928 1.00 95.50 340 ALA A C 1
ATOM 2704 O O . ALA A 1 340 ? 26.261 -5.276 -6.090 1.00 95.50 340 ALA A O 1
ATOM 2705 N N . LEU A 1 341 ? 27.997 -4.920 -4.715 1.00 95.00 341 LEU A N 1
ATOM 2706 C CA . LEU A 1 341 ? 27.163 -4.763 -3.520 1.00 95.00 341 LEU A CA 1
ATOM 2707 C C . LEU A 1 341 ? 26.298 -3.501 -3.584 1.00 95.00 341 LEU A C 1
ATOM 2709 O O . LEU A 1 341 ? 25.125 -3.554 -3.218 1.00 95.00 341 LEU A O 1
ATOM 2713 N N . ALA A 1 342 ? 26.824 -2.378 -4.080 1.00 94.19 342 ALA A N 1
ATOM 2714 C CA . ALA A 1 342 ? 26.033 -1.166 -4.279 1.00 94.19 342 ALA A CA 1
ATOM 2715 C C . ALA A 1 342 ? 24.861 -1.422 -5.245 1.00 94.19 342 ALA A C 1
ATOM 2717 O O . ALA A 1 342 ? 23.720 -1.067 -4.938 1.00 94.19 342 ALA A O 1
ATOM 2718 N N . ALA A 1 343 ? 25.097 -2.128 -6.354 1.00 94.00 343 ALA A N 1
ATOM 2719 C CA . ALA A 1 343 ? 24.047 -2.548 -7.276 1.00 94.00 343 ALA A CA 1
ATOM 2720 C C . ALA A 1 343 ? 23.025 -3.485 -6.607 1.00 94.00 343 ALA A C 1
ATOM 2722 O O . ALA A 1 343 ? 21.819 -3.286 -6.777 1.00 94.00 343 ALA A O 1
ATOM 2723 N N . TRP A 1 344 ? 23.474 -4.434 -5.778 1.00 95.69 344 TRP A N 1
ATOM 2724 C CA . TRP A 1 344 ? 22.591 -5.291 -4.981 1.00 95.69 344 TRP A CA 1
ATOM 2725 C C . TRP A 1 344 ? 21.700 -4.480 -4.027 1.00 95.69 344 TRP A C 1
ATOM 2727 O O . TRP A 1 344 ? 20.492 -4.717 -3.962 1.00 95.69 344 TRP A O 1
ATOM 2737 N N . THR A 1 345 ? 22.234 -3.451 -3.354 1.00 92.69 345 THR A N 1
ATOM 2738 C CA . THR A 1 345 ? 21.419 -2.577 -2.485 1.00 92.69 345 THR A CA 1
ATOM 2739 C C . THR A 1 345 ? 20.340 -1.798 -3.245 1.00 92.69 345 THR A C 1
ATOM 2741 O O . THR A 1 345 ? 19.337 -1.407 -2.642 1.00 92.69 345 THR A O 1
ATOM 2744 N N . GLY A 1 346 ? 20.474 -1.631 -4.566 1.00 91.44 346 GLY A N 1
ATOM 2745 C CA . GLY A 1 346 ? 19.422 -1.089 -5.431 1.00 91.44 346 GLY A CA 1
ATOM 2746 C C . GLY A 1 346 ? 18.125 -1.907 -5.393 1.00 91.44 346 GLY A C 1
ATOM 2747 O O . GLY A 1 346 ? 17.040 -1.356 -5.555 1.00 91.44 346 GLY A O 1
ATOM 2748 N N . TRP A 1 347 ? 18.211 -3.198 -5.063 1.00 94.25 347 TRP A N 1
ATOM 2749 C CA . TRP A 1 347 ? 17.071 -4.111 -4.952 1.00 94.25 347 TRP A CA 1
ATOM 2750 C C . TRP A 1 347 ? 16.415 -4.125 -3.562 1.00 94.25 347 TRP A C 1
ATOM 2752 O O . TRP A 1 347 ? 15.456 -4.865 -3.330 1.00 94.25 347 TRP A O 1
ATOM 2762 N N . ARG A 1 348 ? 16.863 -3.273 -2.625 1.00 92.06 348 ARG A N 1
ATOM 2763 C CA . ARG A 1 348 ? 16.371 -3.237 -1.231 1.00 92.06 348 ARG A CA 1
ATOM 2764 C C . ARG A 1 348 ? 14.865 -3.019 -1.081 1.00 92.06 348 ARG A C 1
ATOM 2766 O O . ARG A 1 348 ? 14.311 -3.368 -0.042 1.00 92.06 348 ARG A O 1
ATOM 2773 N N . ALA A 1 349 ? 14.184 -2.468 -2.087 1.00 93.50 349 ALA A N 1
ATOM 2774 C CA . ALA A 1 349 ? 12.730 -2.311 -2.064 1.00 93.50 349 ALA A CA 1
ATOM 2775 C C . ALA A 1 349 ? 11.998 -3.659 -1.889 1.00 93.50 349 ALA A C 1
ATOM 2777 O O . ALA A 1 349 ? 10.949 -3.710 -1.252 1.00 93.50 349 ALA A O 1
ATOM 2778 N N . PHE A 1 350 ? 12.584 -4.772 -2.342 1.00 95.00 350 PHE A N 1
ATOM 2779 C CA . PHE A 1 350 ? 12.040 -6.113 -2.102 1.00 95.00 350 PHE A CA 1
ATOM 2780 C C . PHE A 1 350 ?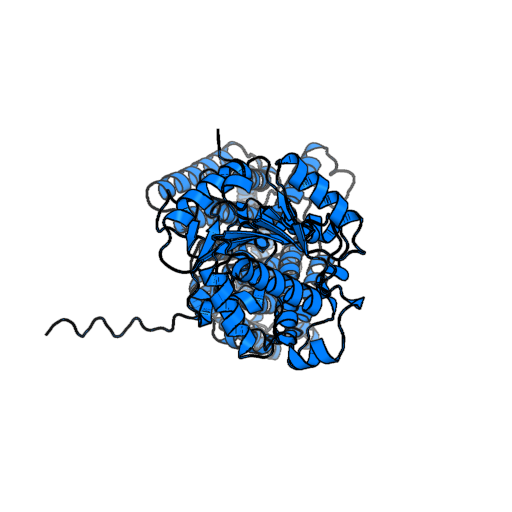 11.985 -6.468 -0.611 1.00 95.00 350 PHE A C 1
ATOM 2782 O O . PHE A 1 350 ? 10.997 -7.046 -0.164 1.00 95.00 350 PHE A O 1
ATOM 2789 N N . LEU A 1 351 ? 12.969 -6.052 0.196 1.00 94.50 351 LEU A N 1
ATOM 2790 C CA . LEU A 1 351 ? 12.904 -6.224 1.656 1.00 94.50 351 LEU A CA 1
ATOM 2791 C C . LEU A 1 351 ? 11.704 -5.484 2.252 1.00 94.50 351 LEU A C 1
ATOM 2793 O O . LEU A 1 351 ? 11.106 -5.938 3.227 1.00 94.50 351 LEU A O 1
ATOM 2797 N N . LEU A 1 352 ? 11.312 -4.363 1.646 1.00 96.06 352 LEU A N 1
ATOM 2798 C CA . LEU A 1 352 ? 10.140 -3.629 2.088 1.00 96.06 352 LEU A CA 1
ATOM 2799 C C . LEU A 1 352 ? 8.841 -4.391 1.781 1.00 96.06 352 LEU A C 1
ATOM 2801 O O . LEU A 1 352 ? 7.960 -4.375 2.631 1.00 96.06 352 LEU A O 1
ATOM 2805 N N . VAL A 1 353 ? 8.743 -5.147 0.672 1.00 97.06 353 VAL A N 1
ATOM 2806 C CA . VAL A 1 353 ? 7.614 -6.085 0.441 1.00 97.06 353 VAL A CA 1
ATOM 2807 C C . VAL A 1 353 ? 7.485 -7.037 1.628 1.00 97.06 353 VAL A C 1
ATOM 2809 O O . VAL A 1 353 ? 6.394 -7.206 2.173 1.00 97.06 353 VAL A O 1
ATOM 2812 N N . PHE A 1 354 ? 8.608 -7.630 2.049 1.00 96.00 354 PHE A N 1
ATOM 2813 C CA . PHE A 1 354 ? 8.655 -8.578 3.160 1.00 96.00 354 PHE A CA 1
ATOM 2814 C C . PHE A 1 354 ? 8.135 -7.948 4.460 1.00 96.00 354 PHE A C 1
ATOM 2816 O O . PHE A 1 354 ? 7.262 -8.500 5.127 1.00 96.00 354 PHE A O 1
ATOM 2823 N N . ILE A 1 355 ? 8.609 -6.752 4.805 1.00 96.00 355 ILE A N 1
ATOM 2824 C CA . ILE A 1 355 ? 8.168 -6.061 6.023 1.00 96.00 355 ILE A CA 1
ATOM 2825 C C . ILE A 1 355 ? 6.694 -5.664 5.925 1.00 96.00 355 ILE A C 1
ATOM 2827 O O . ILE A 1 355 ? 5.935 -5.881 6.871 1.00 96.00 355 ILE A O 1
ATOM 2831 N N . THR A 1 356 ? 6.251 -5.134 4.786 1.00 96.88 356 THR A N 1
ATOM 2832 C CA . THR A 1 356 ? 4.865 -4.700 4.600 1.00 96.88 356 THR A CA 1
ATOM 2833 C C . THR A 1 356 ? 3.878 -5.871 4.686 1.00 96.88 356 THR A C 1
ATOM 2835 O O . THR A 1 356 ? 2.823 -5.722 5.307 1.00 96.88 356 THR A O 1
ATOM 2838 N N . LEU A 1 357 ? 4.236 -7.062 4.186 1.00 95.94 357 LEU A N 1
ATOM 2839 C CA . LEU A 1 357 ? 3.439 -8.289 4.363 1.00 95.94 357 LEU A CA 1
ATOM 2840 C C . LEU A 1 357 ? 3.204 -8.657 5.834 1.00 95.94 357 LEU A C 1
ATOM 2842 O O . LEU A 1 357 ? 2.223 -9.330 6.155 1.00 95.94 357 LEU A O 1
ATOM 2846 N N . SER A 1 358 ? 4.107 -8.231 6.719 1.00 94.44 358 SER A N 1
ATOM 2847 C CA . SER A 1 358 ? 4.124 -8.616 8.130 1.00 94.44 358 SER A CA 1
ATOM 2848 C C . SER A 1 358 ? 3.330 -7.683 9.050 1.00 94.44 358 SER A C 1
ATOM 2850 O O . SER A 1 358 ? 3.050 -8.058 10.190 1.00 94.44 358 SER A O 1
ATOM 2852 N N . ILE A 1 359 ? 2.992 -6.469 8.592 1.00 95.12 359 ILE A N 1
ATOM 2853 C CA . ILE A 1 359 ? 2.385 -5.426 9.436 1.00 95.12 359 ILE A CA 1
ATOM 2854 C C . ILE A 1 359 ? 0.894 -5.191 9.151 1.00 95.12 359 ILE A C 1
ATOM 2856 O O . ILE A 1 359 ? 0.204 -4.678 10.028 1.00 95.12 359 ILE A O 1
ATOM 2860 N N . PHE A 1 360 ? 0.358 -5.567 7.983 1.00 94.94 360 PHE A N 1
ATOM 2861 C CA . PHE A 1 360 ? -1.054 -5.345 7.609 1.00 94.94 360 PHE A CA 1
ATOM 2862 C C . PHE A 1 360 ? -1.955 -6.562 7.894 1.00 94.94 360 PHE A C 1
ATOM 2864 O O . PHE A 1 360 ? -2.434 -7.233 6.981 1.00 94.94 360 PHE A O 1
ATOM 2871 N N . ASP A 1 361 ? -2.229 -6.821 9.174 1.00 88.25 361 ASP A N 1
ATOM 2872 C CA . ASP A 1 361 ? -2.992 -7.996 9.629 1.00 88.25 361 ASP A CA 1
ATOM 2873 C C . ASP A 1 361 ? -4.512 -7.845 9.511 1.00 88.25 361 ASP A C 1
ATOM 2875 O O . ASP A 1 361 ? -5.245 -8.822 9.641 1.00 88.25 361 ASP A O 1
ATOM 2879 N N . THR A 1 362 ? -5.032 -6.629 9.347 1.00 89.19 362 THR A N 1
ATOM 2880 C CA . THR A 1 362 ? -6.484 -6.404 9.326 1.00 89.19 362 THR A CA 1
ATOM 2881 C C . THR A 1 362 ? -6.911 -5.580 8.128 1.00 89.19 362 THR A C 1
ATOM 2883 O O . THR A 1 362 ? -6.209 -4.675 7.672 1.00 89.19 362 THR A O 1
ATOM 2886 N N . ARG A 1 363 ? -8.130 -5.844 7.649 1.00 90.44 363 ARG A N 1
ATOM 2887 C CA . ARG A 1 363 ? -8.733 -5.096 6.544 1.00 90.44 363 ARG A CA 1
ATOM 2888 C C . ARG A 1 363 ? -8.799 -3.594 6.806 1.00 90.44 363 ARG A C 1
ATOM 2890 O O . ARG A 1 363 ? -8.563 -2.802 5.901 1.00 90.44 363 ARG A O 1
ATOM 2897 N N . ALA A 1 364 ? -9.079 -3.190 8.041 1.00 89.88 364 ALA A N 1
ATOM 2898 C CA . ALA A 1 364 ? -9.160 -1.779 8.395 1.00 89.88 364 ALA A CA 1
ATOM 2899 C C . ALA A 1 364 ? -7.827 -1.046 8.235 1.00 89.88 364 ALA A C 1
ATOM 2901 O O . ALA A 1 364 ? -7.810 0.095 7.788 1.00 89.88 364 ALA A O 1
ATOM 2902 N N . GLN A 1 365 ? -6.705 -1.704 8.537 1.00 94.62 365 GLN A N 1
ATOM 2903 C CA . GLN A 1 365 ? -5.380 -1.120 8.316 1.00 94.62 365 GLN A CA 1
ATOM 2904 C C . GLN A 1 365 ? -5.126 -0.889 6.820 1.00 94.62 365 GLN A C 1
ATOM 2906 O O . GLN A 1 365 ? -4.624 0.168 6.444 1.00 94.62 365 GLN A O 1
ATOM 2911 N N . LYS A 1 366 ? -5.537 -1.837 5.966 1.00 96.62 366 LYS A N 1
ATOM 2912 C CA . LYS A 1 366 ? -5.458 -1.703 4.503 1.00 96.62 366 LYS A CA 1
ATOM 2913 C C . LYS A 1 366 ? -6.344 -0.569 3.977 1.00 96.62 366 LYS A C 1
ATOM 2915 O O . LYS A 1 366 ? -5.913 0.202 3.126 1.00 96.62 366 LYS A O 1
ATOM 2920 N N . LEU A 1 367 ? -7.557 -0.422 4.519 1.00 96.25 367 LEU A N 1
ATOM 2921 C CA . LEU A 1 367 ? -8.463 0.683 4.179 1.00 96.25 367 LEU A CA 1
ATOM 2922 C C . LEU A 1 367 ? -7.879 2.044 4.574 1.00 96.25 367 LEU A C 1
ATOM 2924 O O . LEU A 1 367 ? -7.934 2.970 3.774 1.00 96.25 367 LEU A O 1
ATOM 2928 N N . VAL A 1 368 ? -7.268 2.163 5.758 1.00 96.31 368 VAL A N 1
ATOM 2929 C CA . VAL A 1 368 ? -6.589 3.403 6.174 1.00 96.31 368 VAL A CA 1
ATOM 2930 C C . VAL A 1 368 ? -5.445 3.749 5.220 1.00 96.31 368 VAL A C 1
ATOM 2932 O O . VAL A 1 368 ? -5.344 4.897 4.799 1.00 96.31 368 VAL A O 1
ATOM 2935 N N . PHE A 1 369 ? -4.621 2.770 4.829 1.00 98.19 369 PHE A N 1
ATOM 2936 C CA . PHE A 1 369 ? -3.573 2.982 3.825 1.00 98.19 369 PHE A CA 1
ATOM 2937 C C . PHE A 1 369 ? -4.159 3.487 2.500 1.00 98.19 369 PHE A C 1
ATOM 2939 O O . PHE A 1 369 ? -3.674 4.475 1.954 1.00 98.19 369 PHE A O 1
ATOM 2946 N N . ALA A 1 370 ? -5.220 2.840 2.005 1.00 98.25 370 ALA A N 1
ATOM 2947 C CA . ALA A 1 370 ? -5.874 3.218 0.756 1.00 98.25 370 ALA A CA 1
ATOM 2948 C C . ALA A 1 370 ? -6.439 4.645 0.808 1.00 98.25 370 ALA A C 1
ATOM 2950 O O . ALA A 1 370 ? -6.223 5.407 -0.127 1.00 98.25 370 ALA A O 1
ATOM 2951 N N . VAL A 1 371 ? -7.100 5.032 1.905 1.00 97.69 371 VAL A N 1
ATOM 2952 C CA . VAL A 1 371 ? -7.615 6.399 2.088 1.00 97.69 371 VAL A CA 1
ATOM 2953 C C . VAL A 1 371 ? -6.476 7.417 2.110 1.00 97.69 371 VAL A C 1
ATOM 2955 O O . VAL A 1 371 ? -6.547 8.399 1.382 1.00 97.69 371 VAL A O 1
ATOM 2958 N N . LEU A 1 372 ? -5.408 7.183 2.882 1.00 97.69 372 LEU A N 1
ATOM 2959 C CA . LEU A 1 372 ? -4.257 8.097 2.924 1.00 97.69 372 LEU A CA 1
ATOM 2960 C C . LEU A 1 372 ? -3.631 8.282 1.536 1.00 97.69 372 LEU A C 1
ATOM 2962 O O . LEU A 1 372 ? -3.363 9.410 1.125 1.00 97.69 372 LEU A O 1
ATOM 2966 N N . PHE A 1 373 ? -3.446 7.182 0.805 1.00 98.38 373 PHE A N 1
ATOM 2967 C CA . PHE A 1 373 ? -2.902 7.212 -0.547 1.00 98.38 373 PHE A CA 1
ATOM 2968 C C . PHE A 1 373 ? -3.813 7.989 -1.506 1.00 98.38 373 PHE A C 1
ATOM 2970 O O . PHE A 1 373 ? -3.346 8.893 -2.196 1.00 98.38 373 PHE A O 1
ATOM 2977 N N . VAL A 1 374 ? -5.112 7.665 -1.537 1.00 98.25 374 VAL A N 1
ATOM 2978 C CA . VAL A 1 374 ? -6.093 8.308 -2.426 1.00 98.25 374 VAL A CA 1
ATOM 2979 C C . VAL A 1 374 ? -6.222 9.795 -2.120 1.00 98.25 374 VAL A C 1
ATOM 2981 O O . VAL A 1 374 ? -6.284 10.583 -3.059 1.00 98.25 374 VAL A O 1
ATOM 2984 N N . SER A 1 375 ? -6.203 10.204 -0.851 1.00 96.88 375 SER A N 1
ATOM 2985 C CA . SER A 1 375 ? -6.261 11.619 -0.472 1.00 96.88 375 SER A CA 1
ATOM 2986 C C . SER A 1 375 ? -5.086 12.412 -1.044 1.00 96.88 375 SER A C 1
ATOM 2988 O O . SER A 1 375 ? -5.296 13.449 -1.673 1.00 96.88 375 SER A O 1
ATOM 2990 N N . VAL A 1 376 ? -3.852 11.912 -0.896 1.00 96.75 376 VAL A N 1
ATOM 2991 C CA . VAL A 1 376 ? -2.667 12.610 -1.422 1.00 96.75 376 VAL A CA 1
ATOM 2992 C C . VAL A 1 376 ? -2.606 12.550 -2.947 1.00 96.75 376 VAL A C 1
ATOM 2994 O O . VAL A 1 376 ? -2.315 13.561 -3.582 1.00 96.75 376 VAL A O 1
ATOM 2997 N N . ALA A 1 377 ? -2.938 11.408 -3.552 1.00 97.00 377 ALA A N 1
ATOM 2998 C CA . ALA A 1 377 ? -3.018 11.290 -5.004 1.00 97.00 377 ALA A CA 1
ATOM 2999 C C . ALA A 1 377 ? -4.078 12.239 -5.590 1.00 97.00 377 ALA A C 1
ATOM 3001 O O . ALA A 1 377 ? -3.835 12.860 -6.622 1.00 97.00 377 ALA A O 1
ATOM 3002 N N . SER A 1 378 ? -5.223 12.413 -4.920 1.00 96.88 378 SER A N 1
ATOM 3003 C CA . SER A 1 378 ? -6.280 13.338 -5.354 1.00 96.88 378 SER A CA 1
ATOM 3004 C C . SER A 1 378 ? -5.804 14.784 -5.274 1.00 96.88 378 SER A C 1
ATOM 3006 O O . SER A 1 378 ? -5.948 15.520 -6.245 1.00 96.88 378 SER A O 1
ATOM 3008 N N . ALA A 1 379 ? -5.161 15.176 -4.168 1.00 95.69 379 ALA A N 1
ATOM 3009 C CA . ALA A 1 379 ? -4.576 16.508 -4.023 1.00 95.69 379 ALA A CA 1
ATOM 3010 C C . ALA A 1 379 ? -3.515 16.793 -5.102 1.00 95.69 379 ALA A C 1
ATOM 3012 O O . ALA A 1 379 ? -3.537 17.851 -5.725 1.00 95.69 379 ALA A O 1
ATOM 3013 N N . ALA A 1 380 ? -2.639 15.824 -5.388 1.00 93.75 380 ALA A N 1
ATOM 3014 C CA . ALA A 1 380 ? -1.659 15.934 -6.467 1.00 93.75 380 ALA A CA 1
ATOM 3015 C C . ALA A 1 380 ? -2.324 16.016 -7.852 1.00 93.75 380 ALA A C 1
ATOM 3017 O O . ALA A 1 380 ? -1.856 16.751 -8.712 1.00 93.75 380 ALA A O 1
ATOM 3018 N N . THR A 1 381 ? -3.436 15.310 -8.069 1.00 95.25 381 THR A N 1
ATOM 3019 C CA . THR A 1 381 ? -4.192 15.378 -9.330 1.00 95.25 381 THR A CA 1
ATOM 3020 C C . THR A 1 381 ? -4.815 16.758 -9.532 1.00 95.25 381 THR A C 1
ATOM 3022 O O . THR A 1 381 ? -4.736 17.318 -10.621 1.00 95.25 381 THR A O 1
ATOM 3025 N N . VAL A 1 382 ? -5.391 17.337 -8.477 1.00 94.50 382 VAL A N 1
ATOM 3026 C CA . VAL A 1 382 ? -5.924 18.705 -8.502 1.00 94.50 382 VAL A CA 1
ATOM 3027 C C . VAL A 1 382 ? -4.805 19.705 -8.800 1.00 94.50 382 VAL A C 1
ATOM 3029 O O . VAL A 1 382 ? -4.936 20.505 -9.722 1.00 94.50 382 VAL A O 1
ATOM 3032 N N . ALA A 1 383 ? -3.671 19.609 -8.097 1.00 91.12 383 ALA A N 1
ATOM 3033 C CA . ALA A 1 383 ? -2.500 20.448 -8.359 1.00 91.12 383 ALA A CA 1
ATOM 3034 C C . ALA A 1 383 ? -1.976 20.294 -9.799 1.00 91.12 383 ALA A C 1
ATOM 3036 O O . ALA A 1 383 ? -1.583 21.276 -10.420 1.00 91.12 383 ALA A O 1
ATOM 3037 N N . SER A 1 384 ? -2.014 19.076 -10.346 1.00 91.50 384 SER A N 1
ATOM 3038 C CA . SER A 1 384 ? -1.638 18.780 -11.729 1.00 91.50 384 SER A CA 1
ATOM 3039 C C . SER A 1 384 ? -2.531 19.490 -12.745 1.00 91.50 384 SER A C 1
ATOM 3041 O O . SER A 1 384 ? -2.008 20.082 -13.686 1.00 91.50 384 SER A O 1
ATOM 3043 N N . PHE A 1 385 ? -3.852 19.493 -12.543 1.00 91.38 385 PHE A N 1
ATOM 3044 C CA . PHE A 1 385 ? -4.774 20.229 -13.412 1.00 91.38 385 PHE A CA 1
ATOM 3045 C C . PHE A 1 385 ? -4.597 21.744 -13.304 1.00 91.38 385 PHE A C 1
ATOM 3047 O O . PHE A 1 385 ? -4.541 22.410 -14.331 1.00 91.38 385 PHE A O 1
ATOM 3054 N N . PHE A 1 386 ? -4.423 22.283 -12.093 1.00 88.00 386 PHE A N 1
ATOM 3055 C CA . PHE A 1 386 ? -4.111 23.706 -11.924 1.00 88.00 386 PHE A CA 1
ATOM 3056 C C . PHE A 1 386 ? -2.811 24.095 -12.640 1.00 88.00 386 PHE A C 1
ATOM 3058 O O . PHE A 1 386 ? -2.770 25.104 -13.338 1.00 88.00 386 PHE A O 1
ATOM 3065 N N . ALA A 1 387 ? -1.761 23.276 -12.520 1.00 84.25 387 ALA A N 1
ATOM 3066 C CA . ALA A 1 387 ? -0.493 23.506 -13.210 1.00 84.25 387 ALA A CA 1
ATOM 3067 C C . ALA A 1 387 ? -0.603 23.365 -14.740 1.00 84.25 387 ALA A C 1
ATOM 3069 O O . ALA A 1 387 ? 0.170 23.989 -15.465 1.00 84.25 387 ALA A O 1
ATOM 3070 N N . PHE A 1 388 ? -1.537 22.544 -15.229 1.00 82.06 388 PHE A N 1
ATOM 3071 C CA . PHE A 1 388 ? -1.818 22.381 -16.655 1.00 82.06 388 PHE A CA 1
ATOM 3072 C C . PHE A 1 388 ? -2.546 23.601 -17.242 1.00 82.06 388 PHE A C 1
ATOM 3074 O O . PHE A 1 388 ? -2.165 24.065 -18.312 1.00 82.06 388 PHE A O 1
ATOM 3081 N N . ASP A 1 389 ? -3.544 24.136 -16.533 1.00 77.38 389 ASP A N 1
ATOM 3082 C CA . ASP A 1 389 ? -4.427 25.210 -17.016 1.00 77.38 389 ASP A CA 1
ATOM 3083 C C . ASP A 1 389 ? -3.787 26.609 -16.924 1.00 77.38 389 ASP A C 1
ATOM 3085 O O . ASP A 1 389 ? -3.868 27.408 -17.852 1.00 77.38 389 ASP A O 1
ATOM 3089 N N . PHE A 1 390 ? -3.062 26.904 -15.838 1.00 66.06 390 PHE A N 1
ATOM 3090 C CA . PHE A 1 390 ? -2.525 28.251 -15.586 1.00 66.06 390 PHE A CA 1
ATOM 3091 C C . PHE A 1 390 ? -1.194 28.569 -16.280 1.00 66.06 390 PHE A C 1
ATOM 3093 O O . PHE A 1 390 ? -0.594 29.604 -16.000 1.00 66.06 390 PHE A O 1
ATOM 3100 N N . GLY A 1 391 ? -0.667 27.693 -17.140 1.00 56.88 391 GLY A N 1
ATOM 3101 C CA . GLY A 1 391 ? 0.615 27.941 -17.814 1.00 56.88 391 GLY A CA 1
ATOM 3102 C C . GLY A 1 391 ? 1.816 28.129 -16.868 1.00 56.88 391 GLY A C 1
ATOM 3103 O O . GLY A 1 391 ? 2.912 28.439 -17.335 1.00 56.88 391 GLY A O 1
ATOM 3104 N N . ALA A 1 392 ? 1.659 27.864 -15.559 1.00 47.34 392 ALA A N 1
ATOM 3105 C CA . ALA A 1 392 ? 2.690 27.982 -14.514 1.00 47.34 392 ALA A CA 1
ATOM 3106 C C . ALA A 1 392 ? 3.919 27.072 -14.753 1.00 47.34 392 ALA A C 1
ATOM 3108 O O . ALA A 1 392 ? 4.900 27.093 -14.012 1.00 47.34 392 ALA A O 1
ATOM 3109 N N . ALA A 1 393 ? 3.858 26.280 -15.821 1.00 47.62 393 ALA A N 1
ATOM 3110 C CA . ALA A 1 393 ? 4.886 25.411 -16.355 1.00 47.62 393 ALA A CA 1
ATOM 3111 C C . ALA A 1 393 ? 6.029 26.122 -17.108 1.00 47.62 393 ALA A C 1
ATOM 3113 O O . ALA A 1 393 ? 6.979 25.439 -17.495 1.00 47.62 393 ALA A O 1
ATOM 3114 N N . GLN A 1 394 ? 5.967 27.438 -17.360 1.00 42.91 394 GLN A N 1
ATOM 3115 C CA . GLN A 1 394 ? 7.064 28.133 -18.056 1.00 42.91 394 GLN A CA 1
ATOM 3116 C C . GLN A 1 394 ? 8.184 28.656 -17.139 1.00 42.91 394 GLN A C 1
ATOM 3118 O O . GLN A 1 394 ? 9.314 28.753 -17.607 1.00 42.91 394 GLN A O 1
ATOM 3123 N N . GLU A 1 395 ? 7.941 28.904 -15.844 1.00 40.72 395 GLU A N 1
ATOM 3124 C CA . GLU A 1 395 ? 8.964 29.512 -14.963 1.00 40.72 395 GLU A CA 1
ATOM 3125 C C . GLU A 1 395 ? 9.629 28.546 -13.969 1.00 40.72 395 GLU A C 1
ATOM 3127 O O . GLU A 1 395 ? 10.765 28.774 -13.554 1.00 40.72 395 GLU A O 1
ATOM 3132 N N . PHE A 1 396 ? 9.004 27.410 -13.643 1.00 43.28 396 PHE A N 1
ATOM 3133 C CA . PHE A 1 396 ? 9.655 26.359 -12.855 1.00 43.28 396 PHE A CA 1
ATOM 3134 C C . PHE A 1 396 ? 10.151 25.249 -13.778 1.00 43.28 396 PHE A C 1
ATOM 3136 O O . PHE A 1 396 ? 9.383 24.397 -14.224 1.00 43.28 396 PHE A O 1
ATOM 3143 N N . SER A 1 397 ? 11.462 25.231 -14.017 1.00 44.81 397 SER A N 1
ATOM 3144 C CA . SER A 1 397 ? 12.208 24.353 -14.938 1.00 44.81 397 SER A CA 1
ATOM 3145 C C . SER A 1 397 ? 11.948 22.834 -14.839 1.00 44.81 397 SER A C 1
ATOM 3147 O O . SER A 1 397 ? 12.420 22.087 -15.694 1.00 44.81 397 SER A O 1
ATOM 3149 N N . ASN A 1 398 ? 11.158 22.364 -13.866 1.00 45.94 398 ASN A N 1
ATOM 3150 C CA . ASN A 1 398 ? 10.870 20.951 -13.609 1.00 45.94 398 ASN A CA 1
ATOM 3151 C C . ASN A 1 398 ? 9.386 20.538 -13.741 1.00 45.94 398 ASN A C 1
ATOM 3153 O O . ASN A 1 398 ? 9.102 19.347 -13.635 1.00 45.94 398 ASN A O 1
ATOM 3157 N N . VAL A 1 399 ? 8.442 21.459 -13.991 1.00 52.66 399 VAL A N 1
ATOM 3158 C CA . VAL A 1 399 ? 6.990 21.162 -14.066 1.00 52.66 399 VAL A CA 1
ATOM 3159 C C . VAL A 1 399 ? 6.477 21.456 -15.476 1.00 52.66 399 VAL A C 1
ATOM 3161 O O . VAL A 1 399 ? 5.744 22.409 -15.705 1.00 52.66 399 VAL A O 1
ATOM 3164 N N . LYS A 1 400 ? 6.879 20.662 -16.474 1.00 57.50 400 LYS A N 1
ATOM 3165 C CA . LYS A 1 400 ? 6.359 20.828 -17.843 1.00 57.50 400 LYS A CA 1
ATOM 3166 C C . LYS A 1 400 ? 4.945 20.247 -17.946 1.00 57.50 400 LYS A C 1
ATOM 3168 O O . LYS A 1 400 ? 4.760 19.057 -17.714 1.00 57.50 400 LYS A O 1
ATOM 3173 N N . GLY A 1 401 ? 3.963 21.070 -18.323 1.00 69.44 401 GLY A N 1
ATOM 3174 C CA . GLY A 1 401 ? 2.643 20.621 -18.791 1.00 69.44 401 GLY A CA 1
ATOM 3175 C C . GLY A 1 401 ? 1.814 19.829 -17.775 1.00 69.44 401 GLY A C 1
ATOM 3176 O O . GLY A 1 401 ? 1.263 18.791 -18.123 1.00 69.44 401 GLY A O 1
ATOM 3177 N N . GLY A 1 402 ? 1.747 20.280 -16.518 1.00 80.81 402 GLY A N 1
ATOM 3178 C CA . GLY A 1 402 ? 0.929 19.634 -15.482 1.00 80.81 402 GLY A CA 1
ATOM 3179 C C . GLY A 1 402 ? 1.572 18.419 -14.806 1.00 80.81 402 GLY A C 1
ATOM 3180 O O . GLY A 1 402 ? 0.928 17.766 -13.987 1.00 80.81 402 GLY A O 1
ATOM 3181 N N . ILE A 1 403 ? 2.836 18.097 -15.089 1.00 86.94 403 ILE A N 1
ATOM 3182 C CA . ILE A 1 403 ? 3.554 17.018 -14.398 1.00 86.94 403 ILE A CA 1
ATOM 3183 C C . ILE A 1 403 ? 4.083 17.514 -13.047 1.00 86.94 403 ILE A C 1
ATOM 3185 O O . ILE A 1 403 ? 5.129 18.152 -12.981 1.00 86.94 403 ILE A O 1
ATOM 3189 N N . VAL A 1 404 ? 3.348 17.231 -11.968 1.00 87.12 404 VAL A N 1
ATOM 3190 C CA . VAL A 1 404 ? 3.659 17.694 -10.594 1.00 87.12 404 VAL A CA 1
ATOM 3191 C C . VAL A 1 404 ? 4.362 16.640 -9.742 1.00 87.12 404 VAL A C 1
ATOM 3193 O O . VAL A 1 404 ? 4.855 16.931 -8.655 1.00 87.12 404 VAL A O 1
ATOM 3196 N N . MET A 1 405 ? 4.391 15.396 -10.218 1.00 87.94 405 MET A N 1
ATOM 3197 C CA . MET A 1 405 ? 5.210 14.331 -9.643 1.00 87.94 405 MET A CA 1
ATOM 3198 C C . MET A 1 405 ? 6.549 14.255 -10.383 1.00 87.94 405 MET A C 1
ATOM 3200 O O . MET A 1 405 ? 6.753 14.924 -11.391 1.00 87.94 405 MET A O 1
ATOM 3204 N N . ARG A 1 406 ? 7.475 13.413 -9.911 1.00 83.88 406 ARG A N 1
ATOM 3205 C CA . ARG A 1 406 ? 8.860 13.349 -10.427 1.00 83.88 406 ARG A CA 1
ATOM 3206 C C . ARG A 1 406 ? 9.004 13.292 -11.946 1.00 83.88 406 ARG A C 1
ATOM 3208 O O . ARG A 1 406 ? 9.965 13.828 -12.485 1.00 83.88 406 ARG A O 1
ATOM 3215 N N . ASN A 1 407 ? 8.120 12.560 -12.607 1.00 86.56 407 ASN A N 1
ATOM 3216 C CA . ASN A 1 407 ? 8.021 12.510 -14.054 1.00 86.56 407 ASN A CA 1
ATOM 3217 C C . ASN A 1 407 ? 6.638 11.971 -14.446 1.00 86.56 407 ASN A C 1
ATOM 3219 O O . ASN A 1 407 ? 5.873 11.473 -13.617 1.00 86.56 407 ASN A O 1
ATOM 3223 N N . HIS A 1 408 ? 6.352 12.041 -15.738 1.00 85.75 408 HIS A N 1
ATOM 3224 C CA . HIS A 1 408 ? 5.083 11.659 -16.340 1.00 85.75 408 HIS A CA 1
ATOM 3225 C C . HIS A 1 4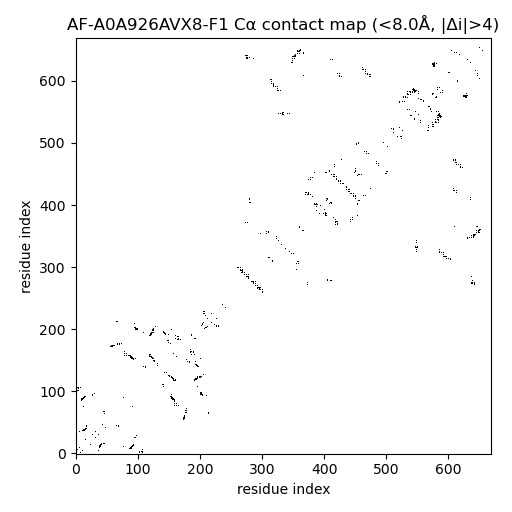08 ? 4.738 10.157 -16.180 1.00 85.75 408 HIS A C 1
ATOM 3227 O O . HIS A 1 408 ? 3.573 9.809 -15.988 1.00 85.75 408 HIS A O 1
ATOM 3233 N N . VAL A 1 409 ? 5.737 9.262 -16.150 1.00 87.38 409 VAL A N 1
ATOM 3234 C CA . VAL A 1 409 ? 5.547 7.815 -15.912 1.00 87.38 409 VAL A CA 1
ATOM 3235 C C . VAL A 1 409 ? 5.191 7.540 -14.452 1.00 87.38 409 VAL A C 1
ATOM 3237 O O . VAL A 1 409 ? 4.201 6.863 -14.174 1.00 87.38 409 VAL A O 1
ATOM 3240 N N . THR A 1 410 ? 5.960 8.099 -13.514 1.00 90.50 410 THR A N 1
ATOM 3241 C CA . THR A 1 410 ? 5.705 7.979 -12.074 1.00 90.50 410 THR A CA 1
ATOM 3242 C C . THR A 1 410 ? 4.345 8.594 -11.716 1.00 90.50 410 THR A C 1
ATOM 3244 O O . THR A 1 410 ? 3.607 8.008 -10.922 1.00 90.50 410 THR A O 1
ATOM 3247 N N . GLN A 1 411 ? 3.966 9.715 -12.351 1.00 93.12 411 GLN A N 1
ATOM 3248 C CA . GLN A 1 411 ? 2.634 10.311 -12.213 1.00 93.12 411 GLN A CA 1
ATOM 3249 C C . GLN A 1 411 ? 1.537 9.348 -12.658 1.00 93.12 411 GLN A C 1
ATOM 3251 O O . GLN A 1 411 ? 0.657 9.018 -11.865 1.00 93.12 411 GLN A O 1
ATOM 3256 N N . ALA A 1 412 ? 1.615 8.834 -13.890 1.00 93.75 412 ALA A N 1
ATOM 3257 C CA . ALA A 1 412 ? 0.630 7.884 -14.395 1.00 93.75 412 ALA A CA 1
ATOM 3258 C C . ALA A 1 412 ? 0.495 6.660 -13.471 1.00 93.75 412 ALA A C 1
ATOM 3260 O O . ALA A 1 412 ? -0.614 6.261 -13.122 1.00 93.75 412 ALA A O 1
ATOM 3261 N N . MET A 1 413 ? 1.614 6.100 -13.005 1.00 94.31 413 MET A N 1
ATOM 3262 C CA . MET A 1 413 ? 1.621 4.928 -12.130 1.00 94.31 413 MET A CA 1
ATOM 3263 C C . MET A 1 413 ? 0.962 5.197 -10.770 1.00 94.31 413 MET A C 1
ATOM 3265 O O . MET A 1 413 ? 0.129 4.401 -10.332 1.00 94.31 413 MET A O 1
ATOM 3269 N N . ALA A 1 414 ? 1.280 6.318 -10.114 1.00 96.19 414 ALA A N 1
ATOM 3270 C CA . ALA A 1 414 ? 0.670 6.687 -8.837 1.00 96.19 414 ALA A CA 1
ATOM 3271 C C . ALA A 1 414 ? -0.847 6.909 -8.970 1.00 96.19 414 ALA A C 1
ATOM 3273 O O . ALA A 1 414 ? -1.619 6.447 -8.128 1.00 96.19 414 ALA A O 1
ATOM 3274 N N . LEU A 1 415 ? -1.292 7.551 -10.054 1.00 97.44 415 LEU A N 1
ATOM 3275 C CA . LEU A 1 415 ? -2.711 7.804 -10.312 1.00 97.44 415 LEU A CA 1
ATOM 3276 C C . LEU A 1 415 ? -3.488 6.535 -10.685 1.00 97.44 415 LEU A C 1
ATOM 3278 O O . LEU A 1 415 ? -4.642 6.384 -10.281 1.00 97.44 415 LEU A O 1
ATOM 3282 N N . ILE A 1 416 ? -2.861 5.576 -11.371 1.00 97.88 416 ILE A N 1
ATOM 3283 C CA . ILE A 1 416 ? -3.449 4.251 -11.620 1.00 97.88 416 ILE A CA 1
ATOM 3284 C C . ILE A 1 416 ? -3.632 3.486 -10.300 1.00 97.88 416 ILE A C 1
ATOM 3286 O O . ILE A 1 416 ? -4.699 2.913 -10.069 1.00 97.88 416 ILE A O 1
ATOM 3290 N N . VAL A 1 417 ? -2.645 3.523 -9.394 1.00 98.44 417 VAL A N 1
ATOM 3291 C CA . VAL A 1 417 ? -2.786 2.952 -8.039 1.00 98.44 417 VAL A CA 1
ATOM 3292 C C . VAL A 1 417 ? -3.919 3.643 -7.271 1.00 98.44 417 VAL A C 1
ATOM 3294 O O . VAL A 1 417 ? -4.758 2.968 -6.673 1.00 98.44 417 VAL A O 1
ATOM 3297 N N . GLY A 1 418 ? -3.989 4.977 -7.319 1.00 98.31 418 GLY A N 1
ATOM 3298 C CA . GLY A 1 418 ? -5.040 5.759 -6.661 1.00 98.31 418 GLY A CA 1
ATOM 3299 C C . GLY A 1 418 ? -6.438 5.458 -7.208 1.00 98.31 418 GLY A C 1
ATOM 3300 O O . GLY A 1 418 ? -7.388 5.298 -6.438 1.00 98.31 418 GLY A O 1
ATOM 3301 N N . THR A 1 419 ? -6.557 5.277 -8.523 1.00 98.44 419 THR A N 1
ATOM 3302 C CA . THR A 1 419 ? -7.794 4.839 -9.183 1.00 98.44 419 THR A CA 1
ATOM 3303 C C . THR A 1 419 ? -8.199 3.459 -8.674 1.00 98.44 419 THR A C 1
ATOM 3305 O O . THR A 1 419 ? -9.330 3.263 -8.230 1.00 98.44 419 THR A O 1
ATOM 3308 N N . ALA A 1 420 ? -7.264 2.507 -8.651 1.00 98.38 420 ALA A N 1
ATOM 3309 C CA . ALA A 1 420 ? -7.528 1.150 -8.194 1.00 98.38 420 ALA A CA 1
ATOM 3310 C C . ALA A 1 420 ? -7.969 1.106 -6.718 1.00 98.38 420 ALA A C 1
ATOM 3312 O O . ALA A 1 420 ? -8.925 0.409 -6.372 1.00 98.38 420 ALA A O 1
ATOM 3313 N N . PHE A 1 421 ? -7.342 1.899 -5.845 1.00 98.56 421 PHE A N 1
ATOM 3314 C CA . PHE A 1 421 ? -7.783 2.040 -4.456 1.00 98.56 421 PHE A CA 1
ATOM 3315 C C . PHE A 1 421 ? -9.131 2.745 -4.319 1.00 98.56 421 PHE A C 1
ATOM 3317 O O . PHE A 1 421 ? -9.933 2.311 -3.495 1.00 98.56 421 PHE A O 1
ATOM 3324 N N . SER A 1 422 ? -9.434 3.746 -5.147 1.00 98.31 422 SER A N 1
ATOM 3325 C CA . SER A 1 422 ? -10.762 4.375 -5.175 1.00 98.31 422 SER A CA 1
ATOM 3326 C C . SER A 1 422 ? -11.855 3.349 -5.508 1.00 98.31 422 SER A C 1
ATOM 3328 O O . SER A 1 422 ? -12.889 3.313 -4.842 1.00 98.31 422 SER A O 1
ATOM 3330 N N . LEU A 1 423 ? -11.598 2.421 -6.442 1.00 97.25 423 LEU A N 1
ATOM 3331 C CA . LEU A 1 423 ? -12.510 1.303 -6.726 1.00 97.25 423 LEU A CA 1
ATOM 3332 C C . LEU A 1 423 ? -12.674 0.365 -5.518 1.00 97.25 423 LEU A C 1
ATOM 3334 O O . LEU A 1 423 ? -13.792 -0.032 -5.187 1.00 97.25 423 LEU A O 1
ATOM 3338 N N . VAL A 1 424 ? -11.591 0.036 -4.804 1.00 96.75 424 VAL A N 1
ATOM 3339 C CA . VAL A 1 424 ? -11.681 -0.777 -3.574 1.00 96.75 424 VAL A CA 1
ATOM 3340 C C . VAL A 1 424 ? -12.507 -0.064 -2.505 1.00 96.75 424 VAL A C 1
ATOM 3342 O O . VAL A 1 424 ? -13.371 -0.693 -1.890 1.00 96.75 424 VAL A O 1
ATOM 3345 N N . LEU A 1 425 ? -12.286 1.232 -2.288 1.00 97.50 425 LEU A N 1
ATOM 3346 C CA . LEU A 1 425 ? -13.042 2.033 -1.322 1.00 97.50 425 LEU A CA 1
ATOM 3347 C C . LEU A 1 425 ? -14.529 2.104 -1.699 1.00 97.50 425 LEU A C 1
ATOM 3349 O O . LEU A 1 425 ? -15.390 1.911 -0.837 1.00 97.50 425 LEU A O 1
ATOM 3353 N N . PHE A 1 426 ? -14.847 2.245 -2.989 1.00 95.75 426 PHE A N 1
ATOM 3354 C CA . PHE A 1 426 ? -16.215 2.167 -3.503 1.00 95.75 426 PHE A CA 1
ATOM 3355 C C . PHE A 1 426 ? -16.892 0.830 -3.174 1.00 95.75 426 PHE A C 1
ATOM 3357 O O . PHE A 1 426 ? -18.028 0.822 -2.696 1.00 95.75 426 PHE A O 1
ATOM 3364 N N . THR A 1 427 ? -16.201 -0.303 -3.362 1.00 93.50 427 THR A N 1
ATOM 3365 C CA . THR A 1 427 ? -16.777 -1.631 -3.058 1.00 93.50 427 THR A CA 1
ATOM 3366 C C . THR A 1 427 ? -17.057 -1.858 -1.569 1.00 93.50 427 THR A C 1
ATOM 3368 O O . THR A 1 427 ? -17.955 -2.628 -1.238 1.00 93.50 427 THR A O 1
ATOM 3371 N N . HIS A 1 428 ? -16.338 -1.177 -0.671 1.00 91.62 428 HIS A N 1
ATOM 3372 C CA . HIS A 1 428 ? -16.538 -1.284 0.781 1.00 91.62 428 HIS A CA 1
ATOM 3373 C C . HIS A 1 428 ? -17.512 -0.256 1.356 1.00 91.62 428 HIS A C 1
ATOM 3375 O O . HIS A 1 428 ? -17.902 -0.368 2.515 1.00 91.62 428 HIS A O 1
ATOM 3381 N N . THR A 1 429 ? -17.904 0.745 0.572 1.00 92.31 429 THR A N 1
ATOM 3382 C CA . THR A 1 429 ? -18.807 1.800 1.030 1.00 92.31 429 THR A CA 1
ATOM 3383 C C . THR A 1 429 ? -20.271 1.365 0.822 1.00 92.31 429 THR A C 1
ATOM 3385 O O . THR A 1 429 ? -20.610 0.926 -0.282 1.00 92.31 429 THR A O 1
ATOM 3388 N N . PRO A 1 430 ? -21.174 1.476 1.819 1.00 90.69 430 PRO A N 1
ATOM 3389 C CA . PRO A 1 430 ? -22.582 1.073 1.685 1.00 90.69 430 PRO A CA 1
ATOM 3390 C C . PRO A 1 430 ? -23.294 1.745 0.502 1.00 90.69 430 PRO A C 1
ATOM 3392 O O . PRO A 1 430 ? -23.050 2.919 0.233 1.00 90.69 430 PRO A O 1
ATOM 3395 N N . ARG A 1 431 ? -24.192 1.025 -0.195 1.00 84.81 431 ARG A N 1
ATOM 3396 C CA . ARG A 1 431 ? -24.841 1.478 -1.451 1.00 84.81 431 ARG A CA 1
ATOM 3397 C C . ARG A 1 431 ? -25.575 2.829 -1.348 1.00 84.81 431 ARG A C 1
ATOM 3399 O O . ARG A 1 431 ? -25.622 3.530 -2.348 1.00 84.81 431 ARG A O 1
ATOM 3406 N N . GLY A 1 432 ? -26.071 3.211 -0.169 1.00 85.56 432 GLY A N 1
ATOM 3407 C CA . GLY A 1 432 ? -26.749 4.497 0.069 1.00 85.56 432 GLY A CA 1
ATOM 3408 C C . GLY A 1 432 ? -25.855 5.647 0.554 1.00 85.56 432 GLY A C 1
ATOM 3409 O O . GLY A 1 432 ? -26.353 6.741 0.786 1.00 85.56 432 GLY A O 1
ATOM 3410 N N . SER A 1 433 ? -24.550 5.430 0.745 1.00 92.25 433 SER A N 1
ATOM 3411 C CA . SER A 1 433 ? -23.656 6.485 1.237 1.00 92.25 433 SER A CA 1
ATOM 3412 C C . SER A 1 433 ? -23.179 7.391 0.102 1.00 92.25 433 SER A C 1
ATOM 3414 O O . SER A 1 433 ? -22.637 6.914 -0.900 1.00 92.25 433 SER A O 1
ATOM 3416 N N . TRP A 1 434 ? -23.289 8.709 0.304 1.00 90.44 434 TRP A N 1
ATOM 3417 C CA . TRP A 1 434 ? -22.780 9.730 -0.621 1.00 90.44 434 TRP A CA 1
ATOM 3418 C C . TRP A 1 434 ? -21.277 9.578 -0.904 1.00 90.44 434 TRP A C 1
ATOM 3420 O O . TRP A 1 434 ? -20.808 9.935 -1.982 1.00 90.44 434 TRP A O 1
ATOM 3430 N N . MET A 1 435 ? -20.520 8.970 0.020 1.00 92.06 435 MET A N 1
ATOM 3431 C CA . MET A 1 435 ? -19.086 8.712 -0.143 1.00 92.06 435 MET A CA 1
ATOM 3432 C C . MET A 1 435 ? -18.776 7.819 -1.353 1.00 92.06 435 MET A C 1
ATOM 3434 O O . MET A 1 435 ? -17.663 7.859 -1.869 1.00 92.06 435 MET A O 1
ATOM 3438 N N . ARG A 1 436 ? -19.738 7.031 -1.858 1.00 93.62 436 ARG A N 1
ATOM 3439 C CA . ARG A 1 436 ? -19.544 6.283 -3.113 1.00 93.62 436 ARG A CA 1
ATOM 3440 C C . ARG A 1 436 ? -19.301 7.220 -4.288 1.00 93.62 436 ARG A C 1
ATOM 3442 O O . ARG A 1 436 ? -18.429 6.934 -5.102 1.00 93.62 436 ARG A O 1
ATOM 3449 N N . TRP A 1 437 ? -20.030 8.331 -4.347 1.00 95.31 437 TRP A N 1
ATOM 3450 C CA . TRP A 1 437 ? -19.857 9.341 -5.387 1.00 95.31 437 TRP A CA 1
ATOM 3451 C C . TRP A 1 437 ? -18.543 10.093 -5.234 1.00 95.31 437 TRP A C 1
ATOM 3453 O O . TRP A 1 437 ? -17.913 10.394 -6.241 1.00 95.31 437 TRP A O 1
ATOM 3463 N N . LEU A 1 438 ? -18.070 10.293 -3.999 1.00 96.19 438 LEU A N 1
ATOM 3464 C CA . LEU A 1 438 ? -16.724 10.810 -3.756 1.00 96.19 438 LEU A CA 1
ATOM 3465 C C . LEU A 1 438 ? -15.657 9.896 -4.381 1.00 96.19 438 LEU A C 1
ATOM 3467 O O . LEU A 1 438 ? -14.818 10.385 -5.128 1.00 96.19 438 LEU A O 1
ATOM 3471 N N . TRP A 1 439 ? -15.713 8.578 -4.148 1.00 96.69 439 TRP A N 1
ATOM 3472 C CA . TRP A 1 439 ? -14.735 7.637 -4.718 1.00 96.69 439 TRP A CA 1
ATOM 3473 C C . TRP A 1 439 ? -14.825 7.499 -6.238 1.00 96.69 439 TRP A C 1
ATOM 3475 O O . TRP A 1 439 ? -13.808 7.312 -6.904 1.00 96.69 439 TRP A O 1
ATOM 3485 N N . VAL A 1 440 ? -16.031 7.607 -6.798 1.00 96.00 440 VAL A N 1
ATOM 3486 C CA . VAL A 1 440 ? -16.221 7.691 -8.253 1.00 96.00 440 VAL A CA 1
ATOM 3487 C C . VAL A 1 440 ? -15.597 8.979 -8.792 1.00 96.00 440 VAL A C 1
ATOM 3489 O O . VAL A 1 440 ? -14.869 8.924 -9.778 1.00 96.00 440 VAL A O 1
ATOM 3492 N N . GLY A 1 441 ? -15.815 10.113 -8.122 1.00 97.19 441 GLY A N 1
ATOM 3493 C CA . GLY A 1 441 ? -15.238 11.404 -8.489 1.00 97.19 441 GLY A CA 1
ATOM 3494 C C . GLY A 1 441 ? -13.710 11.412 -8.434 1.00 97.19 441 GLY A C 1
ATOM 3495 O O . GLY A 1 441 ? -13.075 11.841 -9.394 1.00 97.19 441 GLY A O 1
ATOM 3496 N N . THR A 1 442 ? -13.097 10.877 -7.370 1.00 97.38 442 THR A N 1
ATOM 3497 C CA . THR A 1 442 ? -11.629 10.786 -7.270 1.00 97.38 442 THR A CA 1
ATOM 3498 C C . THR A 1 442 ? -11.048 9.851 -8.325 1.00 97.38 442 THR A C 1
ATOM 3500 O O . THR A 1 442 ? -10.050 10.197 -8.952 1.00 97.38 442 THR A O 1
ATOM 3503 N N . ALA A 1 443 ? -11.683 8.700 -8.577 1.00 97.62 443 ALA A N 1
ATOM 3504 C CA . ALA A 1 443 ? -11.270 7.798 -9.650 1.00 97.62 443 ALA A CA 1
ATOM 3505 C C . ALA A 1 443 ? -11.356 8.483 -11.023 1.00 97.62 443 ALA A C 1
ATOM 3507 O O . ALA A 1 443 ? -10.396 8.439 -11.786 1.00 97.62 443 ALA A O 1
ATOM 3508 N N . ALA A 1 444 ? -12.472 9.153 -11.323 1.00 96.50 444 ALA A N 1
ATOM 3509 C CA . ALA A 1 444 ? -12.669 9.868 -12.581 1.00 96.50 444 ALA A CA 1
ATOM 3510 C C . ALA A 1 444 ? -11.632 10.984 -12.774 1.00 96.50 444 ALA A C 1
ATOM 3512 O O . ALA A 1 444 ? -11.033 11.081 -13.841 1.00 96.50 444 ALA A O 1
ATOM 3513 N N . LEU A 1 445 ? -11.358 11.772 -11.731 1.00 96.31 445 LEU A N 1
ATOM 3514 C CA . LEU A 1 445 ? -10.365 12.844 -11.776 1.00 96.31 445 LEU A CA 1
ATOM 3515 C C . LEU A 1 445 ? -8.960 12.308 -12.104 1.00 96.31 445 LEU A C 1
ATOM 3517 O O . LEU A 1 445 ? -8.272 12.848 -12.970 1.00 96.31 445 LEU A O 1
ATOM 3521 N N . MET A 1 446 ? -8.546 11.218 -11.452 1.00 97.25 446 MET A N 1
ATOM 3522 C CA . MET A 1 446 ? -7.254 10.572 -11.712 1.00 97.25 446 MET A CA 1
ATOM 3523 C C . MET A 1 446 ? -7.181 9.980 -13.123 1.00 97.25 446 MET A C 1
ATOM 3525 O O . MET A 1 446 ? -6.165 10.136 -13.798 1.00 97.25 446 MET A O 1
ATOM 3529 N N . LEU A 1 447 ? -8.260 9.345 -13.592 1.00 95.12 447 LEU A N 1
ATOM 3530 C CA . LEU A 1 447 ? -8.361 8.807 -14.951 1.00 95.12 447 LEU A CA 1
ATOM 3531 C C . LEU A 1 447 ? -8.209 9.903 -16.007 1.00 95.12 447 LEU A C 1
ATOM 3533 O O . LEU A 1 447 ? -7.424 9.742 -16.939 1.00 95.12 447 LEU A O 1
ATOM 3537 N N . LEU A 1 448 ? -8.914 11.026 -15.845 1.00 93.38 448 LEU A N 1
ATOM 3538 C CA . LEU A 1 448 ? -8.809 12.171 -16.749 1.00 93.38 448 LEU A CA 1
ATOM 3539 C C . LEU A 1 448 ? -7.372 12.697 -16.802 1.00 93.38 448 LEU A C 1
ATOM 3541 O O . LEU A 1 448 ? -6.852 12.961 -17.883 1.00 93.38 448 LEU A O 1
ATOM 3545 N N . ASN A 1 449 ? -6.692 12.779 -15.658 1.00 93.75 449 ASN A N 1
ATOM 3546 C CA . ASN A 1 449 ? -5.305 13.228 -15.624 1.00 93.75 449 ASN A CA 1
ATOM 3547 C C . ASN A 1 449 ? -4.365 12.257 -16.351 1.00 93.75 449 ASN A C 1
ATOM 3549 O O . ASN A 1 449 ? -3.515 12.688 -17.127 1.00 93.75 449 ASN A O 1
ATOM 3553 N N . VAL A 1 450 ? -4.547 10.944 -16.175 1.00 92.56 450 VAL A N 1
ATOM 3554 C CA . VAL A 1 450 ? -3.768 9.939 -16.915 1.00 92.56 450 VAL A CA 1
ATOM 3555 C C . VAL A 1 450 ? -4.001 10.064 -18.425 1.00 92.56 450 VAL A C 1
ATOM 3557 O O . VAL A 1 450 ? -3.039 10.010 -19.189 1.00 92.56 450 VAL A O 1
ATOM 3560 N N . VAL A 1 451 ? -5.253 10.260 -18.857 1.00 89.81 451 VAL A N 1
ATOM 3561 C CA . VAL A 1 451 ? -5.638 10.347 -20.278 1.00 89.81 451 VAL A CA 1
ATOM 3562 C C . VAL A 1 451 ? -5.112 11.615 -20.953 1.00 89.81 451 VAL A C 1
ATOM 3564 O O . VAL A 1 451 ? -4.557 11.524 -22.051 1.00 89.81 451 VAL A O 1
ATOM 3567 N N . PHE A 1 452 ? -5.263 12.771 -20.305 1.00 87.31 452 PHE A N 1
ATOM 3568 C CA . PHE A 1 452 ? -5.050 14.077 -20.934 1.00 87.31 452 PHE A CA 1
ATOM 3569 C C . PHE A 1 452 ? -3.760 14.790 -20.509 1.00 87.31 452 PHE A C 1
ATOM 3571 O O . PHE A 1 452 ? -3.270 15.621 -21.266 1.00 87.31 452 PHE A O 1
ATOM 3578 N N . VAL A 1 453 ? -3.186 14.461 -19.344 1.00 87.88 453 VAL A N 1
ATOM 3579 C CA . VAL A 1 453 ? -2.041 15.197 -18.770 1.00 87.88 453 VAL A CA 1
ATOM 3580 C C . VAL A 1 453 ? -0.782 14.339 -18.672 1.00 87.88 453 VAL A C 1
ATOM 3582 O O . VAL A 1 453 ? 0.270 14.765 -19.120 1.00 87.88 453 VAL A O 1
ATOM 3585 N N . ALA A 1 454 ? -0.841 13.117 -18.132 1.00 81.81 454 ALA A N 1
ATOM 3586 C CA . ALA A 1 454 ? 0.366 12.342 -17.811 1.00 81.81 454 ALA A CA 1
ATOM 3587 C C . ALA A 1 454 ? 1.121 11.751 -19.029 1.00 81.81 454 ALA A C 1
ATOM 3589 O O . ALA A 1 454 ? 2.178 11.161 -18.844 1.00 81.81 454 ALA A O 1
ATOM 3590 N N . TYR A 1 455 ? 0.585 11.850 -20.252 1.00 76.44 455 TYR A N 1
ATOM 3591 C CA . TYR A 1 455 ? 1.191 11.479 -21.554 1.00 76.44 455 TYR A CA 1
ATOM 3592 C C . TYR A 1 455 ? 2.080 10.209 -21.650 1.00 76.44 455 TYR A C 1
ATOM 3594 O O . TYR A 1 455 ? 2.905 10.092 -22.560 1.00 76.44 455 TYR A O 1
ATOM 3602 N N . ALA A 1 456 ? 1.916 9.213 -20.774 1.00 81.75 456 ALA A N 1
ATOM 3603 C CA . ALA A 1 456 ? 2.747 8.008 -20.736 1.00 81.75 456 ALA A CA 1
ATOM 3604 C C . ALA A 1 456 ? 2.122 6.844 -21.531 1.00 81.75 456 ALA A C 1
ATOM 3606 O O . ALA A 1 456 ? 1.135 6.251 -21.094 1.00 81.75 456 ALA A O 1
ATOM 3607 N N . ARG A 1 457 ? 2.753 6.436 -22.648 1.00 84.94 457 ARG A N 1
ATOM 3608 C CA . ARG A 1 457 ? 2.321 5.299 -23.502 1.00 84.94 457 ARG A CA 1
ATOM 3609 C C . ARG A 1 457 ? 2.062 4.016 -22.699 1.00 84.94 457 ARG A C 1
ATOM 3611 O O . ARG A 1 457 ? 1.002 3.404 -22.806 1.00 84.94 457 ARG A O 1
ATOM 3618 N N . SER A 1 458 ? 3.023 3.634 -21.858 1.00 86.44 458 SER A N 1
ATOM 3619 C CA . SER A 1 458 ? 2.924 2.464 -20.976 1.00 86.44 458 SER A CA 1
ATOM 3620 C C . SER A 1 458 ? 1.862 2.632 -19.882 1.00 86.44 458 SER A C 1
ATOM 3622 O O . SER A 1 458 ? 1.276 1.643 -19.448 1.00 86.44 458 SER A O 1
ATOM 3624 N N . GLY A 1 459 ? 1.565 3.872 -19.477 1.00 88.50 459 GLY A N 1
ATOM 3625 C CA . GLY A 1 459 ? 0.504 4.199 -18.525 1.00 88.50 459 GLY A CA 1
ATOM 3626 C C . GLY A 1 459 ? -0.886 3.833 -19.047 1.00 88.50 459 GLY A C 1
ATOM 3627 O O . GLY A 1 459 ? -1.673 3.253 -18.305 1.00 88.50 459 GLY A O 1
ATOM 3628 N N . TYR A 1 460 ? -1.169 4.068 -20.332 1.00 91.56 460 TYR A N 1
ATOM 3629 C CA . TYR A 1 460 ? -2.445 3.669 -20.944 1.00 91.56 460 TYR A CA 1
ATOM 3630 C C . TYR A 1 460 ? -2.641 2.149 -20.934 1.00 91.56 460 TYR A C 1
ATOM 3632 O O . TYR A 1 460 ? -3.709 1.661 -20.564 1.00 91.56 460 TYR A O 1
ATOM 3640 N N . VAL A 1 461 ? -1.590 1.393 -21.270 1.00 92.62 461 VAL A N 1
ATOM 3641 C CA . VAL A 1 461 ? -1.613 -0.078 -21.235 1.00 92.62 461 VAL A CA 1
ATOM 3642 C C . VAL A 1 461 ? -1.828 -0.581 -19.806 1.00 92.62 461 VAL A C 1
ATOM 3644 O O . VAL A 1 461 ? -2.701 -1.418 -19.570 1.00 92.62 461 VAL A O 1
ATOM 3647 N N . ALA A 1 462 ? -1.085 -0.035 -18.837 1.00 94.94 462 ALA A N 1
ATOM 3648 C CA . ALA A 1 462 ? -1.249 -0.371 -17.425 1.00 94.94 462 ALA A CA 1
ATOM 3649 C C . ALA A 1 462 ? -2.671 -0.089 -16.928 1.00 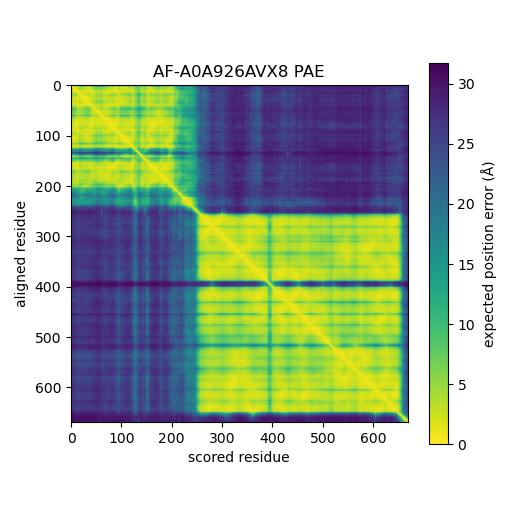94.94 462 ALA A C 1
ATOM 3651 O O . ALA A 1 462 ? -3.256 -0.916 -16.228 1.00 94.94 462 ALA A O 1
ATOM 3652 N N . LEU A 1 463 ? -3.244 1.051 -17.317 1.00 95.50 463 LEU A N 1
ATOM 3653 C CA . LEU A 1 463 ? -4.588 1.437 -16.920 1.00 95.50 463 LEU A CA 1
ATOM 3654 C C . LEU A 1 463 ? -5.638 0.444 -17.435 1.00 95.50 463 LEU A C 1
ATOM 3656 O O . LEU A 1 463 ? -6.474 -0.009 -16.655 1.00 95.50 463 LEU A O 1
ATOM 3660 N N . ILE A 1 464 ? -5.568 0.061 -18.713 1.00 96.19 464 ILE A N 1
ATOM 3661 C CA . ILE A 1 464 ? -6.489 -0.925 -19.299 1.00 96.19 464 ILE A CA 1
ATOM 3662 C C . ILE A 1 464 ? -6.384 -2.260 -18.555 1.00 96.19 464 ILE A C 1
ATOM 3664 O O . ILE A 1 464 ? -7.407 -2.815 -18.156 1.00 96.19 464 ILE A O 1
ATOM 3668 N N . ILE A 1 465 ? -5.166 -2.751 -18.297 1.00 97.25 465 ILE A N 1
ATOM 3669 C CA . ILE A 1 465 ? -4.952 -4.004 -17.554 1.00 97.25 465 ILE A CA 1
ATOM 3670 C C . ILE A 1 465 ? -5.590 -3.926 -16.163 1.00 97.25 465 ILE A C 1
ATOM 3672 O O . ILE A 1 465 ? -6.311 -4.845 -15.767 1.00 97.25 465 ILE A O 1
ATOM 3676 N N . VAL A 1 466 ? -5.369 -2.827 -15.433 1.00 98.00 466 VAL A N 1
ATOM 3677 C CA . VAL A 1 466 ? -5.931 -2.635 -14.090 1.00 98.00 466 VAL A CA 1
ATOM 3678 C C . VAL A 1 466 ? -7.453 -2.601 -14.124 1.00 98.00 466 VAL A C 1
ATOM 3680 O O . VAL A 1 466 ? -8.085 -3.290 -13.325 1.00 98.00 466 VAL A O 1
ATOM 3683 N N . LEU A 1 467 ? -8.050 -1.843 -15.045 1.00 97.19 467 LEU A N 1
ATOM 3684 C CA . LEU A 1 467 ? -9.501 -1.709 -15.142 1.00 97.19 467 LEU A CA 1
ATOM 3685 C C . LEU A 1 467 ? -10.177 -3.017 -15.569 1.00 97.19 467 LEU A C 1
ATOM 3687 O O . LEU A 1 467 ? -11.183 -3.394 -14.971 1.00 97.19 467 LEU A O 1
ATOM 3691 N N . VAL A 1 468 ? -9.612 -3.749 -16.535 1.00 97.81 468 VAL A N 1
ATOM 3692 C CA . VAL A 1 468 ? -10.130 -5.063 -16.955 1.00 97.81 468 VAL A CA 1
ATOM 3693 C C . VAL A 1 468 ? -10.017 -6.075 -15.815 1.00 97.81 468 VAL A C 1
ATOM 3695 O O . VAL A 1 468 ? -11.000 -6.732 -15.470 1.00 97.81 468 VAL A O 1
ATOM 3698 N N . ALA A 1 469 ? -8.850 -6.184 -15.174 1.00 96.88 469 ALA A N 1
ATOM 3699 C CA . ALA A 1 469 ? -8.660 -7.111 -14.060 1.00 96.88 469 ALA A CA 1
ATOM 3700 C C . ALA A 1 469 ? -9.556 -6.758 -12.856 1.00 96.88 469 ALA A C 1
ATOM 3702 O O . ALA A 1 469 ? -10.126 -7.653 -12.225 1.00 96.88 469 ALA A O 1
ATOM 3703 N N . ALA A 1 470 ? -9.750 -5.465 -12.572 1.00 95.94 470 ALA A N 1
ATOM 3704 C CA . ALA A 1 470 ? -10.689 -4.992 -11.560 1.00 95.94 470 ALA A CA 1
ATOM 3705 C C . ALA A 1 470 ? -12.142 -5.331 -11.930 1.00 95.94 470 ALA A C 1
ATOM 3707 O O . ALA A 1 470 ? -12.860 -5.871 -11.090 1.00 95.94 470 ALA A O 1
ATOM 3708 N N . ALA A 1 471 ? -12.564 -5.093 -13.177 1.00 95.50 471 ALA A N 1
ATOM 3709 C CA . ALA A 1 471 ? -13.901 -5.433 -13.669 1.00 95.50 471 ALA A CA 1
ATOM 3710 C C . ALA A 1 471 ? -14.208 -6.931 -13.495 1.00 95.50 471 ALA A C 1
ATOM 3712 O O . ALA A 1 471 ? -15.266 -7.306 -12.984 1.00 95.50 471 ALA A O 1
ATOM 3713 N N . LEU A 1 472 ? -13.251 -7.793 -13.856 1.00 96.25 472 LEU A N 1
ATOM 3714 C CA . LEU A 1 472 ? -13.374 -9.247 -13.744 1.00 96.25 472 LEU A CA 1
ATOM 3715 C C . LEU A 1 472 ? -13.377 -9.742 -12.288 1.00 96.25 472 LEU A C 1
ATOM 3717 O O . LEU A 1 472 ? -14.095 -10.697 -11.966 1.00 96.25 472 LEU A O 1
ATOM 3721 N N . GLY A 1 473 ? -12.570 -9.123 -11.420 1.00 94.50 473 GLY A N 1
ATOM 3722 C CA . GLY A 1 473 ? -12.319 -9.612 -10.064 1.00 94.50 473 GLY A CA 1
ATOM 3723 C C . GLY A 1 473 ? -13.169 -8.983 -8.955 1.00 94.50 473 GLY A C 1
ATOM 3724 O O . GLY A 1 473 ? -13.451 -9.665 -7.970 1.00 94.50 473 GLY A O 1
ATOM 3725 N N . LEU A 1 474 ? -13.580 -7.716 -9.084 1.00 94.44 474 LEU A N 1
ATOM 3726 C CA . LEU A 1 474 ? -14.369 -7.006 -8.065 1.00 94.44 474 LEU A CA 1
ATOM 3727 C C . LEU A 1 474 ? -15.879 -7.227 -8.224 1.00 94.44 474 LEU A C 1
ATOM 3729 O O . LEU A 1 474 ? -16.589 -7.266 -7.220 1.00 94.44 474 LEU A O 1
ATOM 3733 N N . TRP A 1 475 ? -16.363 -7.408 -9.457 1.00 93.88 475 TRP A N 1
ATOM 3734 C CA . TRP A 1 475 ? -17.788 -7.558 -9.769 1.00 93.88 475 TRP A CA 1
ATOM 3735 C C . TRP A 1 475 ? -18.126 -8.933 -10.366 1.00 93.88 475 TRP A C 1
ATOM 3737 O O . TRP A 1 475 ? -17.274 -9.652 -10.904 1.00 93.88 475 TRP A O 1
ATOM 3747 N N . ARG A 1 476 ? -19.404 -9.323 -10.259 1.00 92.62 476 ARG A N 1
ATOM 3748 C CA . ARG A 1 476 ? -19.945 -10.615 -10.725 1.00 92.62 476 ARG A CA 1
ATOM 3749 C C . ARG A 1 476 ? -21.263 -10.425 -11.484 1.00 92.62 476 ARG A C 1
ATOM 3751 O O . ARG A 1 476 ? -21.946 -9.422 -11.302 1.00 92.62 476 ARG A O 1
ATOM 3758 N N . GLY A 1 477 ? -21.619 -11.393 -12.332 1.00 94.44 477 GLY A N 1
ATOM 3759 C CA . GLY A 1 477 ? -22.878 -11.385 -13.091 1.00 94.44 477 GLY A CA 1
ATOM 3760 C C . GLY A 1 477 ? -23.030 -10.154 -13.993 1.00 94.44 477 GLY A C 1
ATOM 3761 O O . GLY A 1 477 ? -22.074 -9.740 -14.648 1.00 94.44 477 GLY A O 1
ATOM 3762 N N . ARG A 1 478 ? -24.224 -9.544 -13.996 1.00 94.25 478 ARG A N 1
ATOM 3763 C CA . ARG A 1 478 ? -24.535 -8.352 -14.805 1.00 94.25 478 ARG A CA 1
ATOM 3764 C C . ARG A 1 478 ? -23.618 -7.162 -14.498 1.00 94.25 478 ARG A C 1
ATOM 3766 O O . ARG A 1 478 ? -23.212 -6.473 -15.427 1.00 94.25 478 ARG A O 1
ATOM 3773 N N . GLU A 1 479 ? -23.244 -6.945 -13.233 1.00 92.00 479 GLU A N 1
ATOM 3774 C CA . GLU A 1 479 ? -22.357 -5.834 -12.843 1.00 92.00 479 GLU A CA 1
ATOM 3775 C C . GLU A 1 479 ? -20.974 -5.949 -13.511 1.00 92.00 479 GLU A C 1
ATOM 3777 O O . GLU A 1 479 ? -20.414 -4.944 -13.939 1.00 92.00 479 GLU A O 1
ATOM 3782 N N . ARG A 1 480 ? -20.452 -7.175 -13.687 1.00 96.06 480 ARG A N 1
ATOM 3783 C CA . ARG A 1 480 ? -19.204 -7.419 -14.433 1.00 96.06 480 ARG A CA 1
ATOM 3784 C C . ARG A 1 480 ? -19.341 -7.030 -15.904 1.00 96.06 480 ARG A C 1
ATOM 3786 O O . ARG A 1 480 ? -18.437 -6.402 -16.442 1.00 96.06 480 ARG A O 1
ATOM 3793 N N . GLY A 1 481 ? -20.451 -7.403 -16.544 1.00 95.62 481 GLY A N 1
ATOM 3794 C CA . GLY A 1 481 ? -20.719 -7.049 -17.942 1.00 95.62 481 GLY A CA 1
ATOM 3795 C C . GLY A 1 481 ? -20.785 -5.535 -18.145 1.00 95.62 481 GLY A C 1
ATOM 3796 O O . GLY A 1 481 ? -20.141 -5.009 -19.047 1.00 95.62 481 GLY A O 1
ATOM 3797 N N . VAL A 1 482 ? -21.478 -4.826 -17.246 1.00 95.75 482 VAL A N 1
ATOM 3798 C CA . VAL A 1 482 ? -21.548 -3.355 -17.252 1.00 95.75 482 VAL A CA 1
ATOM 3799 C C . VAL A 1 482 ? -20.171 -2.729 -17.025 1.00 95.75 482 VAL A C 1
ATOM 3801 O O . VAL A 1 482 ? -19.807 -1.802 -17.740 1.00 95.75 482 VAL A O 1
ATOM 3804 N N . ALA A 1 483 ? -19.381 -3.245 -16.078 1.00 94.62 483 ALA A N 1
ATOM 3805 C CA . ALA A 1 483 ? -18.032 -2.745 -15.827 1.00 94.62 483 ALA A CA 1
ATOM 3806 C C . ALA A 1 483 ? -17.117 -2.928 -17.049 1.00 94.62 483 ALA A C 1
ATOM 3808 O O . ALA A 1 483 ? -16.445 -1.982 -17.444 1.00 94.62 483 ALA A O 1
ATOM 3809 N N . LEU A 1 484 ? -17.127 -4.106 -17.686 1.00 97.19 484 LEU A N 1
ATOM 3810 C CA . LEU A 1 484 ? -16.344 -4.375 -18.898 1.00 97.19 484 LEU A CA 1
ATOM 3811 C C . LEU A 1 484 ? -16.767 -3.485 -20.070 1.00 97.19 484 LEU A C 1
ATOM 3813 O O . LEU A 1 484 ? -15.905 -2.921 -20.741 1.00 97.19 484 LEU A O 1
ATOM 3817 N N . LEU A 1 485 ? -18.074 -3.309 -20.282 1.00 97.25 485 LEU A N 1
ATOM 3818 C CA . LEU A 1 485 ? -18.586 -2.376 -21.284 1.00 97.25 485 LEU A CA 1
ATOM 3819 C C . LEU A 1 485 ? -18.127 -0.943 -20.985 1.00 97.25 485 LEU A C 1
ATOM 3821 O O . LEU A 1 485 ? -17.685 -0.243 -21.889 1.00 97.25 485 LEU A O 1
ATOM 3825 N N . GLY A 1 486 ? -18.160 -0.531 -19.716 1.00 95.31 486 GLY A N 1
ATOM 3826 C CA . GLY A 1 486 ? -17.641 0.761 -19.274 1.00 95.31 486 GLY A CA 1
ATOM 3827 C C . GLY A 1 486 ? -16.157 0.946 -19.595 1.00 95.31 486 GLY A C 1
ATOM 3828 O O . GLY A 1 486 ? -15.774 2.015 -20.060 1.00 95.31 486 GLY A O 1
ATOM 3829 N N . VAL A 1 487 ? -15.328 -0.092 -19.423 1.00 95.88 487 VAL A N 1
ATOM 3830 C CA . VAL A 1 487 ? -13.910 -0.052 -19.825 1.00 95.88 487 VAL A CA 1
ATOM 3831 C C . VAL A 1 487 ? -13.770 0.111 -21.338 1.00 95.88 487 VAL A C 1
ATOM 3833 O O . VAL A 1 487 ? -13.001 0.962 -21.772 1.00 95.88 487 VAL A O 1
ATOM 3836 N N . ILE A 1 488 ? -14.536 -0.638 -22.138 1.00 96.69 488 ILE A N 1
ATOM 3837 C CA . ILE A 1 488 ? -14.512 -0.535 -23.608 1.00 96.69 488 ILE A CA 1
ATOM 3838 C C . ILE A 1 488 ? -14.888 0.880 -24.059 1.00 96.69 488 ILE A C 1
ATOM 3840 O O . ILE A 1 488 ? -14.158 1.490 -24.838 1.00 96.69 488 ILE A O 1
ATOM 3844 N N . VAL A 1 489 ? -15.991 1.421 -23.536 1.00 96.00 489 VAL A N 1
ATOM 3845 C CA . VAL A 1 489 ? -16.457 2.778 -23.853 1.00 96.00 489 VAL A CA 1
ATOM 3846 C C . VAL A 1 489 ? -15.431 3.819 -23.414 1.00 96.00 489 VAL A C 1
ATOM 3848 O O . VAL A 1 489 ? -15.129 4.731 -24.177 1.00 96.00 489 VAL A O 1
ATOM 3851 N N . LEU A 1 490 ? -14.849 3.679 -22.220 1.00 93.62 490 LEU A N 1
ATOM 3852 C CA . LEU A 1 490 ? -13.811 4.585 -21.733 1.00 93.62 490 LEU A CA 1
ATOM 3853 C C . LEU A 1 490 ? -12.576 4.567 -22.641 1.00 93.62 490 LEU A C 1
ATOM 3855 O O . LEU A 1 490 ? -12.059 5.628 -22.980 1.00 93.62 490 LEU A O 1
ATOM 3859 N N . THR A 1 491 ? -12.106 3.386 -23.050 1.00 92.81 491 THR A N 1
ATOM 3860 C CA . THR A 1 491 ? -10.956 3.252 -23.953 1.00 92.81 491 THR A CA 1
ATOM 3861 C C . THR A 1 491 ? -11.258 3.832 -25.334 1.00 92.81 491 THR A C 1
ATOM 3863 O O . THR A 1 491 ? -10.443 4.595 -25.847 1.00 92.81 491 THR A O 1
ATOM 3866 N N . ALA A 1 492 ? -12.427 3.540 -25.912 1.00 92.56 492 ALA A N 1
ATOM 3867 C CA . ALA A 1 492 ? -12.840 4.090 -27.203 1.00 92.56 492 ALA A CA 1
ATOM 3868 C C . ALA A 1 492 ? -12.935 5.624 -27.160 1.00 92.56 492 ALA A C 1
ATOM 3870 O O . ALA A 1 492 ? -12.366 6.303 -28.012 1.00 92.56 492 ALA A O 1
ATOM 3871 N N . SER A 1 493 ? -13.567 6.172 -26.119 1.00 90.62 493 SER A N 1
ATOM 3872 C CA . SER A 1 493 ? -13.648 7.616 -25.893 1.00 90.62 493 SER A CA 1
ATOM 3873 C C . SER A 1 493 ? -12.267 8.243 -25.707 1.00 90.62 493 SER A C 1
ATOM 3875 O O . SER A 1 493 ? -11.984 9.276 -26.302 1.00 90.62 493 SER A O 1
ATOM 3877 N N . ALA A 1 494 ? -11.375 7.620 -24.931 1.00 89.31 494 ALA A N 1
ATOM 3878 C CA . ALA A 1 494 ? -10.020 8.132 -24.747 1.00 89.31 494 ALA A CA 1
ATOM 3879 C C . ALA A 1 494 ? -9.253 8.198 -26.078 1.00 89.31 494 ALA A C 1
ATOM 3881 O O . ALA A 1 494 ? -8.608 9.204 -26.351 1.00 89.31 494 ALA A O 1
ATOM 3882 N N . VAL A 1 495 ? -9.357 7.171 -26.929 1.00 89.25 495 VAL A N 1
ATOM 3883 C CA . VAL A 1 495 ? -8.718 7.159 -28.258 1.00 89.25 495 VAL A CA 1
ATOM 3884 C C . VAL A 1 495 ? -9.321 8.217 -29.188 1.00 89.25 495 VAL A C 1
ATOM 3886 O O . VAL A 1 495 ? -8.573 8.893 -29.890 1.00 89.25 495 VAL A O 1
ATOM 3889 N N . G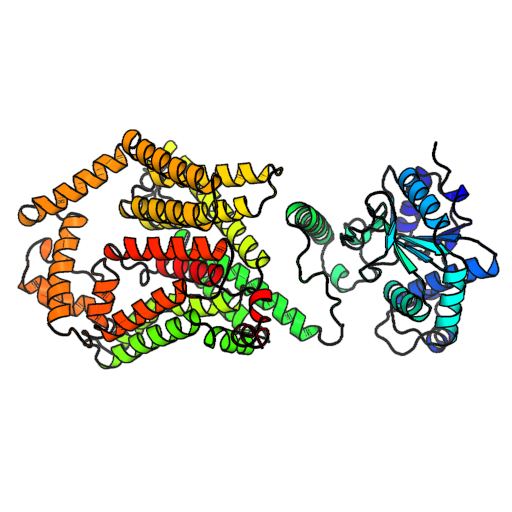LN A 1 496 ? -10.645 8.387 -29.175 1.00 90.56 496 GLN A N 1
ATOM 3890 C CA . GLN A 1 496 ? -11.345 9.345 -30.036 1.00 90.56 496 GLN A CA 1
ATOM 3891 C C . GLN A 1 496 ? -11.081 10.804 -29.638 1.00 90.56 496 GLN A C 1
ATOM 3893 O O . GLN A 1 496 ? -10.888 11.655 -30.501 1.00 90.56 496 GLN A O 1
ATOM 3898 N N . PHE A 1 497 ? -11.102 11.102 -28.336 1.00 88.50 497 PHE A N 1
ATOM 3899 C CA . PHE A 1 497 ? -11.076 12.474 -27.821 1.00 88.50 497 PHE A CA 1
ATOM 3900 C C . PHE A 1 497 ? -9.700 12.934 -27.323 1.00 88.50 497 PHE A C 1
ATOM 3902 O O . PHE A 1 497 ? -9.549 14.111 -27.007 1.00 88.50 497 PHE A O 1
ATOM 3909 N N . SER A 1 498 ? -8.694 12.055 -27.247 1.00 85.31 498 SER A N 1
ATOM 3910 C CA . SER A 1 498 ? -7.322 12.425 -26.868 1.00 85.31 498 SER A CA 1
ATOM 3911 C C . SER A 1 498 ? -6.366 12.314 -28.065 1.00 85.31 498 SER A C 1
ATOM 3913 O O . SER A 1 498 ? -5.800 11.240 -28.304 1.00 85.31 498 SER A O 1
ATOM 3915 N N . PRO A 1 499 ? -6.105 13.421 -28.797 1.00 82.31 499 PRO A N 1
ATOM 3916 C CA . PRO A 1 499 ? -5.097 13.465 -29.864 1.00 82.31 499 PRO A CA 1
ATOM 3917 C C . PRO A 1 499 ? -3.711 13.023 -29.388 1.00 82.31 499 PRO A C 1
ATOM 3919 O O . PRO A 1 499 ? -2.914 12.482 -30.147 1.00 82.31 499 PRO A O 1
ATOM 3922 N N . LEU A 1 500 ? -3.430 13.220 -28.100 1.00 79.12 500 LEU A N 1
ATOM 3923 C CA . LEU A 1 500 ? -2.187 12.821 -27.462 1.00 79.12 500 LEU A CA 1
ATOM 3924 C C . LEU A 1 500 ? -1.949 11.307 -27.557 1.00 79.12 500 LEU A C 1
ATOM 3926 O O . LEU A 1 500 ? -0.824 10.887 -27.817 1.00 79.12 500 LEU A O 1
ATOM 3930 N N . ILE A 1 501 ? -2.985 10.481 -27.380 1.00 84.06 501 ILE A N 1
ATOM 3931 C CA . ILE A 1 501 ? -2.853 9.020 -27.476 1.00 84.06 501 ILE A CA 1
ATOM 3932 C C . ILE A 1 501 ? -2.475 8.638 -28.909 1.00 84.06 501 ILE A C 1
ATOM 3934 O O . ILE A 1 501 ? -1.460 7.973 -29.128 1.00 84.06 501 ILE A O 1
ATOM 3938 N N . THR A 1 502 ? -3.247 9.094 -29.894 1.00 84.31 502 THR A N 1
ATOM 3939 C CA . THR A 1 502 ? -3.034 8.740 -31.304 1.00 84.31 502 THR A CA 1
ATOM 3940 C C . THR A 1 502 ? -1.687 9.246 -31.828 1.00 84.31 502 THR A C 1
ATOM 3942 O O . THR A 1 502 ? -0.956 8.478 -32.458 1.00 84.31 502 THR A O 1
ATOM 3945 N N . GLN A 1 503 ? -1.285 10.476 -31.490 1.00 85.19 503 GLN A N 1
ATOM 3946 C CA . GLN A 1 503 ? 0.029 11.032 -31.839 1.00 85.19 503 GLN A CA 1
ATOM 3947 C C . GLN A 1 503 ? 1.185 10.256 -31.197 1.00 85.19 503 GLN A C 1
ATOM 3949 O O . GLN A 1 503 ? 2.178 9.963 -31.856 1.00 85.19 503 GLN A O 1
ATOM 3954 N N . ARG A 1 504 ? 1.073 9.869 -29.921 1.00 82.81 504 ARG A N 1
ATOM 3955 C CA . ARG A 1 504 ? 2.156 9.158 -29.220 1.00 82.81 504 ARG A CA 1
ATOM 3956 C C . ARG A 1 504 ? 2.364 7.744 -29.742 1.00 82.81 504 ARG A C 1
ATOM 3958 O O . ARG A 1 504 ? 3.509 7.309 -29.852 1.00 82.81 504 ARG A O 1
ATOM 3965 N N . PHE A 1 505 ? 1.287 7.017 -30.030 1.00 86.12 505 PHE A N 1
ATOM 3966 C CA . PHE A 1 505 ? 1.398 5.665 -30.578 1.00 86.12 505 PHE A CA 1
ATOM 3967 C C . PHE A 1 505 ? 1.864 5.680 -32.038 1.00 86.12 505 PHE A C 1
ATOM 3969 O O . PHE A 1 505 ? 2.734 4.886 -32.386 1.00 86.12 505 PHE A O 1
ATOM 3976 N N . SER A 1 506 ? 1.368 6.604 -32.868 1.00 87.44 506 SER A N 1
ATOM 3977 C CA . SER A 1 506 ? 1.848 6.750 -34.252 1.00 87.44 506 SER A CA 1
ATOM 3978 C C . SER A 1 506 ? 3.323 7.158 -34.312 1.00 87.44 506 SER A C 1
ATOM 3980 O O . SER A 1 506 ? 4.092 6.504 -35.013 1.00 87.44 506 SER A O 1
ATOM 3982 N N . ALA A 1 507 ? 3.749 8.134 -33.501 1.00 85.81 507 ALA A N 1
ATOM 3983 C CA . ALA A 1 507 ? 5.157 8.514 -33.384 1.00 85.81 507 ALA A CA 1
ATOM 3984 C C . ALA A 1 507 ? 6.034 7.338 -32.932 1.00 85.81 507 ALA A C 1
ATOM 3986 O O . ALA A 1 507 ? 7.084 7.106 -33.514 1.00 85.81 507 ALA A O 1
ATOM 3987 N N . ALA A 1 508 ? 5.583 6.534 -31.960 1.00 85.25 508 ALA A N 1
ATOM 3988 C CA . ALA A 1 508 ? 6.317 5.344 -31.516 1.00 85.25 508 ALA A CA 1
ATOM 3989 C C . ALA A 1 508 ? 6.567 4.345 -32.655 1.00 85.25 508 ALA A C 1
ATOM 3991 O O . ALA A 1 508 ? 7.655 3.788 -32.774 1.00 85.25 508 ALA A O 1
ATOM 3992 N N . VAL A 1 509 ? 5.537 4.095 -33.467 1.00 87.62 509 VAL A N 1
ATOM 3993 C CA . VAL A 1 509 ? 5.622 3.176 -34.605 1.00 87.62 509 VAL A CA 1
ATOM 3994 C C . VAL A 1 509 ? 6.577 3.730 -35.657 1.00 87.62 509 VAL A C 1
ATOM 3996 O O . VAL A 1 509 ? 7.394 2.978 -36.187 1.00 87.62 509 VAL A O 1
ATOM 3999 N N . GLU A 1 510 ? 6.510 5.031 -35.930 1.00 87.38 510 GLU A N 1
ATOM 4000 C CA . GLU A 1 510 ? 7.385 5.671 -36.909 1.00 87.38 510 GLU A CA 1
ATOM 4001 C C . GLU A 1 510 ? 8.848 5.714 -36.440 1.00 87.38 510 GLU A C 1
ATOM 4003 O O . GLU A 1 510 ? 9.743 5.383 -37.212 1.00 87.38 510 GLU A O 1
ATOM 4008 N N . GLU A 1 511 ? 9.094 5.999 -35.155 1.00 87.56 511 GLU A N 1
ATOM 4009 C CA . GLU A 1 511 ? 10.422 5.943 -34.526 1.00 87.56 511 GLU A CA 1
ATOM 4010 C C . GLU A 1 511 ? 11.075 4.565 -34.697 1.00 87.56 511 GLU A C 1
ATOM 4012 O O . GLU A 1 511 ? 12.260 4.476 -35.013 1.00 87.56 511 GLU A O 1
ATOM 4017 N N . VAL A 1 512 ? 10.309 3.483 -34.509 1.00 85.56 512 VAL A N 1
ATOM 4018 C CA . VAL A 1 512 ? 10.811 2.111 -34.687 1.00 85.56 512 VAL A CA 1
ATOM 4019 C C . VAL A 1 512 ? 11.086 1.814 -36.162 1.00 85.56 512 VAL A C 1
ATOM 4021 O O . VAL A 1 512 ? 12.137 1.259 -36.480 1.00 85.56 512 VAL A O 1
ATOM 4024 N N . LYS A 1 513 ? 10.182 2.200 -37.072 1.00 86.44 513 LYS A N 1
ATOM 4025 C CA . LYS A 1 513 ? 10.335 1.965 -38.519 1.00 86.44 513 LYS A CA 1
ATOM 4026 C C . LYS A 1 513 ? 11.522 2.715 -39.119 1.00 86.44 513 LYS A C 1
ATOM 4028 O O . LYS A 1 513 ? 12.217 2.177 -39.976 1.00 86.44 513 LYS A O 1
ATOM 4033 N N . GLN A 1 514 ? 11.751 3.950 -38.686 1.00 84.69 514 GLN A N 1
ATOM 4034 C CA . GLN A 1 514 ? 12.801 4.814 -39.226 1.00 84.69 514 GLN A CA 1
ATOM 4035 C C . GLN A 1 514 ? 14.122 4.719 -38.454 1.00 84.69 514 GLN A C 1
ATOM 4037 O O . GLN A 1 514 ? 15.067 5.437 -38.779 1.00 84.69 514 GLN A O 1
ATOM 4042 N N . ASN A 1 515 ? 14.226 3.829 -37.462 1.00 81.06 515 ASN A N 1
ATOM 4043 C CA . ASN A 1 515 ? 15.354 3.784 -36.531 1.00 81.06 515 ASN A CA 1
ATOM 4044 C C . ASN A 1 515 ? 16.730 3.651 -37.212 1.00 81.06 515 ASN A C 1
ATOM 4046 O O . ASN A 1 515 ? 17.727 4.233 -36.780 1.00 81.06 515 ASN A O 1
ATOM 4050 N N . GLU A 1 516 ? 16.806 2.898 -38.310 1.00 74.88 516 GLU A N 1
ATOM 4051 C CA . GLU A 1 516 ? 18.058 2.743 -39.053 1.00 74.88 516 GLU A CA 1
ATOM 4052 C C . GLU A 1 516 ? 18.538 4.062 -39.664 1.00 74.88 516 GLU A C 1
ATOM 4054 O O . GLU A 1 516 ? 19.734 4.350 -39.599 1.00 74.88 516 GLU A O 1
ATOM 4059 N N . LYS A 1 517 ? 17.600 4.874 -40.169 1.00 77.75 517 LYS A N 1
ATOM 4060 C CA . LYS A 1 517 ? 17.832 6.136 -40.890 1.00 77.75 517 LYS A CA 1
ATOM 4061 C C . LYS A 1 517 ? 17.774 7.376 -39.989 1.00 77.75 517 LYS A C 1
ATOM 4063 O O . LYS A 1 517 ? 18.019 8.482 -40.465 1.00 77.75 517 LYS A O 1
ATOM 4068 N N . ALA A 1 518 ? 17.433 7.215 -38.710 1.00 78.81 518 ALA A N 1
ATOM 4069 C CA . ALA A 1 518 ? 17.270 8.322 -37.778 1.00 78.81 518 ALA A CA 1
ATOM 4070 C C . ALA A 1 518 ? 18.604 9.042 -37.518 1.00 78.81 518 ALA A C 1
ATOM 4072 O O . ALA A 1 518 ? 19.576 8.451 -37.038 1.00 78.81 518 ALA A O 1
ATOM 4073 N N . VAL A 1 519 ? 18.627 10.344 -37.814 1.00 74.12 519 VAL A N 1
ATOM 4074 C CA . VAL A 1 519 ? 19.796 11.219 -37.613 1.00 74.12 519 VAL A CA 1
ATOM 4075 C C . VAL A 1 519 ? 19.947 11.624 -36.140 1.00 74.12 519 VAL A C 1
ATOM 4077 O O . VAL A 1 519 ? 21.062 11.836 -35.669 1.00 74.12 519 VAL A O 1
ATOM 4080 N N . ALA A 1 520 ? 18.839 11.680 -35.396 1.00 83.50 520 ALA A N 1
ATOM 4081 C CA . ALA A 1 520 ? 18.796 12.057 -33.986 1.00 83.50 520 ALA A CA 1
ATOM 4082 C C . ALA A 1 520 ? 18.255 10.922 -33.103 1.00 83.50 520 ALA A C 1
ATOM 4084 O O . ALA A 1 520 ? 17.510 10.056 -33.564 1.00 83.50 520 ALA A O 1
ATOM 4085 N N . ILE A 1 521 ? 18.618 10.960 -31.818 1.00 84.56 521 ILE A N 1
ATOM 4086 C CA . ILE A 1 521 ? 18.153 10.006 -30.808 1.00 84.56 521 ILE A CA 1
ATOM 4087 C C . ILE A 1 521 ? 16.646 10.153 -30.553 1.00 84.56 521 ILE A C 1
ATOM 4089 O O . ILE A 1 521 ? 16.145 11.261 -30.362 1.00 84.56 521 ILE A O 1
ATOM 4093 N N . THR A 1 522 ? 15.930 9.028 -30.516 1.00 86.81 522 THR A N 1
ATOM 4094 C CA . THR A 1 522 ? 14.505 8.951 -30.150 1.00 86.81 522 THR A CA 1
ATOM 4095 C C . THR A 1 522 ? 14.293 7.961 -29.006 1.00 86.81 522 THR A C 1
ATOM 4097 O O . THR A 1 522 ? 15.105 7.052 -28.808 1.00 86.81 522 THR A O 1
ATOM 4100 N N . ASP A 1 523 ? 13.189 8.110 -28.262 1.00 84.06 523 ASP A N 1
ATOM 4101 C CA . ASP A 1 523 ? 12.866 7.265 -27.103 1.00 84.06 523 ASP A CA 1
ATOM 4102 C C . ASP A 1 523 ? 12.808 5.774 -27.463 1.00 84.06 523 ASP A C 1
ATOM 4104 O O . ASP A 1 523 ? 13.331 4.937 -26.724 1.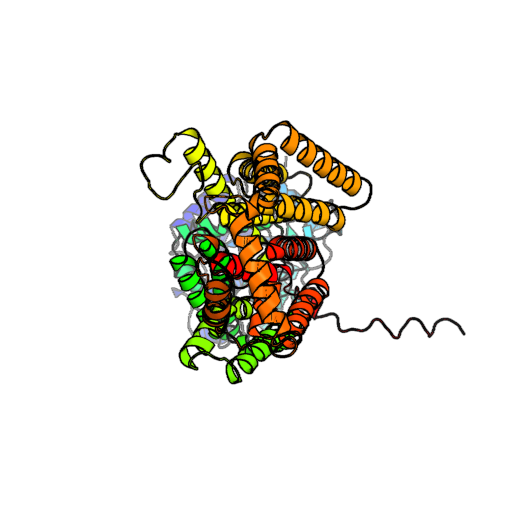00 84.06 523 ASP A O 1
ATOM 4108 N N . MET A 1 524 ? 12.150 5.421 -28.575 1.00 88.00 524 MET A N 1
ATOM 4109 C CA . MET A 1 524 ? 12.090 4.030 -29.029 1.00 88.00 524 MET A CA 1
ATOM 4110 C C . MET A 1 524 ? 13.341 3.610 -29.794 1.00 88.00 524 MET A C 1
ATOM 4112 O O . MET A 1 524 ? 13.776 2.470 -29.639 1.00 88.00 524 MET A O 1
ATOM 4116 N N . GLY A 1 525 ? 13.947 4.511 -30.570 1.00 89.38 525 GLY A N 1
ATOM 4117 C CA . GLY A 1 525 ? 15.124 4.191 -31.371 1.00 89.38 525 GLY A CA 1
ATOM 4118 C C . GLY A 1 525 ? 16.312 3.745 -30.523 1.00 89.38 525 GLY A C 1
ATOM 4119 O O . GLY A 1 525 ? 16.934 2.720 -30.813 1.00 89.38 525 GLY A O 1
ATOM 4120 N N . ILE A 1 526 ? 16.570 4.438 -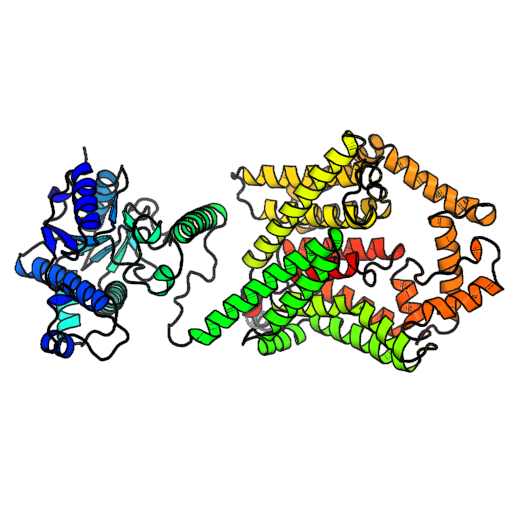29.405 1.00 90.62 526 ILE A N 1
ATOM 4121 C CA . ILE A 1 526 ? 17.634 4.036 -28.477 1.00 90.62 526 ILE A CA 1
ATOM 4122 C C . ILE A 1 526 ? 17.336 2.709 -27.786 1.00 90.62 526 ILE A C 1
ATOM 4124 O O . ILE A 1 526 ? 18.239 1.893 -27.630 1.00 90.62 526 ILE A O 1
ATOM 4128 N N . ARG A 1 527 ? 16.074 2.432 -27.439 1.00 92.88 527 ARG A N 1
ATOM 4129 C CA . ARG A 1 527 ? 15.685 1.163 -26.803 1.00 92.88 527 ARG A CA 1
ATOM 4130 C C . ARG A 1 527 ? 15.900 -0.033 -27.719 1.00 92.88 527 ARG A C 1
ATOM 4132 O O . ARG A 1 527 ? 16.311 -1.079 -27.235 1.00 92.88 527 ARG A O 1
ATOM 4139 N N . VAL A 1 528 ? 15.677 0.121 -29.025 1.00 92.50 528 VAL A N 1
ATOM 4140 C CA . VAL A 1 528 ? 15.970 -0.937 -30.005 1.00 92.50 528 VAL A CA 1
ATOM 4141 C C . VAL A 1 528 ? 17.458 -1.296 -29.979 1.00 92.50 528 VAL A C 1
ATOM 4143 O O . VAL A 1 528 ? 17.789 -2.476 -29.891 1.00 92.50 528 VAL A O 1
ATOM 4146 N N . VAL A 1 529 ? 18.347 -0.296 -29.975 1.00 93.62 529 VAL A N 1
ATOM 4147 C CA . VAL A 1 529 ? 19.798 -0.529 -29.853 1.00 93.62 529 VAL A CA 1
ATOM 4148 C C . VAL A 1 529 ? 20.136 -1.158 -28.504 1.00 93.62 529 VAL A C 1
ATOM 4150 O O . VAL A 1 529 ? 20.873 -2.142 -28.445 1.00 93.62 529 VAL A O 1
ATOM 4153 N N . MET A 1 530 ? 19.546 -0.642 -27.420 1.00 95.69 530 MET A N 1
ATOM 4154 C CA . MET A 1 530 ? 19.754 -1.191 -26.084 1.00 95.69 530 MET A CA 1
ATOM 4155 C C . MET A 1 530 ? 19.390 -2.675 -26.029 1.00 95.69 530 MET A C 1
ATOM 4157 O O . MET A 1 530 ? 20.160 -3.468 -25.492 1.00 95.69 530 MET A O 1
ATOM 4161 N N . TRP A 1 531 ? 18.246 -3.072 -26.588 1.00 96.06 531 TRP A N 1
ATOM 4162 C CA . TRP A 1 531 ? 17.779 -4.458 -26.572 1.00 96.06 531 TRP A CA 1
ATOM 4163 C C . TRP A 1 531 ? 18.588 -5.378 -27.479 1.00 96.06 531 TRP A C 1
ATOM 4165 O O . TRP A 1 531 ? 18.812 -6.522 -27.088 1.00 96.06 531 TRP A O 1
ATOM 4175 N N . ASP A 1 532 ? 19.071 -4.899 -28.628 1.00 95.50 532 ASP A N 1
ATOM 4176 C CA . ASP A 1 532 ? 19.968 -5.682 -29.485 1.00 95.50 532 ASP A CA 1
ATOM 4177 C C . ASP A 1 532 ? 21.288 -6.000 -28.767 1.00 95.50 532 ASP A C 1
ATOM 4179 O O . ASP A 1 532 ? 21.662 -7.167 -28.605 1.00 95.50 532 ASP A O 1
ATOM 4183 N N . VAL A 1 533 ? 21.944 -4.969 -28.227 1.00 96.69 533 VAL A N 1
ATOM 4184 C CA . VAL A 1 533 ? 23.197 -5.115 -27.474 1.00 96.69 533 VAL A CA 1
ATOM 4185 C C . VAL A 1 533 ? 22.994 -5.979 -26.229 1.00 96.69 533 VAL A C 1
ATOM 4187 O O . VAL A 1 533 ? 23.785 -6.881 -25.954 1.00 96.69 533 VAL A O 1
ATOM 4190 N N . THR A 1 534 ? 21.905 -5.758 -25.493 1.00 97.12 534 THR A N 1
ATOM 4191 C CA . THR A 1 534 ? 21.574 -6.555 -24.304 1.00 97.12 534 THR A CA 1
ATOM 4192 C C . THR A 1 534 ? 21.285 -8.011 -24.675 1.00 97.12 534 THR A C 1
ATOM 4194 O O . THR A 1 534 ? 21.709 -8.920 -23.968 1.00 97.12 534 THR A O 1
ATOM 4197 N N . GLY A 1 535 ? 20.627 -8.262 -25.809 1.00 97.44 535 GLY A N 1
ATOM 4198 C CA . GLY A 1 535 ? 20.404 -9.608 -26.331 1.00 97.44 535 GLY A CA 1
ATOM 4199 C C . GLY A 1 535 ? 21.705 -10.328 -26.687 1.00 97.44 535 GLY A C 1
ATOM 4200 O O . GLY A 1 535 ? 21.819 -11.530 -26.450 1.00 97.44 535 GLY A O 1
ATOM 4201 N N . ALA A 1 536 ? 22.708 -9.607 -27.197 1.00 97.00 536 ALA A N 1
ATOM 4202 C CA . ALA A 1 536 ? 24.043 -10.161 -27.409 1.00 97.00 536 ALA A CA 1
ATOM 4203 C C . ALA A 1 536 ? 24.712 -10.568 -26.086 1.00 97.00 536 ALA A C 1
ATOM 4205 O O . ALA A 1 536 ? 25.222 -11.681 -26.003 1.00 97.00 536 ALA A O 1
ATOM 4206 N N . LEU A 1 537 ? 24.621 -9.734 -25.042 1.00 96.94 537 LEU A N 1
ATOM 4207 C CA . LEU A 1 537 ? 25.122 -10.069 -23.701 1.00 96.94 537 LEU A CA 1
ATOM 4208 C C . LEU A 1 537 ? 24.451 -11.322 -23.128 1.00 96.94 537 LEU A C 1
ATOM 4210 O O . LEU A 1 537 ? 25.127 -12.234 -22.665 1.00 96.94 537 LEU A O 1
ATOM 4214 N N . VAL A 1 538 ? 23.123 -11.428 -23.225 1.00 97.69 538 VAL A N 1
ATOM 4215 C CA . VAL A 1 538 ? 22.400 -12.619 -22.742 1.00 97.69 538 VAL A CA 1
ATOM 4216 C C . VAL A 1 538 ? 22.875 -13.899 -23.442 1.00 97.69 538 VAL A C 1
ATOM 4218 O O . VAL A 1 538 ? 22.925 -14.952 -22.812 1.00 97.69 538 VAL A O 1
ATOM 4221 N N . ARG A 1 539 ? 23.251 -13.831 -24.726 1.00 97.44 539 ARG A N 1
ATOM 4222 C CA . ARG A 1 539 ? 23.789 -14.989 -25.461 1.00 97.44 539 ARG A CA 1
ATOM 4223 C C . ARG A 1 539 ? 25.208 -15.370 -25.029 1.00 97.44 539 ARG A C 1
ATOM 4225 O O . ARG A 1 539 ? 25.558 -16.536 -25.177 1.00 97.44 539 ARG A O 1
ATOM 4232 N N . GLU A 1 540 ? 26.002 -14.437 -24.503 1.00 96.38 540 GLU A N 1
ATOM 4233 C CA . GLU A 1 540 ? 27.356 -14.724 -24.006 1.00 96.38 540 GLU A CA 1
ATOM 4234 C C . GLU A 1 540 ? 27.341 -15.513 -22.690 1.00 96.38 540 GLU A C 1
ATOM 4236 O O . GLU A 1 540 ? 28.149 -16.424 -22.517 1.00 96.38 540 GLU A O 1
ATOM 4241 N N . SER A 1 541 ? 26.416 -15.205 -21.772 1.00 96.12 541 SER A N 1
ATOM 4242 C CA . SER A 1 541 ? 26.285 -15.911 -20.487 1.00 96.12 541 SER A CA 1
ATOM 4243 C C . SER A 1 541 ? 24.814 -16.128 -20.093 1.00 96.12 541 SER A C 1
ATOM 4245 O O . SER A 1 541 ? 24.293 -15.469 -19.190 1.00 96.12 541 SER A O 1
ATOM 4247 N N . PRO A 1 542 ? 24.099 -17.069 -20.739 1.00 96.44 542 PRO A N 1
ATOM 4248 C CA . PRO A 1 542 ? 22.658 -17.234 -20.536 1.00 96.44 542 PRO A CA 1
ATOM 4249 C C . PRO A 1 542 ? 22.286 -17.811 -19.164 1.00 96.44 542 PRO A C 1
ATOM 4251 O O . PRO A 1 542 ? 21.222 -17.503 -18.631 1.00 96.44 542 PRO A O 1
ATOM 4254 N N . LEU A 1 543 ? 23.132 -18.666 -18.578 1.00 96.19 543 LEU A N 1
ATOM 4255 C CA . LEU A 1 543 ? 22.800 -19.382 -17.339 1.00 96.19 543 LEU A CA 1
ATOM 4256 C C . LEU A 1 543 ? 23.040 -18.535 -16.085 1.00 96.19 543 LEU A C 1
ATOM 4258 O O . LEU A 1 543 ? 22.142 -18.437 -15.249 1.00 96.19 543 LEU A O 1
ATOM 4262 N N . LEU A 1 544 ? 24.223 -17.922 -15.972 1.00 94.69 544 LEU A N 1
ATOM 4263 C CA . LEU A 1 544 ? 24.659 -17.179 -14.781 1.00 94.69 544 LEU A CA 1
ATOM 4264 C C . LEU A 1 544 ? 24.686 -15.657 -14.982 1.00 94.69 544 LEU A C 1
ATOM 4266 O O . LEU A 1 544 ? 24.772 -14.913 -14.005 1.00 94.69 544 LEU A O 1
ATOM 4270 N N . GLY A 1 545 ? 24.601 -15.176 -16.224 1.00 96.50 545 GLY A N 1
ATOM 4271 C CA . GLY A 1 545 ? 24.782 -13.762 -16.525 1.00 96.50 545 GLY A CA 1
ATOM 4272 C C . GLY A 1 545 ? 26.223 -13.302 -16.291 1.00 96.50 545 GLY A C 1
ATOM 4273 O O . GLY A 1 545 ? 27.160 -14.097 -16.213 1.00 96.50 545 GLY A O 1
ATOM 4274 N N . HIS A 1 546 ? 26.388 -11.990 -16.191 1.00 96.56 546 HIS A N 1
ATOM 4275 C CA . HIS A 1 546 ? 27.657 -11.274 -16.046 1.00 96.56 546 HIS A CA 1
ATOM 4276 C C . HIS A 1 546 ? 27.873 -10.790 -14.595 1.00 96.56 546 HIS A C 1
ATOM 4278 O O . HIS A 1 546 ? 28.842 -10.095 -14.291 1.00 96.56 546 HIS A O 1
ATOM 4284 N N . GLY A 1 547 ? 26.958 -11.160 -13.694 1.00 96.56 547 GLY A N 1
ATOM 4285 C CA . GLY A 1 547 ? 26.923 -10.781 -12.285 1.00 96.56 547 GLY A CA 1
ATOM 4286 C C . GLY A 1 547 ? 26.276 -9.417 -12.029 1.00 96.56 547 GLY A C 1
ATOM 4287 O O . GLY A 1 547 ? 26.153 -8.563 -12.911 1.00 96.56 547 GLY A O 1
ATOM 4288 N N . VAL A 1 548 ? 25.816 -9.204 -10.797 1.00 96.88 548 VAL A N 1
ATOM 4289 C CA . VAL A 1 548 ? 25.055 -7.999 -10.421 1.00 96.88 548 VAL A CA 1
ATOM 4290 C C . VAL A 1 548 ? 25.933 -6.750 -10.481 1.00 96.88 548 VAL A C 1
ATOM 4292 O O . VAL A 1 548 ? 27.057 -6.748 -9.981 1.00 96.88 548 VAL A O 1
ATOM 4295 N N . GLY A 1 549 ? 25.417 -5.680 -11.095 1.00 95.25 549 GLY A N 1
ATOM 4296 C CA . GLY A 1 549 ? 26.139 -4.421 -11.295 1.00 95.25 549 GLY A CA 1
ATOM 4297 C C . GLY A 1 549 ? 27.004 -4.366 -12.557 1.00 95.25 549 GLY A C 1
ATOM 4298 O O . GLY A 1 549 ? 27.482 -3.290 -12.900 1.00 95.25 549 GLY A O 1
ATOM 4299 N N . SER A 1 550 ? 27.166 -5.478 -13.282 1.00 96.19 550 SER A N 1
ATOM 4300 C CA . SER A 1 550 ? 28.018 -5.553 -14.480 1.00 96.19 550 SER A CA 1
ATOM 4301 C C . SER A 1 550 ? 27.432 -4.879 -15.725 1.00 96.19 550 SER A C 1
ATOM 4303 O O . SER A 1 550 ? 28.182 -4.551 -16.645 1.00 96.19 550 SER A O 1
ATOM 4305 N N . PHE A 1 551 ? 26.111 -4.652 -15.767 1.00 96.50 551 PHE A N 1
ATOM 4306 C CA . PHE A 1 551 ? 25.410 -4.208 -16.976 1.00 96.50 551 PHE A CA 1
ATOM 4307 C C . PHE A 1 551 ? 26.036 -2.974 -17.658 1.00 96.50 551 PHE A C 1
ATOM 4309 O O . PHE A 1 551 ? 26.288 -3.068 -18.857 1.00 96.50 551 PHE A O 1
ATOM 4316 N N . PRO A 1 552 ? 26.337 -1.848 -16.970 1.00 96.31 552 PRO A N 1
ATOM 4317 C CA . PRO A 1 552 ? 26.854 -0.650 -17.642 1.00 96.31 552 PRO A CA 1
ATOM 4318 C C . PRO A 1 552 ? 28.182 -0.901 -18.369 1.00 96.31 552 PRO A C 1
ATOM 4320 O O . PRO A 1 552 ? 28.388 -0.428 -19.485 1.00 96.31 552 PRO A O 1
ATOM 4323 N N . GLU A 1 553 ? 29.069 -1.685 -17.755 1.00 95.00 553 GLU A N 1
ATOM 4324 C CA . GLU A 1 553 ? 30.387 -2.010 -18.301 1.00 95.00 553 GLU A CA 1
ATOM 4325 C C . GLU A 1 553 ? 30.291 -3.038 -19.436 1.00 95.00 553 GLU A C 1
ATOM 4327 O O . GLU A 1 553 ? 30.871 -2.857 -20.510 1.00 95.00 553 GLU A O 1
ATOM 4332 N N . ALA A 1 554 ? 29.480 -4.080 -19.241 1.00 95.31 554 ALA A N 1
ATOM 4333 C CA . ALA A 1 554 ? 29.216 -5.092 -20.256 1.00 95.31 554 ALA A CA 1
ATOM 4334 C C . ALA A 1 554 ? 28.555 -4.478 -21.507 1.00 95.31 554 ALA A C 1
ATOM 4336 O O . ALA A 1 554 ? 28.948 -4.775 -22.638 1.00 95.31 554 ALA A O 1
ATOM 4337 N N . TYR A 1 555 ? 27.607 -3.558 -21.306 1.00 97.12 555 TYR A N 1
ATOM 4338 C CA . TYR A 1 555 ? 26.955 -2.800 -22.370 1.00 97.12 555 TYR A CA 1
ATOM 4339 C C . TYR A 1 555 ? 27.948 -1.902 -23.114 1.00 97.12 555 TYR A C 1
ATOM 4341 O O . TYR A 1 555 ? 28.016 -1.948 -24.344 1.00 97.12 555 TYR A O 1
ATOM 4349 N N . ARG A 1 556 ? 28.769 -1.135 -22.380 1.00 96.44 556 ARG A N 1
ATOM 4350 C CA . ARG A 1 556 ? 29.802 -0.249 -22.942 1.00 96.44 556 ARG A CA 1
ATOM 4351 C C . ARG A 1 556 ? 30.755 -0.995 -23.873 1.00 96.44 556 ARG A C 1
ATOM 4353 O O . ARG A 1 556 ? 31.087 -0.474 -24.940 1.00 96.44 556 ARG A O 1
ATOM 4360 N N . ARG A 1 557 ? 31.164 -2.211 -23.500 1.00 94.75 557 ARG A N 1
ATOM 4361 C CA . ARG A 1 557 ? 32.071 -3.045 -24.299 1.00 94.75 557 ARG A CA 1
ATOM 4362 C C . ARG A 1 557 ? 31.499 -3.364 -25.680 1.00 94.75 557 ARG A C 1
ATOM 4364 O O . ARG A 1 557 ? 32.225 -3.273 -26.660 1.00 94.75 557 ARG A O 1
ATOM 4371 N N . ILE A 1 558 ? 30.217 -3.717 -25.769 1.00 95.12 558 ILE A N 1
ATOM 4372 C CA . ILE A 1 558 ? 29.600 -4.129 -27.039 1.00 95.12 558 ILE A CA 1
ATOM 4373 C C . ILE A 1 558 ? 29.105 -2.925 -27.845 1.00 95.12 558 ILE A C 1
ATOM 4375 O O . ILE A 1 558 ? 29.319 -2.871 -29.056 1.00 95.12 558 ILE A O 1
ATOM 4379 N N . VAL A 1 559 ? 28.463 -1.945 -27.200 1.00 96.19 559 VAL A N 1
ATOM 4380 C CA . VAL A 1 559 ? 27.836 -0.819 -27.911 1.00 96.19 559 VAL A CA 1
ATOM 4381 C C . VAL A 1 559 ? 28.872 0.045 -28.637 1.00 96.19 559 VAL A C 1
ATOM 4383 O O . VAL A 1 559 ? 28.627 0.465 -29.763 1.00 96.19 559 VAL A O 1
ATOM 4386 N N . THR A 1 560 ? 30.052 0.251 -28.039 1.00 94.12 560 THR A N 1
ATOM 4387 C CA . THR A 1 560 ? 31.129 1.061 -28.639 1.00 94.12 560 THR A CA 1
ATOM 4388 C C . THR A 1 560 ? 31.861 0.338 -29.768 1.00 94.12 560 THR A C 1
ATOM 4390 O O . THR A 1 560 ? 32.466 0.988 -30.614 1.00 94.12 560 THR A O 1
ATOM 4393 N N . GLN A 1 561 ? 31.783 -0.996 -29.813 1.00 93.06 561 GLN A N 1
ATOM 4394 C CA . GLN A 1 561 ? 32.332 -1.808 -30.901 1.00 93.06 561 GLN A CA 1
ATOM 4395 C C . GLN A 1 561 ? 31.370 -1.911 -32.090 1.00 93.06 561 GLN A C 1
ATOM 4397 O O . GLN A 1 561 ? 31.811 -1.934 -33.235 1.00 93.06 561 GLN A O 1
ATOM 4402 N N . ARG A 1 562 ? 30.059 -2.008 -31.830 1.00 92.56 562 ARG A N 1
ATOM 4403 C CA . ARG A 1 562 ? 29.040 -2.270 -32.865 1.00 92.56 562 ARG A CA 1
ATOM 4404 C C . ARG A 1 562 ? 28.388 -1.020 -33.440 1.00 92.56 562 ARG A C 1
ATOM 4406 O O . ARG A 1 562 ? 27.833 -1.077 -34.536 1.00 92.56 562 ARG A O 1
ATOM 4413 N N . HIS A 1 563 ? 28.403 0.084 -32.703 1.00 92.56 563 HIS A N 1
ATOM 4414 C CA . HIS A 1 563 ? 27.666 1.287 -33.061 1.00 92.56 563 HIS A CA 1
ATOM 4415 C C . HIS A 1 563 ? 28.517 2.547 -32.898 1.00 92.56 563 HIS A C 1
ATOM 4417 O O . HIS A 1 563 ? 29.499 2.578 -32.161 1.00 92.56 563 HIS A O 1
ATOM 4423 N N . SER A 1 564 ? 28.106 3.610 -33.586 1.00 90.00 564 SER A N 1
ATOM 4424 C CA . SER A 1 564 ? 28.709 4.941 -33.529 1.00 90.00 564 SER A CA 1
ATOM 4425 C C . SER A 1 564 ? 27.622 6.021 -33.448 1.00 90.00 564 SER A C 1
ATOM 4427 O O . SER A 1 564 ? 26.424 5.739 -33.575 1.00 90.00 564 SER A O 1
ATOM 4429 N N . GLY A 1 565 ? 28.026 7.268 -33.191 1.00 90.25 565 GLY A N 1
ATOM 4430 C CA . GLY A 1 565 ? 27.100 8.391 -33.035 1.00 90.25 565 GLY A CA 1
ATOM 4431 C C . GLY A 1 565 ? 26.132 8.186 -31.867 1.00 90.25 565 GLY A C 1
ATOM 4432 O O . GLY A 1 565 ? 26.501 7.642 -30.827 1.00 90.25 565 GLY A O 1
ATOM 4433 N N . TRP A 1 566 ? 24.872 8.590 -32.041 1.00 91.00 566 TRP A N 1
ATOM 4434 C CA . TRP A 1 566 ? 23.855 8.462 -30.992 1.00 91.00 566 TRP A CA 1
ATOM 4435 C C . TRP A 1 566 ? 23.529 6.997 -30.639 1.00 91.00 566 TRP A C 1
ATOM 4437 O O . TRP A 1 566 ? 23.099 6.706 -29.529 1.00 91.00 566 TRP A O 1
ATOM 4447 N N . LYS A 1 567 ? 23.776 6.040 -31.544 1.00 91.62 567 LYS A N 1
ATOM 4448 C CA . LYS A 1 567 ? 23.560 4.607 -31.272 1.00 91.62 567 LYS A CA 1
ATOM 4449 C C . LYS A 1 567 ? 24.609 4.036 -30.305 1.00 91.62 567 LYS A C 1
ATOM 4451 O O . LYS A 1 567 ? 24.361 3.017 -29.676 1.00 91.62 567 LYS A O 1
ATOM 4456 N N . ALA A 1 568 ? 25.751 4.708 -30.135 1.00 92.75 568 ALA A N 1
ATOM 4457 C CA . ALA A 1 568 ? 26.782 4.345 -29.161 1.00 92.75 568 ALA A CA 1
ATOM 4458 C C . ALA A 1 568 ? 26.544 4.931 -27.755 1.00 92.75 568 ALA A C 1
ATOM 4460 O O . ALA A 1 568 ? 27.430 4.864 -26.902 1.00 92.75 568 ALA A O 1
ATOM 4461 N N . THR A 1 569 ? 25.375 5.535 -27.498 1.00 93.56 569 THR A N 1
ATOM 4462 C CA . THR A 1 569 ? 25.061 6.126 -26.194 1.00 93.56 569 THR A CA 1
ATOM 4463 C C . THR A 1 569 ? 25.128 5.078 -25.086 1.00 93.56 569 THR A C 1
ATOM 4465 O O . THR A 1 569 ? 24.470 4.037 -25.136 1.00 93.56 569 THR A O 1
ATOM 4468 N N . LEU A 1 570 ? 25.929 5.379 -24.064 1.00 94.44 570 LEU A N 1
ATOM 4469 C CA . LEU A 1 570 ? 26.085 4.544 -22.879 1.00 94.44 570 LEU A CA 1
ATOM 4470 C C . LEU A 1 570 ? 24.828 4.612 -22.009 1.00 94.44 570 LEU A C 1
ATOM 4472 O O . LEU A 1 570 ? 24.218 5.670 -21.857 1.00 94.44 570 LEU A O 1
ATOM 4476 N N . THR A 1 571 ? 24.468 3.487 -21.399 1.00 93.94 571 THR A N 1
ATOM 4477 C CA . THR A 1 571 ? 23.362 3.404 -20.444 1.00 93.94 571 THR A CA 1
ATOM 4478 C C . THR A 1 571 ? 23.707 2.446 -19.311 1.00 93.94 571 THR A C 1
ATOM 4480 O O . THR A 1 571 ? 24.512 1.530 -19.473 1.00 93.94 571 THR A O 1
ATOM 4483 N N . ALA A 1 572 ? 23.076 2.660 -18.160 1.00 92.00 572 ALA A N 1
ATOM 4484 C CA . ALA A 1 572 ? 23.128 1.758 -17.016 1.00 92.00 572 ALA A CA 1
ATOM 4485 C C . ALA A 1 572 ? 21.860 0.895 -16.871 1.00 92.00 572 ALA A C 1
ATOM 4487 O O . ALA A 1 572 ? 21.777 0.087 -15.948 1.00 92.00 572 ALA A O 1
ATOM 4488 N N . ASP A 1 573 ? 20.878 1.060 -17.763 1.00 92.62 573 ASP A N 1
ATOM 4489 C CA . ASP A 1 573 ? 19.607 0.334 -17.745 1.00 92.62 573 ASP A CA 1
ATOM 4490 C C . ASP A 1 573 ? 19.138 0.038 -19.187 1.00 92.62 573 ASP A C 1
ATOM 4492 O O . ASP A 1 573 ? 19.080 0.962 -20.006 1.00 92.62 573 ASP A O 1
ATOM 4496 N N . PRO A 1 574 ? 18.784 -1.216 -19.533 1.00 95.00 574 PRO A N 1
ATOM 4497 C CA . PRO A 1 574 ? 18.264 -1.566 -20.857 1.00 95.00 574 PRO A CA 1
ATOM 4498 C C . PRO A 1 574 ? 16.795 -1.156 -21.061 1.00 95.00 574 PRO A C 1
ATOM 4500 O O . PRO A 1 574 ? 16.195 -1.481 -22.087 1.00 95.00 574 PRO A O 1
ATOM 4503 N N . HIS A 1 575 ? 16.171 -0.510 -20.072 1.00 93.06 575 HIS A N 1
ATOM 4504 C CA . HIS A 1 575 ? 14.743 -0.205 -20.025 1.00 93.06 575 HIS A CA 1
ATOM 4505 C C . HIS A 1 575 ? 13.868 -1.440 -20.278 1.00 93.06 575 HIS A C 1
ATOM 4507 O O . HIS A 1 575 ? 12.826 -1.368 -20.927 1.00 93.06 575 HIS A O 1
ATOM 4513 N N . ASN A 1 576 ? 14.297 -2.588 -19.760 1.00 96.00 576 ASN A N 1
ATOM 4514 C CA . ASN A 1 576 ? 13.551 -3.836 -19.773 1.00 96.00 576 ASN A CA 1
ATOM 4515 C C . ASN A 1 576 ? 13.980 -4.661 -18.559 1.00 96.00 576 ASN A C 1
ATOM 4517 O O . ASN A 1 576 ? 15.112 -5.145 -18.483 1.00 96.00 576 ASN A O 1
ATOM 4521 N N . GLN A 1 577 ? 13.057 -4.830 -17.615 1.00 96.38 577 GLN A N 1
ATOM 4522 C CA . GLN A 1 577 ? 13.326 -5.471 -16.331 1.00 96.38 577 GLN A CA 1
ATOM 4523 C C . GLN A 1 577 ? 13.843 -6.903 -16.486 1.00 96.38 577 GLN A C 1
ATOM 4525 O O . GLN A 1 577 ? 14.695 -7.340 -15.714 1.00 96.38 577 GLN A O 1
ATOM 4530 N N . TYR A 1 578 ? 13.309 -7.636 -17.463 1.00 98.00 578 TYR A N 1
ATOM 4531 C CA . TYR A 1 578 ? 13.612 -9.046 -17.679 1.00 98.00 578 TYR A CA 1
ATOM 4532 C C . TYR A 1 578 ? 14.989 -9.221 -18.312 1.00 98.00 578 TYR A C 1
ATOM 4534 O O . TYR A 1 578 ? 15.759 -10.067 -17.867 1.00 98.00 578 TYR A O 1
ATOM 4542 N N . LEU A 1 579 ? 15.322 -8.382 -19.298 1.00 97.75 579 LEU A N 1
ATOM 4543 C 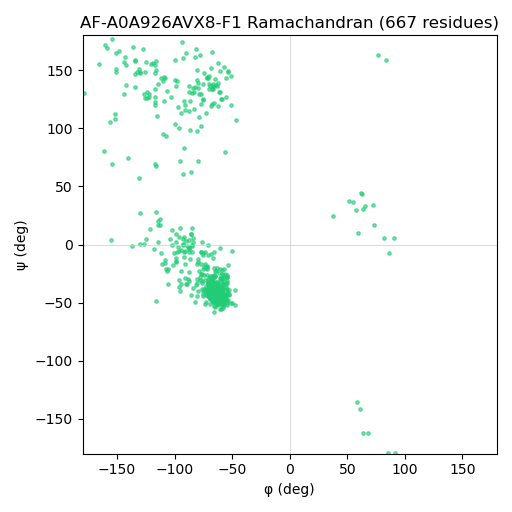CA . LEU A 1 579 ? 16.650 -8.370 -19.906 1.00 97.75 579 LEU A CA 1
ATOM 4544 C C . LEU A 1 579 ? 17.727 -7.929 -18.912 1.00 97.75 579 LEU A C 1
ATOM 4546 O O . LEU A 1 579 ? 18.800 -8.523 -18.885 1.00 97.75 579 LEU A O 1
ATOM 4550 N N . LEU A 1 580 ? 17.430 -6.944 -18.058 1.00 97.25 580 LEU A N 1
ATOM 4551 C CA . LEU A 1 580 ? 18.352 -6.521 -17.006 1.00 97.25 580 LEU A CA 1
ATOM 4552 C C . LEU A 1 580 ? 18.667 -7.669 -16.039 1.00 97.25 580 LEU A C 1
ATOM 4554 O O . LEU A 1 580 ? 19.833 -7.937 -15.762 1.00 97.25 580 LEU A O 1
ATOM 4558 N N . ILE A 1 581 ? 17.635 -8.379 -15.567 1.00 97.69 581 ILE A N 1
ATOM 4559 C CA . ILE A 1 581 ? 17.808 -9.547 -14.691 1.00 97.69 581 ILE A CA 1
ATOM 4560 C C . ILE A 1 581 ? 18.599 -10.645 -15.413 1.00 97.69 581 ILE A C 1
ATOM 4562 O O . ILE A 1 581 ? 19.529 -11.195 -14.830 1.00 97.69 581 ILE A O 1
ATOM 4566 N N . LEU A 1 582 ? 18.279 -10.943 -16.676 1.00 97.56 582 LEU A N 1
ATOM 4567 C CA . LEU A 1 582 ? 18.998 -11.948 -17.464 1.00 97.56 582 LEU A CA 1
ATOM 4568 C C . LEU A 1 582 ? 20.481 -11.610 -17.635 1.00 97.56 582 LEU A C 1
ATOM 4570 O O . LEU A 1 582 ? 21.316 -12.488 -17.453 1.00 97.56 582 LEU A O 1
ATOM 4574 N N . VAL A 1 583 ? 20.833 -10.361 -17.948 1.00 97.12 583 VAL A N 1
ATOM 4575 C CA . VAL A 1 583 ? 22.249 -9.988 -18.077 1.00 97.12 583 VAL A CA 1
ATOM 4576 C C . VAL A 1 583 ? 22.968 -10.071 -16.738 1.00 97.12 583 VAL A C 1
ATOM 4578 O O . VAL A 1 583 ? 24.079 -10.580 -16.691 1.00 97.12 583 VAL A O 1
ATOM 4581 N N . GLU A 1 584 ? 22.361 -9.622 -15.642 1.00 96.69 584 GLU A N 1
ATOM 4582 C CA . GLU A 1 584 ? 23.043 -9.610 -14.342 1.00 96.69 584 GLU A CA 1
ATOM 4583 C C . GLU A 1 584 ? 23.094 -10.984 -13.659 1.00 96.69 584 GLU A C 1
ATOM 4585 O O . GLU A 1 584 ? 24.026 -11.261 -12.914 1.00 96.69 584 GLU A O 1
ATOM 4590 N N . THR A 1 585 ? 22.107 -11.852 -13.883 1.00 97.31 585 THR A N 1
ATOM 4591 C CA . THR A 1 585 ? 21.931 -13.088 -13.091 1.00 97.31 585 THR A CA 1
ATOM 4592 C C . THR A 1 585 ? 21.594 -14.335 -13.907 1.00 97.31 585 THR A C 1
ATOM 4594 O O . THR A 1 585 ? 21.430 -15.417 -13.338 1.00 97.31 585 THR A O 1
ATOM 4597 N N . GLY A 1 586 ? 21.457 -14.198 -15.225 1.00 97.50 586 GLY A N 1
ATOM 4598 C CA . GLY A 1 586 ? 21.088 -15.281 -16.127 1.00 97.50 586 GLY A CA 1
ATOM 4599 C C . GLY A 1 586 ? 19.691 -15.847 -15.876 1.00 97.50 586 GLY A C 1
ATOM 4600 O O . GLY A 1 586 ? 18.829 -15.249 -15.219 1.00 97.50 586 GLY A O 1
ATOM 4601 N N . LEU A 1 587 ? 19.460 -17.044 -16.415 1.00 97.94 587 LEU A N 1
ATOM 4602 C CA . LEU A 1 587 ? 18.216 -17.792 -16.241 1.00 97.94 587 LEU A CA 1
ATOM 4603 C C . LEU A 1 587 ? 17.921 -18.112 -14.772 1.00 97.94 587 LEU A C 1
ATOM 4605 O O . LEU A 1 587 ? 16.749 -18.193 -14.405 1.00 97.94 587 LEU A O 1
ATOM 4609 N N . LEU A 1 588 ? 18.947 -18.247 -13.925 1.00 96.62 588 LEU A N 1
ATOM 4610 C CA . LEU A 1 588 ? 18.766 -18.507 -12.497 1.00 96.62 588 LEU A CA 1
ATOM 4611 C C . LEU A 1 588 ? 17.995 -17.371 -11.807 1.00 96.62 588 LEU A C 1
ATOM 4613 O O . LEU A 1 588 ? 16.988 -17.619 -11.137 1.00 96.62 588 LEU A O 1
ATOM 4617 N N . GLY A 1 589 ? 18.424 -16.119 -11.987 1.00 97.31 589 GLY A N 1
ATOM 4618 C CA . GLY A 1 589 ? 17.717 -14.986 -11.389 1.00 97.31 589 GLY A CA 1
ATOM 4619 C C . GLY A 1 589 ? 16.398 -14.666 -12.081 1.00 97.31 589 GLY A C 1
ATOM 4620 O O . GLY A 1 589 ? 15.444 -14.291 -11.395 1.00 97.31 589 GLY A O 1
ATOM 4621 N N . LEU A 1 590 ? 16.272 -14.913 -13.392 1.00 98.19 590 LEU A N 1
ATOM 4622 C CA . LEU A 1 590 ? 14.976 -14.800 -14.069 1.00 98.19 590 LEU A CA 1
ATOM 4623 C C . LEU A 1 590 ? 13.961 -15.815 -13.518 1.00 98.19 590 LEU A C 1
ATOM 4625 O O . LEU A 1 590 ? 12.812 -15.450 -13.274 1.00 98.19 590 LEU A O 1
ATOM 4629 N N . ALA A 1 591 ? 14.372 -17.061 -13.270 1.00 98.44 591 ALA A N 1
ATOM 4630 C CA . ALA A 1 591 ? 13.517 -18.083 -12.668 1.00 98.44 591 ALA A CA 1
ATOM 4631 C C . ALA A 1 591 ? 13.112 -17.714 -11.232 1.00 98.44 591 ALA A C 1
ATOM 4633 O O . ALA A 1 591 ? 11.942 -17.846 -10.868 1.00 98.44 591 ALA A O 1
ATOM 4634 N N . ALA A 1 592 ? 14.041 -17.183 -10.430 1.00 98.31 592 ALA A N 1
ATOM 4635 C CA . ALA A 1 592 ? 13.737 -16.690 -9.087 1.00 98.31 592 ALA A CA 1
ATOM 4636 C C . ALA A 1 592 ? 12.765 -15.494 -9.112 1.00 98.31 592 ALA A C 1
ATOM 4638 O O . ALA A 1 592 ? 11.823 -15.442 -8.317 1.00 98.31 592 ALA A O 1
ATOM 4639 N N . PHE A 1 593 ? 12.925 -14.571 -10.065 1.00 98.38 593 PHE A N 1
ATOM 4640 C CA . PHE A 1 593 ? 11.993 -13.461 -10.262 1.00 98.38 593 PHE A CA 1
ATOM 4641 C C . PHE A 1 593 ? 10.611 -13.948 -10.722 1.00 98.38 593 PHE A C 1
ATOM 4643 O O . PHE A 1 593 ? 9.589 -13.524 -10.181 1.00 98.38 593 PHE A O 1
ATOM 4650 N N . ALA A 1 594 ? 10.553 -14.896 -11.659 1.00 98.44 594 ALA A N 1
ATOM 4651 C CA . ALA A 1 594 ? 9.307 -15.525 -12.088 1.00 98.44 594 ALA A CA 1
ATOM 4652 C C . ALA A 1 594 ? 8.609 -16.253 -10.927 1.00 98.44 594 ALA A C 1
ATOM 4654 O O . ALA A 1 594 ? 7.387 -16.165 -10.788 1.00 98.44 594 ALA A O 1
ATOM 4655 N N . TRP A 1 595 ? 9.370 -16.907 -10.043 1.00 98.38 595 TRP A N 1
ATOM 4656 C CA . TRP A 1 595 ? 8.832 -17.519 -8.831 1.00 98.38 595 TRP A CA 1
ATOM 4657 C C . TRP A 1 595 ? 8.273 -16.481 -7.849 1.00 98.38 595 TRP A C 1
ATOM 4659 O O . TRP A 1 595 ? 7.208 -16.710 -7.271 1.00 98.38 595 TRP A O 1
ATOM 4669 N N . PHE A 1 596 ? 8.913 -15.317 -7.705 1.00 98.19 596 PHE A N 1
ATOM 4670 C CA . PHE A 1 596 ? 8.362 -14.179 -6.959 1.00 98.19 596 PHE A CA 1
ATOM 4671 C C . PHE A 1 596 ? 7.018 -13.712 -7.536 1.00 98.19 596 PHE A C 1
ATOM 4673 O O . PHE A 1 596 ? 6.034 -13.624 -6.795 1.00 98.19 596 PHE A O 1
ATOM 4680 N N . LEU A 1 597 ? 6.936 -13.497 -8.854 1.00 98.19 597 LEU A N 1
ATOM 4681 C CA . LEU A 1 597 ? 5.696 -13.087 -9.525 1.00 98.19 597 LEU A CA 1
ATOM 4682 C C . LEU A 1 597 ? 4.587 -14.133 -9.354 1.00 98.19 597 LEU A C 1
ATOM 4684 O O . LEU A 1 597 ? 3.459 -13.807 -8.974 1.00 98.19 597 LEU A O 1
ATOM 4688 N N . PHE A 1 598 ? 4.914 -15.408 -9.569 1.00 98.12 598 PHE A N 1
ATOM 4689 C CA . PHE A 1 598 ? 3.986 -16.517 -9.381 1.00 98.12 598 PHE A CA 1
ATOM 4690 C C . PHE A 1 598 ? 3.489 -16.602 -7.934 1.00 98.12 598 PHE A C 1
ATOM 4692 O O . PHE A 1 598 ? 2.287 -16.737 -7.693 1.00 98.12 598 PHE A O 1
ATOM 4699 N N . SER A 1 599 ? 4.393 -16.464 -6.963 1.00 97.88 599 SER A N 1
ATOM 4700 C CA . SER A 1 599 ? 4.065 -16.497 -5.537 1.00 97.88 599 SER A CA 1
ATOM 4701 C C . SER A 1 599 ? 3.169 -15.332 -5.124 1.00 97.88 599 SER A C 1
ATOM 4703 O O . SER A 1 599 ? 2.263 -15.530 -4.318 1.00 97.88 599 SER A O 1
ATOM 4705 N N . ALA A 1 600 ? 3.345 -14.147 -5.715 1.00 97.31 600 ALA A N 1
ATOM 4706 C CA . ALA A 1 600 ? 2.457 -13.011 -5.485 1.00 97.31 600 ALA A CA 1
ATOM 4707 C C . ALA A 1 600 ? 1.028 -13.290 -5.987 1.00 97.31 600 ALA A C 1
ATOM 4709 O O . ALA A 1 600 ? 0.059 -13.068 -5.260 1.00 97.31 600 ALA A O 1
ATOM 4710 N N . VAL A 1 601 ? 0.877 -13.856 -7.190 1.00 96.56 601 VAL A N 1
ATOM 4711 C CA . VAL A 1 601 ? -0.440 -14.225 -7.751 1.00 96.56 601 VAL A CA 1
ATOM 4712 C C . VAL A 1 601 ? -1.109 -15.353 -6.951 1.00 96.56 601 VAL A C 1
ATOM 4714 O O . VAL A 1 601 ? -2.332 -15.359 -6.763 1.00 96.56 601 VAL A O 1
ATOM 4717 N N . ARG A 1 602 ? -0.312 -16.315 -6.468 1.00 95.62 602 ARG A N 1
ATOM 4718 C CA . ARG A 1 602 ? -0.769 -17.490 -5.706 1.00 95.62 602 ARG A CA 1
ATOM 4719 C C . ARG A 1 602 ? -0.887 -17.257 -4.202 1.00 95.62 602 ARG A C 1
ATOM 4721 O O . ARG A 1 602 ? -1.337 -18.160 -3.496 1.00 95.62 602 ARG A O 1
ATOM 4728 N N . GLN A 1 603 ? -0.528 -16.075 -3.710 1.00 95.06 603 GLN A N 1
ATOM 4729 C CA . GLN A 1 603 ? -0.605 -15.741 -2.296 1.00 95.06 603 GLN A CA 1
ATOM 4730 C C . GLN A 1 603 ? -2.042 -15.971 -1.766 1.00 95.06 603 GLN A C 1
ATOM 4732 O O . GLN A 1 603 ? -3.006 -15.455 -2.347 1.00 95.06 603 GLN A O 1
ATOM 4737 N N . PRO A 1 604 ? -2.223 -16.739 -0.670 1.00 92.38 604 PRO A N 1
ATOM 4738 C CA . PRO A 1 604 ? -3.537 -17.171 -0.190 1.00 92.38 604 PRO A CA 1
ATOM 4739 C C . PRO A 1 604 ? -4.247 -16.061 0.600 1.00 92.38 604 PRO A C 1
ATOM 4741 O O . PRO A 1 604 ? -4.373 -16.125 1.820 1.00 92.38 604 PRO A O 1
ATOM 4744 N N . VAL A 1 605 ? -4.696 -15.034 -0.118 1.00 92.31 605 VAL A N 1
ATOM 4745 C CA . VAL A 1 605 ? -5.459 -13.883 0.394 1.00 92.31 605 VAL A CA 1
ATOM 4746 C C . VAL A 1 605 ? -6.802 -13.833 -0.337 1.00 92.31 605 VAL A C 1
ATOM 4748 O O . VAL A 1 605 ? -6.939 -14.353 -1.454 1.00 92.31 605 VAL A O 1
ATOM 4751 N N . ARG A 1 606 ? -7.831 -13.228 0.255 1.00 88.75 606 ARG A N 1
ATOM 4752 C CA . ARG A 1 606 ? -9.117 -12.996 -0.421 1.00 88.75 606 ARG A CA 1
ATOM 4753 C C . ARG A 1 606 ? -9.548 -11.534 -0.348 1.00 88.75 606 ARG A C 1
ATOM 4755 O O . ARG A 1 606 ? -8.995 -10.714 0.377 1.00 88.75 606 ARG A O 1
ATOM 4762 N N . GLY A 1 607 ? -10.568 -11.214 -1.138 1.00 91.69 607 GLY A N 1
ATOM 4763 C CA . GLY A 1 607 ? -11.194 -9.899 -1.152 1.00 91.69 607 GLY A CA 1
ATOM 4764 C C . GLY A 1 607 ? -10.598 -8.919 -2.171 1.00 91.69 607 GLY A C 1
ATOM 4765 O O . GLY A 1 607 ? -9.681 -9.253 -2.924 1.00 91.69 607 GLY A O 1
ATOM 4766 N N . PRO A 1 608 ? -11.142 -7.697 -2.209 1.00 94.88 608 PRO A N 1
ATOM 4767 C CA . PRO A 1 608 ? -10.877 -6.720 -3.267 1.00 94.88 608 PRO A CA 1
ATOM 4768 C C . PRO A 1 608 ? -9.431 -6.202 -3.283 1.00 94.88 608 PRO A C 1
ATOM 4770 O O . PRO A 1 608 ? -8.897 -5.928 -4.353 1.00 94.88 608 PRO A O 1
ATOM 4773 N N . PHE A 1 609 ? -8.751 -6.150 -2.130 1.00 96.38 609 PHE A N 1
ATOM 4774 C CA . PHE A 1 609 ? -7.327 -5.795 -2.073 1.00 96.38 609 PHE A CA 1
ATOM 4775 C C . PHE A 1 609 ? -6.443 -6.798 -2.817 1.00 96.38 609 PHE A C 1
ATOM 4777 O O . PHE A 1 609 ? -5.515 -6.382 -3.502 1.00 96.38 609 PHE A O 1
ATOM 4784 N N . ARG A 1 610 ? -6.746 -8.104 -2.763 1.00 96.00 610 ARG A N 1
ATOM 4785 C CA . ARG A 1 610 ? -6.026 -9.091 -3.581 1.00 96.00 610 ARG A CA 1
ATOM 4786 C C . ARG A 1 610 ? -6.245 -8.839 -5.066 1.00 96.00 610 ARG A C 1
ATOM 4788 O O . ARG A 1 610 ? -5.286 -8.895 -5.825 1.00 96.00 610 ARG A O 1
ATOM 4795 N N . VAL A 1 611 ? -7.493 -8.593 -5.471 1.00 96.88 611 VAL A N 1
ATOM 4796 C CA . VAL A 1 611 ? -7.839 -8.354 -6.880 1.00 96.88 611 VAL A CA 1
ATOM 4797 C C . VAL A 1 611 ? -7.026 -7.186 -7.424 1.00 96.88 611 VAL A C 1
ATOM 4799 O O . VAL A 1 611 ? -6.345 -7.345 -8.430 1.00 96.88 611 VAL A O 1
ATOM 4802 N N . ILE A 1 612 ? -7.031 -6.051 -6.721 1.00 97.44 612 ILE A N 1
ATOM 4803 C CA . ILE A 1 612 ? -6.265 -4.876 -7.139 1.00 97.44 612 ILE A CA 1
ATOM 4804 C C . ILE A 1 612 ? -4.753 -5.090 -7.034 1.00 97.44 612 ILE A C 1
ATOM 4806 O O . ILE A 1 612 ? -4.034 -4.696 -7.946 1.00 97.44 612 ILE A O 1
ATOM 4810 N N . GLY A 1 613 ? -4.256 -5.756 -5.989 1.00 97.75 613 GLY A N 1
ATOM 4811 C CA . GLY A 1 613 ? -2.830 -6.073 -5.868 1.00 97.75 613 GLY A CA 1
ATOM 4812 C C . GLY A 1 613 ? -2.310 -6.910 -7.041 1.00 97.75 613 GLY A C 1
ATOM 4813 O O . GLY A 1 613 ? -1.257 -6.604 -7.593 1.00 97.75 613 GLY A O 1
ATOM 4814 N N . VAL A 1 614 ? -3.073 -7.922 -7.471 1.00 97.81 614 VAL A N 1
ATOM 4815 C CA . VAL A 1 614 ? -2.741 -8.741 -8.649 1.00 97.81 614 VAL A CA 1
ATOM 4816 C C . VAL A 1 614 ? -2.920 -7.951 -9.947 1.00 97.81 614 VAL A C 1
ATOM 4818 O O . VAL A 1 614 ? -2.067 -8.042 -10.822 1.00 97.81 614 VAL A O 1
ATOM 4821 N N . ALA A 1 615 ? -3.977 -7.146 -10.076 1.00 98.00 615 ALA A N 1
ATOM 4822 C CA . ALA A 1 615 ? -4.199 -6.295 -11.247 1.00 98.00 615 ALA A CA 1
ATOM 4823 C C . ALA A 1 615 ? -3.032 -5.320 -11.482 1.00 98.00 615 ALA A C 1
ATOM 4825 O O . ALA A 1 615 ? -2.516 -5.222 -12.594 1.00 98.00 615 ALA A O 1
ATOM 4826 N N . LEU A 1 616 ? -2.579 -4.649 -10.420 1.00 98.31 616 LEU A N 1
ATOM 4827 C CA . LEU A 1 616 ? -1.429 -3.747 -10.454 1.00 98.31 616 LEU A CA 1
ATOM 4828 C C . LEU A 1 616 ? -0.130 -4.500 -10.750 1.00 98.31 616 LEU A C 1
ATOM 4830 O O . LEU A 1 616 ? 0.655 -4.041 -11.572 1.00 98.31 616 LEU A O 1
ATOM 4834 N N . LEU A 1 617 ? 0.068 -5.683 -10.160 1.00 98.12 617 LEU A N 1
ATOM 4835 C CA . LEU A 1 617 ? 1.222 -6.527 -10.468 1.00 98.12 617 LEU A CA 1
ATOM 4836 C C . LEU A 1 617 ? 1.280 -6.902 -11.954 1.00 98.12 617 LEU A C 1
ATOM 4838 O O . LEU A 1 617 ? 2.342 -6.793 -12.560 1.00 98.12 617 LEU A O 1
ATOM 4842 N N . LEU A 1 618 ? 0.156 -7.320 -12.547 1.00 97.44 618 LEU A N 1
ATOM 4843 C CA . LEU A 1 618 ? 0.075 -7.657 -13.971 1.00 97.44 618 LEU A CA 1
ATOM 4844 C C . LEU A 1 618 ? 0.382 -6.442 -14.850 1.00 97.44 618 LEU A C 1
ATOM 4846 O O . LEU A 1 618 ? 1.136 -6.560 -15.815 1.00 97.44 618 LEU A O 1
ATOM 4850 N N . ALA A 1 619 ? -0.151 -5.274 -14.487 1.00 97.25 619 ALA A N 1
ATOM 4851 C CA . ALA A 1 619 ? 0.141 -4.027 -15.180 1.00 97.25 619 ALA A CA 1
ATOM 4852 C C . ALA A 1 619 ? 1.636 -3.680 -15.116 1.00 97.25 619 ALA A C 1
ATOM 4854 O O . ALA A 1 619 ? 2.233 -3.394 -16.150 1.00 97.25 619 ALA A O 1
ATOM 4855 N N . TRP A 1 620 ? 2.264 -3.786 -13.941 1.00 96.69 620 TRP A N 1
ATOM 4856 C CA . TRP A 1 620 ? 3.699 -3.547 -13.778 1.00 96.69 620 TRP A CA 1
ATOM 4857 C C . TRP A 1 620 ? 4.564 -4.586 -14.479 1.00 96.69 620 TRP A C 1
ATOM 4859 O O . TRP A 1 620 ? 5.626 -4.232 -14.975 1.00 96.69 620 TRP A O 1
ATOM 4869 N N . CYS A 1 621 ? 4.129 -5.843 -14.577 1.00 96.56 621 CYS A N 1
ATOM 4870 C CA . CYS A 1 621 ? 4.817 -6.847 -15.391 1.00 96.56 621 CYS A CA 1
ATOM 4871 C C . CYS A 1 621 ? 4.789 -6.455 -16.874 1.00 96.56 621 CYS A C 1
ATOM 4873 O O . CYS A 1 621 ? 5.831 -6.406 -17.521 1.00 96.56 621 CYS A O 1
ATOM 4875 N N . ALA A 1 622 ? 3.613 -6.095 -17.396 1.00 95.81 622 ALA A N 1
ATOM 4876 C CA . ALA A 1 622 ? 3.465 -5.688 -18.789 1.00 95.81 622 ALA A CA 1
ATOM 4877 C C . ALA A 1 622 ? 4.291 -4.433 -19.113 1.00 95.81 622 ALA A C 1
ATOM 4879 O O . ALA A 1 622 ? 5.022 -4.408 -20.102 1.00 95.81 622 ALA A O 1
ATOM 4880 N N . THR A 1 623 ? 4.245 -3.402 -18.264 1.00 93.75 623 THR A N 1
ATOM 4881 C CA . THR A 1 623 ? 5.045 -2.191 -18.488 1.00 93.75 623 THR A CA 1
ATOM 4882 C C . THR A 1 623 ? 6.534 -2.419 -18.251 1.00 93.75 623 THR A C 1
ATOM 4884 O O . THR A 1 623 ? 7.349 -1.679 -18.803 1.00 93.75 623 THR A O 1
ATOM 4887 N N . SER A 1 624 ? 6.917 -3.452 -17.495 1.00 95.38 624 SER A N 1
ATOM 4888 C CA . SER A 1 624 ? 8.320 -3.794 -17.243 1.00 95.38 624 SER A CA 1
ATOM 4889 C C . SER A 1 624 ? 9.068 -4.372 -18.448 1.00 95.38 624 SER A C 1
ATOM 4891 O O . SER A 1 624 ? 10.295 -4.446 -18.430 1.00 95.38 624 SER A O 1
ATOM 4893 N N . LEU A 1 625 ? 8.362 -4.683 -19.539 1.00 93.75 625 LEU A N 1
ATOM 4894 C CA . LEU A 1 625 ? 8.972 -4.915 -20.856 1.00 93.75 625 LEU A CA 1
ATOM 4895 C C . LEU A 1 625 ? 9.623 -3.648 -21.439 1.00 93.75 625 LEU A C 1
ATOM 4897 O O . LEU A 1 625 ? 10.470 -3.739 -22.321 1.00 93.75 625 LEU A O 1
ATOM 4901 N N . PHE A 1 626 ? 9.227 -2.474 -20.939 1.00 90.62 626 PHE A N 1
ATOM 4902 C CA . PHE A 1 626 ? 9.640 -1.163 -21.439 1.00 90.62 626 PHE A CA 1
ATOM 4903 C C . PHE A 1 626 ? 10.265 -0.270 -20.355 1.00 90.62 626 PHE A C 1
ATOM 4905 O O . PHE A 1 626 ? 10.513 0.911 -20.607 1.00 90.62 626 PHE A O 1
ATOM 4912 N N . SER A 1 627 ? 10.463 -0.774 -19.136 1.00 90.31 627 SER A N 1
ATOM 4913 C CA . SER A 1 627 ? 11.167 -0.063 -18.064 1.00 90.31 627 SER A CA 1
ATOM 4914 C C . SER A 1 627 ? 11.530 -1.016 -16.921 1.00 90.31 627 SER A C 1
ATOM 4916 O O . SER A 1 627 ? 10.854 -2.017 -16.701 1.00 90.31 627 SER A O 1
ATOM 4918 N N . SER A 1 628 ? 12.553 -0.696 -16.139 1.00 91.19 628 SER A N 1
ATOM 4919 C CA . SER A 1 628 ? 13.015 -1.523 -15.016 1.00 91.19 628 SER A CA 1
ATOM 4920 C C . SER A 1 628 ? 12.354 -1.112 -13.690 1.00 91.19 628 SER A C 1
ATOM 4922 O O . SER A 1 628 ? 13.018 -0.697 -12.738 1.00 91.19 628 SER A O 1
ATOM 4924 N N . HIS A 1 629 ? 11.018 -1.203 -13.620 1.00 91.38 629 HIS A N 1
ATOM 4925 C CA . HIS A 1 629 ? 10.212 -0.694 -12.494 1.00 91.38 629 HIS A CA 1
ATOM 4926 C C . HIS A 1 629 ? 10.589 -1.288 -11.129 1.00 91.38 629 HIS A C 1
ATOM 4928 O O . HIS A 1 629 ? 10.469 -0.612 -10.113 1.00 91.38 629 HIS A O 1
ATOM 4934 N N . PHE A 1 630 ? 11.021 -2.551 -11.080 1.00 93.50 63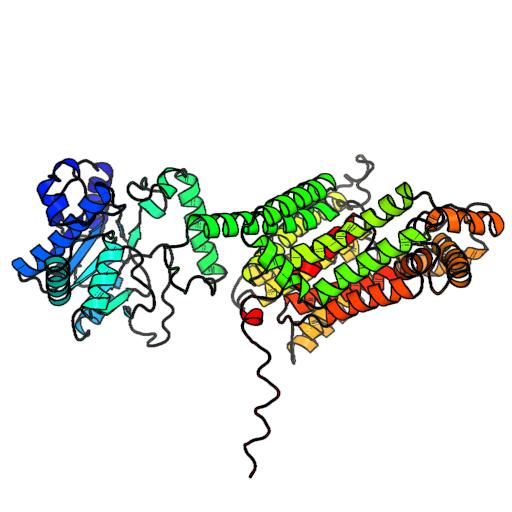0 PHE A N 1
ATOM 4935 C CA . PHE A 1 630 ? 11.335 -3.231 -9.820 1.00 93.50 630 PHE A CA 1
ATOM 4936 C C . PHE A 1 630 ? 12.718 -2.855 -9.269 1.00 93.50 630 PHE A C 1
ATOM 4938 O O . PHE A 1 630 ? 12.996 -3.140 -8.104 1.00 93.50 630 PHE A O 1
ATOM 4945 N N . ARG A 1 631 ? 13.560 -2.192 -10.076 1.00 92.50 631 ARG A N 1
ATOM 4946 C CA . ARG A 1 631 ? 14.863 -1.645 -9.663 1.00 92.50 631 ARG A CA 1
ATOM 4947 C C . ARG A 1 631 ? 14.841 -0.121 -9.514 1.00 92.50 631 ARG A C 1
ATOM 4949 O O . ARG A 1 631 ? 15.523 0.415 -8.643 1.00 92.50 631 ARG A O 1
ATOM 4956 N N . ALA A 1 632 ? 14.070 0.583 -10.342 1.00 90.50 632 ALA A N 1
ATOM 4957 C CA . ALA A 1 632 ? 13.969 2.038 -10.297 1.00 90.50 632 ALA A CA 1
ATOM 4958 C C . ALA A 1 632 ? 13.414 2.515 -8.945 1.00 90.50 632 ALA A C 1
ATOM 4960 O O . ALA A 1 632 ? 12.413 1.999 -8.456 1.00 90.50 632 ALA A O 1
ATOM 4961 N N . PHE A 1 633 ? 14.070 3.500 -8.322 1.00 90.69 633 PHE A N 1
ATOM 4962 C CA . PHE A 1 633 ? 13.798 3.867 -6.928 1.00 90.69 633 PHE A CA 1
ATOM 4963 C C . PHE A 1 633 ? 12.317 4.191 -6.663 1.00 90.69 633 PHE A C 1
ATOM 4965 O O . PHE A 1 633 ? 11.742 3.641 -5.726 1.00 90.69 633 PHE A O 1
ATOM 4972 N N . ASN A 1 634 ? 11.691 5.057 -7.463 1.00 90.50 634 ASN A N 1
ATOM 4973 C CA . ASN A 1 634 ? 10.320 5.513 -7.206 1.00 90.50 634 ASN A CA 1
ATOM 4974 C C . ASN A 1 634 ? 9.330 4.348 -7.347 1.00 90.50 634 ASN A C 1
ATOM 4976 O O . ASN A 1 634 ? 8.560 4.034 -6.441 1.00 90.50 634 ASN A O 1
ATOM 4980 N N . GLU A 1 635 ? 9.400 3.666 -8.482 1.00 92.69 635 GLU A N 1
ATOM 4981 C CA . GLU A 1 635 ? 8.501 2.591 -8.862 1.00 92.69 635 GLU A CA 1
ATOM 4982 C C . GLU A 1 635 ? 8.658 1.400 -7.912 1.00 92.69 635 GLU A C 1
ATOM 4984 O O . GLU A 1 635 ? 7.662 0.897 -7.397 1.00 92.69 635 GLU A O 1
ATOM 4989 N N . ALA A 1 636 ? 9.889 1.008 -7.578 1.00 95.44 636 ALA A N 1
ATOM 4990 C CA . ALA A 1 636 ? 10.155 -0.139 -6.720 1.00 95.44 636 ALA A CA 1
ATOM 4991 C C . ALA A 1 636 ? 9.612 0.060 -5.297 1.00 95.44 636 ALA A C 1
ATOM 4993 O O . ALA A 1 636 ? 9.030 -0.865 -4.730 1.00 95.44 636 ALA A O 1
ATOM 4994 N N . HIS A 1 637 ? 9.740 1.261 -4.717 1.00 96.31 637 HIS A N 1
ATOM 4995 C CA . HIS A 1 637 ? 9.183 1.549 -3.387 1.00 96.31 637 HIS A CA 1
ATOM 4996 C C . HIS A 1 637 ? 7.649 1.580 -3.411 1.00 96.31 637 HIS A C 1
ATOM 4998 O O . HIS A 1 637 ? 7.017 1.051 -2.491 1.00 96.31 637 HIS A O 1
ATOM 5004 N N . LEU A 1 638 ? 7.043 2.139 -4.466 1.00 96.88 638 LEU A N 1
ATOM 5005 C CA . LEU A 1 638 ? 5.590 2.114 -4.650 1.00 96.88 638 LEU A CA 1
ATOM 5006 C C . LEU A 1 638 ? 5.072 0.676 -4.766 1.00 96.88 638 LEU A C 1
ATOM 5008 O O . LEU A 1 638 ? 4.161 0.289 -4.031 1.00 96.88 638 LEU A O 1
ATOM 5012 N N . ILE A 1 639 ? 5.691 -0.122 -5.644 1.00 97.25 639 ILE A N 1
ATOM 5013 C CA . ILE A 1 639 ? 5.388 -1.543 -5.839 1.00 97.25 639 ILE A CA 1
ATOM 5014 C C . ILE A 1 639 ? 5.505 -2.276 -4.511 1.00 97.25 639 ILE A C 1
ATOM 5016 O O . ILE A 1 639 ? 4.586 -2.998 -4.132 1.00 97.25 639 ILE A O 1
ATOM 5020 N N . ALA A 1 640 ? 6.599 -2.062 -3.778 1.00 97.50 640 ALA A N 1
ATOM 5021 C CA . ALA A 1 640 ? 6.857 -2.773 -2.540 1.00 97.50 640 ALA A CA 1
ATOM 5022 C C . ALA A 1 640 ? 5.765 -2.552 -1.490 1.00 97.50 640 ALA A C 1
ATOM 5024 O O . ALA A 1 640 ? 5.233 -3.514 -0.928 1.00 97.50 640 ALA A O 1
ATOM 5025 N N . MET A 1 641 ? 5.391 -1.288 -1.270 1.00 98.12 641 MET A N 1
ATOM 5026 C CA . MET A 1 641 ? 4.355 -0.925 -0.304 1.00 98.12 641 MET A CA 1
ATOM 5027 C C . MET A 1 641 ? 2.980 -1.428 -0.733 1.00 98.12 641 MET A C 1
ATOM 5029 O O . MET A 1 641 ? 2.256 -2.025 0.061 1.00 98.12 641 MET A O 1
ATOM 5033 N N . VAL A 1 642 ? 2.606 -1.208 -1.992 1.00 98.19 642 VAL A N 1
ATOM 5034 C CA . VAL A 1 642 ? 1.270 -1.555 -2.487 1.00 98.19 642 VAL A CA 1
ATOM 5035 C C . VAL A 1 642 ? 1.090 -3.068 -2.563 1.00 98.19 642 VAL A C 1
ATOM 5037 O O . VAL A 1 642 ? 0.074 -3.578 -2.088 1.00 98.19 642 VAL A O 1
ATOM 5040 N N . LEU A 1 643 ? 2.073 -3.793 -3.104 1.00 97.94 643 LEU A N 1
ATOM 5041 C CA . LEU A 1 643 ? 2.021 -5.247 -3.233 1.00 97.94 643 LEU A CA 1
ATOM 5042 C C . LEU A 1 643 ? 2.021 -5.914 -1.856 1.00 97.94 643 LEU A C 1
ATOM 5044 O O . LEU A 1 643 ? 1.149 -6.740 -1.582 1.00 97.94 643 LEU A O 1
ATOM 5048 N N . GLY A 1 644 ? 2.938 -5.510 -0.969 1.00 97.12 644 GLY A N 1
ATOM 5049 C CA . GLY A 1 644 ? 3.014 -6.041 0.389 1.00 97.12 644 GLY A CA 1
ATOM 5050 C C . GLY A 1 644 ? 1.740 -5.775 1.193 1.00 97.12 644 GLY A C 1
ATOM 5051 O O . GLY A 1 644 ? 1.243 -6.670 1.869 1.00 97.12 644 GLY A O 1
ATOM 5052 N N . MET A 1 645 ? 1.146 -4.583 1.072 1.00 97.56 645 MET A N 1
ATOM 5053 C CA . MET A 1 645 ? -0.096 -4.238 1.774 1.00 97.56 645 MET A CA 1
ATOM 5054 C C . MET A 1 645 ? -1.296 -5.015 1.218 1.00 97.56 645 MET A C 1
ATOM 5056 O O . MET A 1 645 ? -2.064 -5.609 1.981 1.00 97.56 645 MET A O 1
ATOM 5060 N N . CYS A 1 646 ? -1.453 -5.061 -0.108 1.00 97.94 646 CYS A N 1
ATOM 5061 C CA . CYS A 1 646 ? -2.581 -5.741 -0.744 1.00 97.94 646 CYS A CA 1
ATOM 5062 C C . CYS A 1 646 ? -2.580 -7.244 -0.441 1.00 97.94 646 CYS A C 1
ATOM 5064 O O . CYS A 1 646 ? -3.632 -7.813 -0.125 1.00 97.94 646 CYS A O 1
ATOM 5066 N N . LEU A 1 647 ? -1.396 -7.863 -0.491 1.00 97.31 647 LEU A N 1
ATOM 5067 C CA . LEU A 1 647 ? -1.186 -9.305 -0.365 1.00 97.31 647 LEU A CA 1
ATOM 5068 C C . LEU A 1 647 ? -0.816 -9.774 1.057 1.00 97.31 647 LEU A C 1
ATOM 5070 O O . LEU A 1 647 ? -0.554 -10.962 1.264 1.00 97.31 647 LEU A O 1
ATOM 5074 N N . ALA A 1 648 ? -0.842 -8.885 2.054 1.00 95.94 648 ALA A N 1
ATOM 5075 C CA . ALA A 1 648 ? -0.745 -9.282 3.458 1.00 95.94 648 ALA A CA 1
ATOM 5076 C C . ALA A 1 648 ? -1.963 -10.134 3.862 1.00 95.94 648 ALA A C 1
ATOM 5078 O O . ALA A 1 648 ? -3.099 -9.818 3.497 1.00 95.94 648 ALA A O 1
ATOM 5079 N N . ARG A 1 649 ? -1.759 -11.216 4.618 1.00 91.06 649 ARG A N 1
ATOM 5080 C CA . ARG A 1 649 ? -2.857 -12.094 5.068 1.00 91.06 649 ARG A CA 1
ATOM 5081 C C . ARG A 1 649 ? -3.624 -11.458 6.223 1.00 91.06 649 ARG A C 1
ATOM 5083 O O . ARG A 1 649 ? -3.016 -11.082 7.222 1.00 91.06 649 ARG A O 1
ATOM 5090 N N . GLU A 1 650 ? -4.952 -11.406 6.129 1.00 85.88 650 GLU A N 1
ATOM 5091 C CA . GLU A 1 650 ? -5.785 -10.926 7.239 1.00 85.88 650 GLU A CA 1
ATOM 5092 C C . GLU A 1 650 ? -5.790 -11.956 8.391 1.00 85.88 650 GLU A C 1
ATOM 5094 O O . GLU A 1 650 ? -5.814 -13.157 8.136 1.00 85.88 650 GLU A O 1
ATOM 5099 N N . ALA A 1 651 ? -5.806 -11.531 9.660 1.00 70.00 651 ALA A N 1
ATOM 5100 C CA . ALA A 1 651 ? -5.707 -12.408 10.837 1.00 70.00 651 ALA A CA 1
ATOM 5101 C C . ALA A 1 651 ? -6.763 -13.533 10.865 1.00 70.00 651 ALA A C 1
ATOM 5103 O O . ALA A 1 651 ? -6.468 -14.651 11.276 1.00 70.00 651 ALA A O 1
ATOM 5104 N N . ARG A 1 652 ? -7.971 -13.284 10.337 1.00 54.81 652 ARG A N 1
ATOM 5105 C CA . ARG A 1 652 ? -9.032 -14.302 10.184 1.00 54.81 652 ARG A CA 1
ATOM 5106 C C . ARG A 1 652 ? -8.681 -15.411 9.183 1.00 54.81 652 ARG A C 1
ATOM 5108 O O . ARG A 1 652 ? -9.153 -16.532 9.316 1.00 54.81 652 ARG A O 1
ATOM 5115 N N . GLU A 1 653 ? -7.847 -15.116 8.189 1.00 52.38 653 GLU A N 1
ATOM 5116 C CA . GLU A 1 653 ? -7.330 -16.088 7.216 1.00 52.38 653 GLU A CA 1
ATOM 5117 C C . GLU A 1 653 ? -6.089 -16.828 7.745 1.00 52.38 653 GLU A C 1
ATOM 5119 O O . GLU A 1 653 ? -5.583 -17.737 7.083 1.00 52.38 653 GLU A O 1
ATOM 5124 N N . GLN A 1 654 ? -5.570 -16.433 8.915 1.00 50.81 654 GLN A N 1
ATOM 5125 C CA . GLN A 1 654 ? -4.414 -17.051 9.569 1.00 50.81 654 GLN A CA 1
ATOM 5126 C C . GLN A 1 654 ? -4.834 -18.172 10.539 1.00 50.81 654 GLN A C 1
ATOM 5128 O O . GLN A 1 654 ? -4.082 -19.128 10.703 1.00 50.81 654 GLN A O 1
ATOM 5133 N N . THR A 1 655 ? -6.035 -18.104 11.127 1.00 37.25 655 THR A N 1
ATOM 5134 C CA . THR A 1 655 ? -6.574 -19.094 12.084 1.00 37.25 655 THR A CA 1
ATOM 5135 C C . THR A 1 655 ? -7.310 -20.278 11.457 1.00 37.25 655 THR A C 1
ATOM 5137 O O . THR A 1 655 ? -7.723 -21.169 12.191 1.00 37.25 655 THR A O 1
ATOM 5140 N N . GLN A 1 656 ? -7.467 -20.339 10.131 1.00 31.19 656 GLN A N 1
ATOM 5141 C CA . GLN A 1 656 ? -7.920 -21.562 9.460 1.00 31.19 656 GLN A CA 1
ATOM 5142 C C . GLN A 1 656 ? -6.704 -22.453 9.158 1.00 31.19 656 GLN A C 1
ATOM 5144 O O . GLN A 1 656 ? -6.021 -22.216 8.154 1.00 31.19 656 GLN A O 1
ATOM 5149 N N . PRO A 1 657 ? -6.395 -23.484 9.972 1.00 34.38 657 PRO A N 1
ATOM 5150 C CA . PRO A 1 657 ? -5.510 -24.539 9.510 1.00 34.38 657 PRO A CA 1
ATOM 5151 C C . PRO A 1 657 ? -6.145 -25.204 8.282 1.00 34.38 657 PRO A C 1
ATOM 5153 O O . PRO A 1 657 ? -7.369 -25.281 8.168 1.00 34.38 657 PRO A O 1
ATOM 5156 N N . ARG A 1 658 ? -5.309 -25.701 7.363 1.00 36.88 658 ARG A N 1
ATOM 5157 C CA . ARG A 1 658 ? -5.696 -26.623 6.283 1.00 36.88 658 ARG A CA 1
ATOM 5158 C C . ARG A 1 658 ? -6.358 -27.879 6.890 1.00 36.88 658 ARG A C 1
ATOM 5160 O O . ARG A 1 658 ? -5.728 -28.916 7.023 1.00 36.88 658 ARG A O 1
ATOM 5167 N N . LYS A 1 659 ? -7.632 -27.797 7.266 1.00 36.94 659 LYS A N 1
ATOM 5168 C CA . LYS A 1 659 ? -8.528 -28.934 7.507 1.00 36.94 659 LYS A CA 1
ATOM 5169 C C . LYS A 1 659 ? -9.645 -28.863 6.470 1.00 36.94 659 LYS A C 1
ATOM 5171 O O . LYS A 1 659 ? -10.785 -28.554 6.774 1.00 36.94 659 LYS A O 1
ATOM 5176 N N . ALA A 1 660 ? -9.274 -29.073 5.213 1.00 38.91 660 ALA A N 1
ATOM 5177 C CA . ALA A 1 660 ? -10.210 -29.281 4.112 1.00 38.91 660 ALA A CA 1
ATOM 5178 C C . ALA A 1 660 ? -9.495 -30.088 3.023 1.00 38.91 660 ALA A C 1
ATOM 5180 O O . ALA A 1 660 ? -9.113 -29.554 1.986 1.00 38.91 660 ALA A O 1
ATOM 5181 N N . ALA A 1 661 ? -9.218 -31.355 3.331 1.00 36.84 661 ALA A N 1
ATOM 5182 C CA . ALA A 1 661 ? -8.848 -32.369 2.340 1.00 36.84 661 ALA A CA 1
ATOM 5183 C C . ALA A 1 661 ? -9.155 -33.818 2.785 1.00 36.84 661 ALA A C 1
ATOM 5185 O O . ALA A 1 661 ? -8.821 -34.734 2.052 1.00 36.84 661 ALA A O 1
ATOM 5186 N N . SER A 1 662 ? -9.782 -34.064 3.948 1.00 36.88 662 SER A N 1
ATOM 5187 C CA . SER A 1 662 ? -9.930 -35.437 4.479 1.00 36.88 662 SER A CA 1
ATOM 5188 C C . SER A 1 662 ? -11.347 -35.840 4.910 1.00 36.88 662 SER A C 1
ATOM 5190 O O . SER A 1 662 ? -11.532 -36.968 5.349 1.00 36.88 662 SER A O 1
ATOM 5192 N N . THR A 1 663 ? -12.360 -34.980 4.795 1.00 33.41 663 THR A N 1
ATOM 5193 C CA . THR A 1 663 ? -13.714 -35.277 5.317 1.00 33.41 663 THR A CA 1
ATOM 5194 C C . THR A 1 663 ? -14.787 -35.463 4.244 1.00 33.41 663 THR A C 1
ATOM 5196 O O . THR A 1 663 ? -15.968 -35.449 4.562 1.00 33.41 663 THR A O 1
ATOM 5199 N N . ALA A 1 664 ? -14.399 -35.683 2.984 1.00 32.38 664 ALA A N 1
ATOM 5200 C CA . ALA A 1 664 ? -15.333 -36.005 1.897 1.00 32.38 664 ALA A CA 1
ATOM 5201 C C . ALA A 1 664 ? -15.354 -37.502 1.511 1.00 32.38 664 ALA A C 1
ATOM 5203 O O . ALA A 1 664 ? -15.909 -37.840 0.476 1.00 32.38 664 ALA A O 1
ATOM 5204 N N . ALA A 1 665 ? -14.760 -38.396 2.314 1.00 36.59 665 ALA A N 1
ATOM 5205 C CA . ALA A 1 665 ? -14.625 -39.821 1.972 1.00 36.59 665 ALA A CA 1
ATOM 5206 C C . ALA A 1 665 ? -15.265 -40.806 2.975 1.00 36.59 665 ALA A C 1
ATOM 5208 O O . ALA A 1 665 ? -14.990 -41.994 2.899 1.00 36.59 665 ALA A O 1
ATOM 5209 N N . LEU A 1 666 ? -16.106 -40.354 3.915 1.00 39.06 666 LEU A N 1
ATOM 5210 C CA . LEU A 1 666 ? -16.715 -41.239 4.932 1.00 39.06 666 LEU A CA 1
ATOM 5211 C C . LEU A 1 666 ? -18.240 -41.093 5.070 1.00 39.06 666 LEU A C 1
ATOM 5213 O O . LEU A 1 666 ? -18.804 -41.374 6.119 1.00 39.06 666 LEU A O 1
ATOM 5217 N N . THR A 1 667 ? -18.927 -40.675 4.007 1.00 39.16 667 THR A N 1
ATOM 5218 C CA . THR A 1 667 ? -20.397 -40.787 3.916 1.00 39.16 667 THR A CA 1
ATOM 5219 C C . THR A 1 667 ? -20.801 -41.405 2.579 1.00 39.16 667 THR A C 1
ATOM 5221 O O . THR A 1 667 ? -21.516 -40.812 1.782 1.00 39.16 667 THR A O 1
ATOM 5224 N N . SER A 1 668 ? -20.287 -42.606 2.318 1.00 41.06 668 SER A N 1
ATOM 5225 C CA . SER A 1 668 ? -20.850 -43.544 1.341 1.00 41.06 668 SER A CA 1
ATOM 5226 C C . SER A 1 668 ? -20.318 -44.953 1.624 1.00 41.06 668 SER A C 1
ATOM 5228 O O . SER A 1 668 ? -19.349 -45.394 1.005 1.00 41.06 668 SER A O 1
ATOM 5230 N N . SER A 1 669 ? -20.928 -45.624 2.597 1.00 36.62 669 SER A N 1
ATOM 5231 C CA . SER A 1 669 ? -20.968 -47.087 2.721 1.00 36.62 669 SER A CA 1
ATOM 5232 C C . SER A 1 669 ? -22.073 -47.456 3.692 1.00 36.62 669 SER A C 1
ATOM 5234 O O . SER A 1 669 ? -21.972 -46.970 4.844 1.00 36.62 669 SER A O 1
#

Secondary structure (DSSP, 8-state):
-PPPHHHHSSEEEEE--TT-HHHHHHHHHHHHHTT---EEE-TT-TTT--HHHHHHHB-S-S--HHHHHHHHHHHHHHHHHHHTT-SEEEEEETTEEE-TTHHHHHHHHHHHHTT--SSEEEE-B-TTT------S-TT-SEEE-SS-----SEEEEEHHHHHHHHHHHHTS-B-S-HHHHHHHHHHHHTPEEEEESS--EEETTTTTSS--SS-HHHHTS-HHHHHHHHHHHHHHHHHH---TTSSS---TTSHHHHHHHHHHHHHHHHHHHHHHHHHHH-HHHHHHHHHHHHHHHHTSTTHHHHHHHHHTSHHHHHHHHHHHHHHHTTTT-SS-HHHHHHHHHTTTHHHHHHHHHHH--SHHHHHHHHHHHHHHHHHHHHHHHHHHHS-TTTTSTT--TT--SSSHHHHHHHHHHHHHHHHHHHHHS-TT-THHHHHHHHHHHHHHHHHHTS--HHHHHHHHHHHHHHHHHH--THHHHHHHHHHHHHHHHHHHH-HHHHHHHHHHHHHHHTTTT-SS--HHHHHHHHHHHHHHHHHHSTTTTT-TT-HHHHHHHHHHHH--GGGG---S--S-HHHHHHHHHHHHHHHHHHHHHHHHHH----SHHHHHHHHHHHHHHHHTTSS-TTTSHHHHHHHHHHHHHHTSPPGGGTS--S--SSSSSSS--

Mean predicted aligned error: 15.68 Å

Nearest PDB structures (foldseek):
  7tpj-assembly1_B  TM=6.694E-01  e=2.171E-09  Cupriavidus metallidurans
  8xgx-assembly1_A  TM=7.352E-01  e=1.467E-05  Aggregatibacter actinomycetemcomitans NUM4039

Sequence (669 aa):
MHAPVNAQVDAVFVLSVRSFKDRIAHIEQELGKHGISFEWIFEYDTDELTPQLIESTFAPSDLGPPQQSLVLKHIETWRRCVDRGYRRVLVFEDDAMLASDFAQVFSDAMSAADALEGPYMVYLGCGDNKHVRSAANPESPLVLADMPLPAADAIVFDQRAARLRLDYVAQRRITRPADWLMREADATMGIAQHWLRQPIVEQGSMNGRFASVLDRKRMRRGRAWSWLRFRWDRWRRQTLGALPDESVPRVEVAHSQQRRDDWALKTARVAAAMVAIGSFTGAALANIAAGVMLLAFLGAPSCWQRIRRTWTQPLGTAVIAFLGVLLLATLWSTVPWRDALAAWTGWRAFLLVFITLSIFDTRAQKLVFAVLFVSVASAATVASFFAFDFGAAQEFSNVKGGIVMRNHVTQAMALIVGTAFSLVLFTHTPRGSWMRWLWVGTAALMLLNVVFVAYARSGYVALIIVLVAAALGLWRGRERGVALLGVIVLTASAVQFSPLITQRFSAAVEEVKQNEKAVAITDMGIRVVMWDVTGALVRESPLLGHGVGSFPEAYRRIVTQRHSGWKATLTADPHNQYLLILVETGLLGLAAFAWFLFSAVRQPVRGPFRVIGVALLLAWCATSLFSSHFRAFNEAHLIAMVLGMCLAREAREQTQPRKAASTAALTSS